Protein AF-A0A3M1AL10-F1 (afdb_monomer)

Structure (mmCIF, N/CA/C/O backbone):
data_AF-A0A3M1AL10-F1
#
_entry.id   AF-A0A3M1AL10-F1
#
loop_
_atom_site.group_PDB
_atom_site.id
_atom_site.type_symbol
_atom_site.label_atom_id
_atom_site.label_alt_id
_atom_site.label_comp_id
_atom_site.label_asym_id
_atom_site.label_entity_id
_atom_site.label_seq_id
_atom_site.pdbx_PDB_ins_code
_atom_site.Cartn_x
_atom_site.Cartn_y
_atom_site.Cartn_z
_atom_site.occupancy
_atom_site.B_iso_or_equiv
_atom_site.auth_seq_id
_atom_site.auth_comp_id
_atom_site.auth_asym_id
_atom_site.auth_atom_id
_atom_site.pdbx_PDB_model_num
ATOM 1 N N . ASP A 1 1 ? -16.899 6.122 -11.023 1.00 32.31 1 ASP A N 1
ATOM 2 C CA . ASP A 1 1 ? -16.621 4.883 -10.279 1.00 32.31 1 ASP A CA 1
ATOM 3 C C . ASP A 1 1 ? -15.737 3.996 -11.147 1.00 32.31 1 ASP A C 1
ATOM 5 O O . ASP A 1 1 ? -16.252 3.281 -11.997 1.00 32.31 1 ASP A O 1
ATOM 9 N N . GLY A 1 2 ? -14.414 4.170 -11.048 1.00 38.25 2 GLY A N 1
ATOM 10 C CA . GLY A 1 2 ? -13.416 3.299 -11.689 1.00 38.25 2 GLY A CA 1
ATOM 11 C C . GLY A 1 2 ? -13.179 2.018 -10.873 1.00 38.25 2 GLY A C 1
ATOM 12 O O . GLY A 1 2 ? -13.808 1.869 -9.819 1.00 38.25 2 GLY A O 1
ATOM 13 N N . PRO A 1 3 ? -12.335 1.081 -11.345 1.00 43.00 3 PRO A N 1
ATOM 14 C CA . PRO A 1 3 ? -11.955 -0.113 -10.591 1.00 43.00 3 PRO A CA 1
ATOM 15 C C . PRO A 1 3 ? -11.241 0.250 -9.274 1.00 43.00 3 PRO A C 1
ATOM 17 O O . PRO A 1 3 ? -10.335 1.072 -9.269 1.00 43.00 3 PRO A O 1
ATOM 20 N N . VAL A 1 4 ? -11.590 -0.403 -8.159 1.00 42.84 4 VAL A N 1
ATOM 21 C CA . VAL A 1 4 ? -11.076 -0.123 -6.794 1.00 42.84 4 VAL A CA 1
ATOM 22 C C . VAL A 1 4 ? -9.558 -0.294 -6.630 1.00 42.84 4 VAL A C 1
ATOM 24 O O . VAL A 1 4 ? -8.988 0.200 -5.656 1.00 42.84 4 VAL A O 1
ATOM 27 N N . ILE A 1 5 ? -8.873 -0.888 -7.612 1.00 45.56 5 ILE A N 1
ATOM 28 C CA . ILE A 1 5 ? -7.404 -0.842 -7.698 1.00 45.56 5 ILE A CA 1
ATOM 29 C C . ILE A 1 5 ? -6.873 0.614 -7.714 1.00 45.56 5 ILE A C 1
ATOM 31 O O . ILE A 1 5 ? -5.759 0.841 -7.242 1.00 45.56 5 ILE A O 1
ATOM 35 N N . ASP A 1 6 ? -7.714 1.598 -8.072 1.00 39.97 6 ASP A N 1
ATOM 36 C CA . ASP A 1 6 ? -7.450 3.044 -7.970 1.00 39.97 6 ASP A CA 1
ATOM 37 C C . ASP A 1 6 ? -6.981 3.529 -6.582 1.00 39.97 6 ASP A C 1
ATOM 39 O O . ASP A 1 6 ? -6.334 4.568 -6.491 1.00 39.97 6 ASP A O 1
ATOM 43 N N . ALA A 1 7 ? -7.282 2.816 -5.487 1.00 32.81 7 ALA A N 1
ATOM 44 C CA . ALA A 1 7 ? -6.971 3.286 -4.130 1.00 32.81 7 ALA A CA 1
ATOM 45 C C . ALA A 1 7 ? -5.511 3.056 -3.678 1.00 32.81 7 ALA A C 1
ATOM 47 O O . ALA A 1 7 ? -5.120 3.569 -2.631 1.00 32.81 7 ALA A O 1
ATOM 48 N N . ALA A 1 8 ? -4.714 2.288 -4.428 1.00 29.72 8 ALA A N 1
ATOM 49 C CA . ALA A 1 8 ? -3.284 2.073 -4.149 1.00 29.72 8 ALA A CA 1
ATOM 50 C C . ALA A 1 8 ? -2.383 2.229 -5.385 1.00 29.72 8 ALA A C 1
ATOM 52 O O . ALA A 1 8 ? -1.176 2.414 -5.246 1.00 29.72 8 ALA A O 1
ATOM 53 N N . ALA A 1 9 ? -2.975 2.177 -6.578 1.00 38.22 9 ALA A N 1
ATOM 54 C CA . ALA A 1 9 ? -2.368 2.525 -7.850 1.00 38.22 9 ALA A CA 1
ATOM 55 C C . ALA A 1 9 ? -3.443 3.249 -8.661 1.00 38.22 9 ALA A C 1
ATOM 57 O O . ALA A 1 9 ? -4.391 2.624 -9.129 1.00 38.22 9 ALA A O 1
ATOM 58 N N . GLN A 1 10 ? -3.334 4.568 -8.780 1.00 35.22 10 GLN A N 1
ATOM 59 C CA . GLN A 1 10 ? -4.304 5.335 -9.545 1.00 35.22 10 GLN A CA 1
ATOM 60 C C . GLN A 1 10 ? -4.115 5.020 -11.032 1.00 35.22 10 GLN A C 1
ATOM 62 O O . GLN A 1 10 ? -3.060 5.297 -11.604 1.00 35.22 10 GLN A O 1
ATOM 67 N N . PHE A 1 11 ? -5.134 4.459 -11.678 1.00 38.38 11 PHE A N 1
ATOM 68 C CA . PHE A 1 11 ? -5.246 4.568 -13.125 1.00 38.38 11 PHE A CA 1
ATOM 69 C C . PHE A 1 11 ? -5.951 5.904 -13.390 1.00 38.38 11 PHE A C 1
ATOM 71 O O . PHE A 1 11 ? -6.986 6.169 -12.784 1.00 38.38 11 PHE A O 1
ATOM 78 N N . PRO A 1 12 ? -5.405 6.798 -14.233 1.00 32.12 12 PRO A N 1
ATOM 79 C CA . PRO A 1 12 ? -5.917 8.157 -14.396 1.00 32.12 12 PRO A CA 1
ATOM 80 C C . PRO A 1 12 ? -7.449 8.214 -14.506 1.00 32.12 12 PRO A C 1
ATOM 82 O O . PRO A 1 12 ? -8.058 7.720 -15.457 1.00 32.12 12 PRO A O 1
ATOM 85 N N . VAL A 1 13 ? -8.074 8.825 -13.496 1.00 34.50 13 VAL A N 1
ATOM 86 C CA . VAL A 1 13 ? -9.528 8.892 -13.319 1.00 34.50 13 VAL A CA 1
ATOM 87 C C . VAL A 1 13 ? -10.125 9.856 -14.335 1.00 34.50 13 VAL A C 1
ATOM 89 O O . VAL A 1 13 ? -10.356 11.019 -14.030 1.00 34.50 13 VAL A O 1
ATOM 92 N N . LEU A 1 14 ? -10.408 9.379 -15.546 1.00 34.31 14 LEU A N 1
ATOM 93 C CA . LEU A 1 14 ? -11.265 10.058 -16.523 1.00 34.31 14 LEU A CA 1
ATOM 94 C C . LEU A 1 14 ? -11.807 9.048 -17.547 1.00 34.31 14 LEU A C 1
ATOM 96 O O . LEU A 1 14 ? -11.325 9.068 -18.654 1.00 34.31 14 LEU A O 1
ATOM 100 N N . HIS A 1 15 ? -12.783 8.173 -17.270 1.00 42.19 15 HIS A N 1
ATOM 101 C CA . HIS A 1 15 ? -13.460 7.363 -18.326 1.00 42.19 15 HIS A CA 1
ATOM 102 C C . HIS A 1 15 ? -12.553 6.590 -19.331 1.00 42.19 15 HIS A C 1
ATOM 104 O O . HIS A 1 15 ? -13.027 6.158 -20.377 1.00 42.19 15 HIS A O 1
ATOM 110 N N . PHE A 1 16 ? -11.266 6.421 -19.027 1.00 52.09 16 PHE A N 1
ATOM 111 C CA . PHE A 1 16 ? -10.201 6.059 -19.961 1.00 52.09 16 PHE A CA 1
ATOM 112 C C . PHE A 1 16 ? -9.258 5.095 -19.233 1.00 52.09 16 PHE A C 1
ATOM 114 O O . PHE A 1 16 ? -8.103 5.423 -18.975 1.00 52.09 16 PHE A O 1
ATOM 121 N N . THR A 1 17 ? -9.772 3.931 -18.848 1.00 62.72 17 THR A N 1
ATOM 122 C CA . THR A 1 17 ? -8.962 2.831 -18.320 1.00 62.72 17 THR A CA 1
ATOM 123 C C . THR A 1 17 ? -9.164 1.611 -19.202 1.00 62.72 17 THR A C 1
ATOM 125 O O . THR A 1 17 ? -10.276 1.365 -19.665 1.00 62.72 17 THR A O 1
ATOM 128 N N . ASP A 1 18 ? -8.084 0.867 -19.430 1.00 69.25 18 ASP A N 1
ATOM 129 C CA . ASP A 1 18 ? -8.142 -0.435 -20.098 1.00 69.25 18 ASP A CA 1
ATOM 130 C C . ASP A 1 18 ? -8.485 -1.554 -19.103 1.00 69.25 18 ASP A C 1
ATOM 132 O O . ASP A 1 18 ? -8.587 -2.706 -19.497 1.00 69.25 18 ASP A O 1
ATOM 136 N N . PHE A 1 19 ? -8.669 -1.226 -17.816 1.00 77.00 19 PHE A N 1
ATOM 137 C CA . PHE A 1 19 ? -8.946 -2.198 -16.767 1.00 77.00 19 PHE A CA 1
ATOM 138 C C . PHE A 1 19 ? -10.415 -2.226 -16.351 1.00 77.00 19 PHE A C 1
ATOM 140 O O . PHE A 1 19 ? -11.027 -1.198 -16.047 1.00 77.00 19 PHE A O 1
ATOM 147 N N . CYS A 1 20 ? -10.940 -3.438 -16.215 1.00 78.94 20 CYS A N 1
ATOM 148 C CA . CYS A 1 20 ? -12.246 -3.734 -15.660 1.00 78.94 20 CYS A CA 1
ATOM 149 C C . CYS A 1 20 ? -12.138 -4.487 -14.332 1.00 78.94 20 CYS A C 1
ATOM 151 O O . CYS A 1 20 ? -11.225 -5.292 -14.154 1.00 78.94 20 CYS A O 1
ATOM 153 N N . PRO A 1 21 ? -13.065 -4.266 -13.383 1.00 83.25 21 PRO A N 1
ATOM 154 C CA . PRO A 1 21 ? -13.071 -5.028 -12.144 1.00 83.25 21 PRO A CA 1
ATOM 155 C C . PRO A 1 21 ? -13.405 -6.505 -12.391 1.00 83.25 21 PRO A C 1
ATOM 157 O O . PRO A 1 21 ? -14.211 -6.839 -13.263 1.00 83.25 21 PRO A O 1
ATOM 160 N N . GLY A 1 22 ? -12.844 -7.379 -11.560 1.00 87.06 22 GLY A N 1
ATOM 161 C CA . GLY A 1 22 ? -13.178 -8.800 -11.534 1.00 87.06 22 GLY A CA 1
ATOM 162 C C . GLY A 1 22 ? -12.173 -9.716 -12.232 1.00 87.06 22 GLY A C 1
ATOM 163 O O . GLY A 1 22 ? -11.302 -9.249 -12.966 1.00 87.06 22 GLY A O 1
ATOM 164 N N . PRO A 1 23 ? -12.281 -11.030 -11.979 1.00 90.81 23 PRO A N 1
ATOM 165 C CA . PRO A 1 23 ? -11.438 -12.042 -12.597 1.00 90.81 23 PRO A CA 1
ATOM 166 C C . PRO A 1 23 ? -11.894 -12.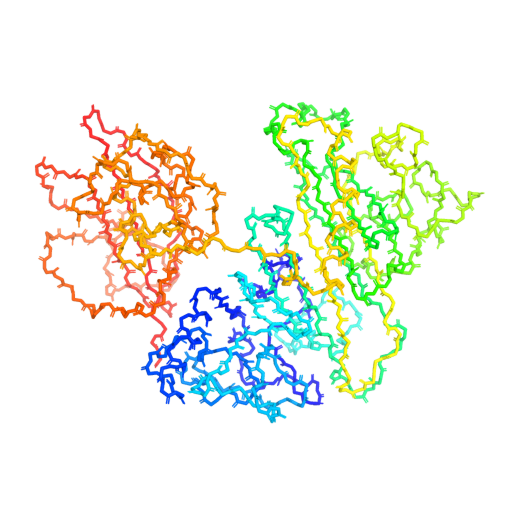387 -14.023 1.00 90.81 23 PRO A C 1
ATOM 168 O O . PRO A 1 23 ? -13.026 -12.104 -14.432 1.00 90.81 23 PRO A O 1
ATOM 171 N N . LEU A 1 24 ? -11.024 -13.069 -14.766 1.00 89.25 24 LEU A N 1
ATOM 172 C CA . LEU A 1 24 ? -11.342 -13.681 -16.053 1.00 89.25 24 LEU A CA 1
ATOM 173 C C . LEU A 1 24 ? -11.574 -15.184 -15.905 1.00 89.25 24 LEU A C 1
ATOM 175 O O . LEU A 1 24 ? -10.919 -15.890 -15.129 1.00 89.25 24 LEU A O 1
ATOM 179 N N . ALA A 1 25 ? -12.492 -15.693 -16.722 1.00 84.88 25 ALA A N 1
ATOM 180 C CA . ALA A 1 25 ? -12.689 -17.117 -16.906 1.00 84.88 25 ALA A CA 1
ATOM 181 C C . ALA A 1 25 ? -11.437 -17.757 -17.531 1.00 84.88 25 ALA A C 1
ATOM 183 O O . ALA A 1 25 ? -10.553 -17.087 -18.069 1.00 84.88 25 ALA A O 1
ATOM 184 N N . ALA A 1 26 ? -11.355 -19.087 -17.475 1.00 80.62 26 ALA A N 1
ATOM 185 C CA . ALA A 1 26 ? -10.200 -19.829 -17.983 1.00 80.62 26 ALA A CA 1
ATOM 186 C C . ALA A 1 26 ? -9.951 -19.639 -19.495 1.00 80.62 26 ALA A C 1
ATOM 188 O O . ALA A 1 26 ? -8.849 -19.907 -19.965 1.00 80.62 26 ALA A O 1
ATOM 189 N N . ASP A 1 27 ? -10.962 -19.201 -20.249 1.00 77.12 27 ASP A N 1
ATOM 190 C CA . ASP A 1 27 ? -10.875 -18.902 -21.681 1.00 77.12 27 ASP A CA 1
ATOM 191 C C . ASP A 1 27 ? -10.581 -17.421 -21.992 1.00 77.12 27 ASP A C 1
ATOM 193 O O . ASP A 1 27 ? -10.585 -17.036 -23.161 1.00 77.12 27 ASP A O 1
ATOM 197 N N . GLY A 1 28 ? -10.329 -16.602 -20.965 1.00 75.50 28 GLY A N 1
ATOM 198 C CA . GLY A 1 28 ? -10.034 -15.176 -21.095 1.00 75.50 28 GLY A CA 1
ATOM 199 C C . GLY A 1 28 ? -11.266 -14.281 -21.234 1.00 75.50 28 GLY A C 1
ATOM 200 O O . GLY A 1 28 ? -11.102 -13.069 -21.337 1.00 75.50 28 GLY A O 1
ATOM 201 N N . SER A 1 29 ? -12.482 -14.838 -21.217 1.00 79.25 29 SER A N 1
ATOM 202 C CA . SER A 1 29 ? -13.718 -14.053 -21.144 1.00 79.25 29 SER A CA 1
ATOM 203 C C . SER A 1 29 ? -13.995 -13.545 -19.721 1.00 79.25 29 SER A C 1
ATOM 205 O O . SER A 1 29 ? -13.380 -13.985 -18.750 1.00 79.25 29 SER A O 1
ATOM 207 N N . THR A 1 30 ? -14.940 -12.618 -19.564 1.00 73.69 30 THR A N 1
ATOM 208 C CA . THR A 1 30 ? -15.385 -12.150 -18.241 1.00 73.69 30 THR A CA 1
ATOM 209 C C . THR A 1 30 ? -15.988 -13.304 -17.431 1.00 73.69 30 THR A C 1
ATOM 211 O O . THR A 1 30 ? -16.908 -13.979 -17.903 1.00 73.69 30 THR A O 1
ATOM 214 N N . ALA A 1 31 ? -15.517 -13.524 -16.201 1.00 62.41 31 ALA A N 1
ATOM 215 C CA . ALA A 1 31 ? -16.056 -14.559 -15.321 1.00 62.41 31 ALA A CA 1
ATOM 216 C C . ALA A 1 31 ? -17.434 -14.162 -14.743 1.00 62.41 31 ALA A C 1
ATOM 218 O O . ALA A 1 31 ? -17.519 -13.563 -13.675 1.00 62.41 31 ALA A O 1
ATOM 219 N N . GLY A 1 32 ? -18.525 -14.539 -15.422 1.00 54.03 32 GLY A N 1
ATOM 220 C CA . GLY A 1 32 ? -19.898 -14.436 -14.890 1.00 54.03 32 GLY A CA 1
ATOM 221 C C . GLY A 1 32 ? -20.538 -13.035 -14.928 1.00 54.03 32 GLY A C 1
ATOM 222 O O . GLY A 1 32 ? -19.946 -12.077 -15.413 1.00 54.03 32 GLY A O 1
ATOM 223 N N . GLU A 1 33 ? -21.803 -12.934 -14.485 1.00 59.56 33 GLU A N 1
ATOM 224 C CA . GLU A 1 33 ? -22.611 -11.702 -14.569 1.00 59.56 33 GLU A CA 1
ATOM 225 C C . GLU A 1 33 ? -22.104 -10.573 -13.646 1.00 59.56 33 GLU A C 1
ATOM 227 O O . GLU A 1 33 ? -21.899 -10.762 -12.449 1.00 59.56 33 GLU A O 1
ATOM 232 N N . ASP A 1 34 ? -22.022 -9.375 -14.235 1.00 69.88 34 ASP A N 1
ATOM 233 C CA . ASP A 1 34 ? -21.783 -8.061 -13.624 1.00 69.88 34 ASP A CA 1
ATOM 234 C C . ASP A 1 34 ? -20.419 -7.860 -12.929 1.00 69.88 34 ASP A C 1
ATOM 236 O O . ASP A 1 34 ? -20.302 -7.868 -11.700 1.00 69.88 34 ASP A O 1
ATOM 240 N N . CYS A 1 35 ? -19.392 -7.557 -13.737 1.00 75.25 35 CYS A N 1
ATOM 241 C CA . CYS A 1 35 ? -18.057 -7.122 -13.306 1.00 75.25 35 CYS A CA 1
ATOM 242 C C . CYS A 1 35 ? -18.081 -6.018 -12.232 1.00 75.25 35 CYS A C 1
ATOM 244 O O . CYS A 1 35 ? -17.168 -5.946 -11.413 1.00 75.25 35 CYS A O 1
ATOM 246 N N . SER A 1 36 ? -19.126 -5.182 -12.167 1.00 76.56 36 SER A N 1
ATOM 247 C CA . SER A 1 36 ? -19.215 -4.120 -11.156 1.00 76.56 36 SER A CA 1
ATOM 248 C C . SER A 1 36 ? -19.292 -4.651 -9.721 1.00 76.56 36 SER A C 1
ATOM 250 O O . SER A 1 36 ? -18.889 -3.956 -8.789 1.00 76.56 36 SER A O 1
ATOM 252 N N . ARG A 1 37 ? -19.725 -5.903 -9.513 1.00 82.50 37 ARG A N 1
ATOM 253 C CA . ARG A 1 37 ? -19.761 -6.533 -8.181 1.00 82.50 37 ARG A CA 1
ATOM 254 C C . ARG A 1 37 ? -18.369 -6.723 -7.589 1.00 82.50 37 ARG A C 1
ATOM 256 O O . ARG A 1 37 ? -18.215 -6.597 -6.374 1.00 82.50 37 ARG A O 1
ATOM 263 N N . TRP A 1 38 ? -17.376 -6.944 -8.446 1.00 85.12 38 TRP A N 1
ATOM 264 C CA . TRP A 1 38 ? -15.963 -7.050 -8.090 1.00 85.12 38 TRP A CA 1
ATOM 265 C C . TRP A 1 38 ? -15.280 -5.700 -7.890 1.00 85.12 38 TRP A C 1
ATOM 267 O O . TRP A 1 38 ? -14.116 -5.665 -7.501 1.00 85.12 38 TRP A O 1
ATOM 277 N N . ASN A 1 39 ? -15.984 -4.588 -8.123 1.00 83.06 39 ASN A N 1
ATOM 278 C CA . ASN A 1 39 ? -15.452 -3.251 -7.909 1.00 83.06 39 ASN A CA 1
ATOM 279 C C . ASN A 1 39 ? -15.396 -2.884 -6.415 1.00 83.06 39 ASN A C 1
ATOM 281 O O . ASN A 1 39 ? -16.089 -1.981 -5.948 1.00 83.06 39 ASN A O 1
ATOM 285 N N . ARG A 1 40 ? -14.620 -3.646 -5.646 1.00 83.75 40 ARG A N 1
ATOM 286 C CA . ARG A 1 40 ? -14.426 -3.495 -4.204 1.00 83.75 40 ARG A CA 1
ATOM 287 C C . ARG A 1 40 ? -13.066 -4.044 -3.787 1.00 83.75 40 ARG A C 1
ATOM 289 O O . ARG A 1 40 ? -12.425 -4.781 -4.532 1.00 83.75 40 ARG A O 1
ATOM 296 N N . LYS A 1 41 ? -12.662 -3.690 -2.572 1.00 88.88 41 LYS A N 1
ATOM 297 C CA . LYS A 1 41 ? -11.540 -4.301 -1.863 1.00 88.88 41 LYS A CA 1
ATOM 298 C C . LYS A 1 41 ? -12.103 -5.098 -0.698 1.00 88.88 41 LYS A C 1
ATOM 300 O O . LYS A 1 41 ? -12.982 -4.603 0.006 1.00 88.88 41 LYS A O 1
ATOM 305 N N . TRP A 1 42 ? -11.598 -6.304 -0.505 1.00 93.81 42 TRP A N 1
ATOM 306 C CA . TRP A 1 42 ? -11.785 -7.045 0.737 1.00 93.81 42 TRP A CA 1
ATOM 307 C C . TRP A 1 42 ? -10.643 -6.673 1.654 1.00 93.81 42 TRP A C 1
ATOM 309 O O . TRP A 1 42 ? -9.512 -6.586 1.188 1.00 93.81 42 TRP A O 1
ATOM 319 N N . GLN A 1 43 ? -10.930 -6.391 2.917 1.00 92.75 43 GLN A N 1
ATOM 320 C CA . GLN A 1 43 ? -9.951 -5.860 3.853 1.00 92.75 43 GLN A CA 1
ATOM 321 C C . GLN A 1 43 ? -10.153 -6.498 5.218 1.00 92.75 43 GLN A C 1
ATOM 323 O O . GLN A 1 43 ? -11.288 -6.594 5.672 1.00 92.75 43 GLN A O 1
ATOM 328 N N . VAL A 1 44 ? -9.050 -6.911 5.838 1.00 94.62 44 VAL A N 1
ATOM 329 C CA . VAL A 1 44 ? -9.011 -7.504 7.176 1.00 94.62 44 VAL A CA 1
ATOM 330 C C . VAL A 1 44 ? -7.863 -6.880 7.964 1.00 94.62 44 VAL A C 1
ATOM 332 O O . VAL A 1 44 ? -6.781 -6.638 7.420 1.00 94.62 44 VAL A O 1
ATOM 335 N N . PHE A 1 45 ? -8.100 -6.604 9.240 1.00 92.38 45 PHE A N 1
ATOM 336 C CA . PHE A 1 45 ? -7.117 -6.066 10.175 1.00 92.38 45 PHE A CA 1
ATOM 337 C C . PHE A 1 45 ? -6.492 -7.163 11.036 1.00 92.38 45 PHE A C 1
ATOM 339 O O . PHE A 1 45 ? -7.104 -8.197 11.301 1.00 92.38 45 PHE A O 1
ATOM 346 N N . ARG A 1 46 ? -5.278 -6.915 11.534 1.00 92.06 46 ARG A N 1
ATOM 347 C CA . ARG A 1 46 ? -4.570 -7.852 12.421 1.00 92.06 46 ARG A CA 1
ATOM 348 C C . ARG A 1 46 ? -5.394 -8.250 13.635 1.00 92.06 46 ARG A C 1
ATOM 350 O O . ARG A 1 46 ? -5.446 -9.429 13.949 1.00 92.06 46 ARG A O 1
ATOM 357 N N . ASP A 1 47 ? -6.041 -7.292 14.293 1.00 89.25 47 ASP A N 1
ATOM 358 C CA . ASP A 1 47 ? -6.842 -7.571 15.488 1.00 89.25 47 ASP A CA 1
ATOM 359 C C . ASP A 1 47 ? -8.040 -8.494 15.188 1.00 89.25 47 ASP A C 1
ATOM 361 O O . ASP A 1 47 ? -8.403 -9.316 16.025 1.00 89.25 47 ASP A O 1
ATOM 365 N N . GLU A 1 48 ? -8.618 -8.431 13.981 1.00 93.44 48 GLU A N 1
ATOM 366 C CA . GLU A 1 48 ? -9.641 -9.394 13.547 1.00 93.44 48 GLU A CA 1
ATOM 367 C C . GLU A 1 48 ? -9.047 -10.798 13.387 1.00 93.44 48 GLU A C 1
ATOM 369 O O . GLU A 1 48 ? -9.639 -11.776 13.838 1.00 93.44 48 GLU A O 1
ATOM 374 N N . ILE A 1 49 ? -7.867 -10.901 12.766 1.00 95.75 49 ILE A N 1
ATOM 375 C CA . ILE A 1 49 ? -7.167 -12.178 12.571 1.00 95.75 49 ILE A CA 1
ATOM 376 C C . ILE A 1 49 ? -6.776 -12.788 13.920 1.00 95.75 49 ILE A C 1
ATOM 378 O O . ILE A 1 49 ? -6.963 -13.983 14.125 1.00 95.75 49 ILE A O 1
ATOM 382 N N . LEU A 1 50 ? -6.265 -11.986 14.856 1.00 93.44 50 LEU A N 1
ATOM 383 C CA . LEU A 1 50 ? -5.900 -12.469 16.186 1.00 93.44 50 LEU A CA 1
ATOM 384 C C . LEU A 1 50 ? -7.117 -12.953 16.971 1.00 93.44 50 LEU A C 1
ATOM 386 O O . LEU A 1 50 ? -7.075 -14.063 17.492 1.00 93.44 50 LEU A O 1
ATOM 390 N N . HIS A 1 51 ? -8.213 -12.187 16.987 1.00 92.44 51 HIS A N 1
ATOM 391 C CA . HIS A 1 51 ? -9.462 -12.619 17.628 1.00 92.44 51 HIS A CA 1
ATOM 392 C C . HIS A 1 51 ? -9.982 -13.929 17.025 1.00 92.44 51 HIS A C 1
ATOM 394 O O . HIS A 1 51 ? -10.423 -14.818 17.743 1.00 92.44 51 HIS A O 1
ATOM 400 N N . HIS A 1 52 ? -9.883 -14.081 15.703 1.00 96.00 52 HIS A N 1
ATOM 401 C CA . HIS A 1 52 ? -10.265 -15.306 15.004 1.00 96.00 52 HIS A CA 1
ATOM 402 C C . HIS A 1 52 ? -9.409 -16.518 15.395 1.00 96.00 52 HIS A C 1
ATOM 404 O O . HIS A 1 52 ? -9.936 -17.608 15.614 1.00 96.00 52 HIS A O 1
ATOM 410 N N . ILE A 1 53 ? -8.090 -16.327 15.493 1.00 96.50 53 ILE A N 1
ATOM 411 C CA . ILE A 1 53 ? -7.154 -17.364 15.939 1.00 96.50 53 ILE A CA 1
ATOM 412 C C . ILE A 1 53 ? -7.441 -17.751 17.393 1.00 96.50 53 ILE A C 1
ATOM 414 O O . ILE A 1 53 ? -7.389 -18.935 17.722 1.00 96.50 53 ILE A O 1
ATOM 418 N N . GLU A 1 54 ? -7.735 -16.776 18.256 1.00 94.75 54 GLU A N 1
ATOM 419 C CA . GLU A 1 54 ? -8.081 -17.007 19.661 1.00 94.75 54 GLU A CA 1
ATOM 420 C C . GLU A 1 54 ? -9.392 -17.794 19.808 1.00 94.75 54 GLU A C 1
ATOM 422 O O . GLU A 1 54 ? -9.386 -18.812 20.497 1.00 94.75 54 GLU A O 1
ATOM 427 N N . ASP A 1 55 ? -10.464 -17.410 19.103 1.00 95.00 55 ASP A N 1
ATOM 428 C CA . ASP A 1 55 ? -11.745 -18.144 19.089 1.00 95.00 55 ASP A CA 1
ATOM 429 C C . ASP A 1 55 ? -11.545 -19.593 18.617 1.00 95.00 55 ASP A C 1
ATOM 431 O O . ASP A 1 55 ? -11.902 -20.543 19.312 1.00 95.00 55 ASP A O 1
ATOM 435 N N . TYR A 1 56 ? -10.846 -19.795 17.494 1.00 97.31 56 TYR A N 1
ATOM 436 C CA . TYR A 1 56 ? -10.545 -21.146 17.017 1.00 97.31 56 TYR A CA 1
ATOM 437 C C . TYR A 1 56 ? -9.707 -21.964 18.015 1.00 97.31 56 TYR A C 1
ATOM 439 O O . TYR A 1 56 ? -9.907 -23.172 18.156 1.00 97.31 56 TYR A O 1
ATOM 447 N N . ALA A 1 57 ? -8.756 -21.342 18.716 1.00 97.00 57 ALA A N 1
ATOM 448 C CA . ALA A 1 57 ? -7.896 -22.036 19.671 1.00 97.00 57 ALA A CA 1
ATOM 449 C C . ALA A 1 57 ? -8.652 -22.564 20.905 1.00 97.00 57 ALA A C 1
ATOM 451 O O . ALA A 1 57 ? -8.147 -23.482 21.566 1.00 97.00 57 ALA A O 1
ATOM 452 N N . ASP A 1 58 ? -9.841 -22.033 21.205 1.00 94.19 58 ASP A N 1
ATOM 453 C CA . ASP A 1 58 ? -10.632 -22.424 22.372 1.00 94.19 58 ASP A CA 1
ATOM 454 C C . ASP A 1 58 ? -11.234 -23.831 22.234 1.00 94.19 58 ASP A C 1
ATOM 456 O O . ASP A 1 58 ? -11.152 -24.639 23.171 1.00 94.19 58 ASP A O 1
ATOM 460 N N . ASP A 1 59 ? -11.818 -24.163 21.078 1.00 95.81 59 ASP A N 1
ATOM 461 C CA . ASP A 1 59 ? -12.487 -25.454 20.856 1.00 95.81 59 ASP A CA 1
ATOM 462 C C . ASP A 1 59 ? -12.310 -26.065 19.450 1.00 95.81 59 ASP A C 1
ATOM 464 O O . ASP A 1 59 ? -12.963 -27.066 19.132 1.00 95.81 59 ASP A O 1
ATOM 468 N N . ALA A 1 60 ? -11.356 -25.554 18.663 1.00 95.94 60 ALA A N 1
ATOM 469 C CA . ALA A 1 60 ? -11.112 -25.917 17.263 1.00 95.94 60 ALA A CA 1
ATOM 470 C C . ALA A 1 60 ? -12.318 -25.639 16.352 1.00 95.94 60 ALA A C 1
ATOM 472 O O . ALA A 1 60 ? -12.576 -26.377 15.394 1.00 95.94 60 ALA A O 1
ATOM 473 N N . PHE A 1 61 ? -13.069 -24.586 16.669 1.00 95.50 61 PHE A N 1
ATOM 474 C CA . PHE A 1 61 ? -14.199 -24.110 15.895 1.00 95.50 61 PHE A CA 1
ATOM 475 C C . PHE A 1 61 ? -14.378 -22.606 16.102 1.00 95.50 61 PHE A C 1
ATOM 477 O O . PHE A 1 61 ? -14.236 -22.102 17.206 1.00 95.50 61 PHE A O 1
ATOM 484 N N . VAL A 1 62 ? -14.715 -21.873 15.044 1.00 95.19 62 VAL A N 1
ATOM 485 C CA . VAL A 1 62 ? -14.969 -20.430 15.170 1.00 95.19 62 VAL A CA 1
ATOM 486 C C . VAL A 1 62 ? -16.441 -20.198 15.491 1.00 95.19 62 VAL A C 1
ATOM 488 O O . VAL A 1 62 ? -17.321 -20.423 14.650 1.00 95.19 62 VAL A O 1
ATOM 491 N N . ASN A 1 63 ? -16.717 -19.765 16.720 1.00 91.00 63 ASN A N 1
ATOM 492 C CA . ASN A 1 63 ? -18.066 -19.569 17.246 1.00 91.00 63 ASN A CA 1
ATOM 493 C C . ASN A 1 63 ? -18.602 -18.150 17.009 1.00 91.00 63 ASN A C 1
ATOM 495 O O . ASN A 1 63 ? -19.823 -17.957 16.971 1.00 91.00 63 ASN A O 1
ATOM 499 N N . GLU A 1 64 ? -17.715 -17.175 16.811 1.00 90.00 64 GLU A N 1
ATOM 500 C CA . GLU A 1 64 ? -18.016 -15.764 16.573 1.00 90.00 64 GLU A CA 1
ATOM 501 C C . GLU A 1 64 ? -17.500 -15.325 15.187 1.00 90.00 64 GLU A C 1
ATOM 503 O O . GLU A 1 64 ? -16.428 -14.729 15.062 1.00 90.00 64 GLU A O 1
ATOM 508 N N . PRO A 1 65 ? -18.253 -15.594 14.098 1.00 91.88 65 PRO A N 1
ATOM 509 C CA . PRO A 1 65 ? -17.797 -15.286 12.748 1.00 91.88 65 PRO A CA 1
ATOM 510 C C . PRO A 1 65 ? -17.545 -13.792 12.531 1.00 91.88 65 PRO A C 1
ATOM 512 O O . PRO A 1 65 ? -18.465 -12.972 12.589 1.00 91.88 65 PRO A O 1
ATOM 515 N N . ILE A 1 66 ? -16.307 -13.449 12.176 1.00 92.50 66 ILE A N 1
ATOM 516 C CA . ILE A 1 66 ? -15.941 -12.109 11.717 1.00 92.50 66 ILE A CA 1
ATOM 517 C C . ILE A 1 66 ? -16.237 -12.010 10.219 1.00 92.50 66 ILE A C 1
ATOM 519 O O . ILE A 1 66 ? -15.650 -12.731 9.410 1.00 92.50 66 ILE A O 1
ATOM 523 N N . LEU A 1 67 ? -17.145 -11.106 9.835 1.00 91.69 67 LEU A N 1
ATOM 524 C CA . LEU A 1 67 ? -17.656 -11.007 8.461 1.00 91.69 67 LEU A CA 1
ATOM 525 C C . LEU A 1 67 ? -16.562 -10.753 7.420 1.00 91.69 67 LEU A C 1
ATOM 527 O O . LEU A 1 67 ? -16.642 -11.306 6.327 1.00 91.69 67 LEU A O 1
ATOM 531 N N . ASN A 1 68 ? -15.542 -9.958 7.746 1.00 93.25 68 ASN A N 1
ATOM 532 C CA . ASN A 1 68 ? -14.454 -9.659 6.815 1.00 93.25 68 ASN A CA 1
ATOM 533 C C . ASN A 1 68 ? -13.570 -10.889 6.537 1.00 93.25 68 ASN A C 1
ATOM 535 O O . ASN A 1 68 ? -13.132 -11.083 5.404 1.00 93.25 68 ASN A O 1
ATOM 539 N N . ILE A 1 69 ? -13.375 -11.752 7.540 1.00 97.44 69 ILE A N 1
ATOM 540 C CA . ILE A 1 69 ? -12.641 -13.021 7.423 1.00 97.44 69 ILE A CA 1
ATOM 541 C C . ILE A 1 69 ? -13.498 -14.047 6.677 1.00 97.44 69 ILE A C 1
ATOM 543 O O . ILE A 1 69 ? -13.095 -14.558 5.639 1.00 97.44 69 ILE A O 1
ATOM 547 N N . PHE A 1 70 ? -14.739 -14.277 7.114 1.00 97.31 70 PHE A N 1
ATOM 548 C CA . PHE A 1 70 ? -15.632 -15.240 6.458 1.00 97.31 70 PHE A CA 1
ATOM 549 C C . PHE A 1 70 ? -16.027 -14.816 5.038 1.00 97.31 70 PHE A C 1
ATOM 551 O O . PHE A 1 70 ? -16.320 -15.661 4.197 1.00 97.31 70 PHE A O 1
ATOM 558 N N . GLY A 1 71 ? -16.046 -13.517 4.750 1.00 96.19 71 GLY A N 1
ATOM 559 C CA . GLY A 1 71 ? -16.331 -12.956 3.433 1.00 96.19 71 GLY A CA 1
ATOM 560 C C . GLY A 1 71 ? -15.105 -12.823 2.530 1.00 96.19 71 GLY A C 1
ATOM 561 O O . GLY A 1 71 ? -15.268 -12.375 1.393 1.00 96.19 71 GLY A O 1
ATOM 562 N N . TRP A 1 72 ? -13.905 -13.175 3.004 1.00 98.19 72 TRP A N 1
ATOM 563 C CA . TRP A 1 72 ? -12.664 -13.066 2.240 1.00 98.19 72 TRP A CA 1
ATOM 564 C C . TRP A 1 72 ? -12.723 -13.938 0.977 1.00 98.19 72 TRP A C 1
ATOM 566 O O . TRP A 1 72 ? -13.140 -15.096 1.055 1.00 98.19 72 TRP A O 1
ATOM 576 N N . PRO A 1 73 ? -12.310 -13.443 -0.202 1.00 97.06 73 PRO A N 1
ATOM 577 C CA . PRO A 1 73 ? -12.346 -14.207 -1.445 1.00 97.06 73 PRO A CA 1
ATOM 578 C C . PRO A 1 73 ? -11.170 -15.192 -1.517 1.00 97.06 73 PRO A C 1
ATOM 580 O O . PRO A 1 73 ? -10.435 -15.206 -2.498 1.00 97.06 73 PRO A O 1
ATOM 583 N N . GLY A 1 74 ? -10.958 -15.994 -0.472 1.00 97.44 74 GLY A N 1
ATOM 584 C CA . GLY A 1 74 ? -10.062 -17.145 -0.508 1.00 97.44 74 GLY A CA 1
ATOM 585 C C . GLY A 1 74 ? -10.648 -18.243 -1.395 1.00 97.44 74 GLY A C 1
ATOM 586 O O . GLY A 1 74 ? -11.867 -18.378 -1.504 1.00 97.44 74 GLY A O 1
ATOM 587 N N . ASN A 1 75 ? -9.787 -18.998 -2.075 1.00 96.38 75 ASN A N 1
ATOM 588 C CA . ASN A 1 75 ? -10.211 -20.012 -3.041 1.00 96.38 75 ASN A CA 1
ATOM 589 C C . ASN A 1 75 ? -11.221 -20.999 -2.427 1.00 96.38 75 ASN A C 1
ATOM 591 O O . ASN A 1 75 ? -10.970 -21.536 -1.362 1.00 96.38 75 ASN A O 1
ATOM 595 N N . GLY A 1 76 ? -12.360 -21.247 -3.080 1.00 95.44 76 GLY A N 1
ATOM 596 C CA . GLY A 1 76 ? -13.344 -22.231 -2.608 1.00 95.44 76 GLY A CA 1
ATOM 597 C C . GLY A 1 76 ? -14.149 -21.850 -1.355 1.00 95.44 76 GLY A C 1
ATOM 598 O O . GLY A 1 76 ? -14.903 -22.690 -0.869 1.00 95.44 76 GLY A O 1
ATOM 599 N N . ASN A 1 77 ? -14.046 -20.611 -0.856 1.00 97.94 77 ASN A N 1
ATOM 600 C CA . ASN A 1 77 ? -14.732 -20.182 0.366 1.00 97.94 77 ASN A CA 1
ATOM 601 C C . ASN A 1 77 ? -16.262 -20.416 0.315 1.00 97.94 77 ASN A C 1
ATOM 603 O O . ASN A 1 77 ? -16.963 -19.724 -0.438 1.00 97.94 77 ASN A O 1
ATOM 607 N N . PRO A 1 78 ? -16.823 -21.301 1.165 1.00 96.25 78 PRO A N 1
ATOM 608 C CA . PRO A 1 78 ? -18.249 -21.625 1.146 1.00 96.25 78 PRO A CA 1
ATOM 609 C C . PRO A 1 78 ? -19.147 -20.505 1.699 1.00 96.25 78 PRO A C 1
ATOM 611 O O . PRO A 1 78 ? -20.355 -20.512 1.458 1.00 96.25 78 PRO A O 1
ATOM 614 N N . TYR A 1 79 ? -18.589 -19.539 2.431 1.00 97.25 79 TYR A N 1
ATOM 615 C CA . TYR A 1 79 ? -19.325 -18.431 3.051 1.00 97.25 79 TYR A CA 1
ATOM 616 C C . TYR A 1 79 ? -19.374 -17.174 2.176 1.00 97.25 79 TYR A C 1
ATOM 618 O O . TYR A 1 79 ? -20.184 -16.275 2.429 1.00 97.25 79 TYR A O 1
ATOM 626 N N . PHE A 1 80 ? -18.549 -17.116 1.125 1.00 96.12 80 PHE A N 1
ATOM 627 C CA . PHE A 1 80 ? -18.382 -15.926 0.297 1.00 96.12 80 PHE A CA 1
ATOM 628 C C . PHE A 1 80 ? -19.706 -15.418 -0.277 1.00 96.12 80 PHE A C 1
ATOM 630 O O . PHE A 1 80 ? -20.008 -14.235 -0.135 1.00 96.12 80 PHE A O 1
ATOM 637 N N . GLU A 1 81 ? -20.510 -16.289 -0.895 1.00 94.88 81 GLU A N 1
ATOM 638 C CA . GLU A 1 81 ? -21.752 -15.880 -1.563 1.00 94.88 81 GLU A CA 1
ATOM 639 C C . GLU A 1 81 ? -22.789 -15.341 -0.579 1.00 94.88 81 GLU A C 1
ATOM 641 O O . GLU A 1 81 ? -23.427 -14.322 -0.852 1.00 94.88 81 GLU A O 1
ATOM 646 N N . GLN A 1 82 ? -22.919 -15.980 0.586 1.00 94.25 82 GLN A N 1
ATOM 647 C CA . GLN A 1 82 ? -23.846 -15.547 1.628 1.00 94.25 82 GLN A CA 1
ATOM 648 C C . GLN A 1 82 ? -23.503 -14.144 2.147 1.00 94.25 82 GLN A C 1
ATOM 650 O O . GLN A 1 82 ? -24.411 -13.363 2.424 1.00 94.25 82 GLN A O 1
ATOM 655 N N . ILE A 1 83 ? -22.212 -13.829 2.283 1.00 92.00 83 ILE A N 1
ATOM 656 C CA . ILE A 1 83 ? -21.740 -12.555 2.840 1.00 92.00 83 ILE A CA 1
ATOM 657 C C . ILE A 1 83 ? -21.668 -11.460 1.770 1.00 92.00 83 ILE A C 1
ATOM 659 O O . ILE A 1 83 ? -22.080 -10.328 2.010 1.00 92.00 83 ILE A O 1
ATOM 663 N N . ASN A 1 84 ? -21.172 -11.782 0.574 1.00 89.94 84 ASN A N 1
ATOM 664 C CA . ASN A 1 84 ? -20.909 -10.801 -0.483 1.00 89.94 84 ASN A CA 1
ATOM 665 C C . ASN A 1 84 ? -22.072 -10.623 -1.470 1.00 89.94 84 ASN A C 1
ATOM 667 O O . ASN A 1 84 ? -22.096 -9.631 -2.206 1.00 89.94 84 ASN A O 1
ATOM 671 N N . GLY A 1 85 ? -23.037 -11.549 -1.489 1.00 90.75 85 GLY A N 1
ATOM 672 C CA . GLY A 1 85 ? -24.244 -11.489 -2.319 1.00 90.75 85 GLY A CA 1
ATOM 673 C C . GLY A 1 85 ? -24.059 -11.943 -3.773 1.00 90.75 85 GLY A C 1
ATOM 674 O O . GLY A 1 85 ? -24.898 -11.632 -4.625 1.00 90.75 85 GLY A O 1
ATOM 675 N N . PHE A 1 86 ? -22.957 -12.629 -4.090 1.00 90.25 86 PHE A N 1
ATOM 676 C CA . PHE A 1 86 ? -22.679 -13.205 -5.411 1.00 90.25 86 PHE A CA 1
ATOM 677 C C . PHE A 1 86 ? -21.684 -14.375 -5.320 1.00 90.25 86 PHE A C 1
ATOM 679 O O . PHE A 1 86 ? -20.895 -14.404 -4.378 1.00 90.25 86 PHE A O 1
ATOM 686 N N . PRO A 1 87 ? -21.706 -15.339 -6.260 1.00 91.50 87 PRO A N 1
ATOM 687 C CA . PRO A 1 87 ? -20.873 -16.536 -6.170 1.00 91.50 87 PRO A CA 1
ATOM 688 C C . PRO A 1 87 ? -19.387 -16.234 -6.390 1.00 91.50 87 PRO A C 1
ATOM 690 O O . PRO A 1 87 ? -19.030 -15.414 -7.240 1.00 91.50 87 PRO A O 1
ATOM 693 N N . LEU A 1 88 ? -18.526 -16.950 -5.663 1.00 92.56 88 LEU A N 1
ATOM 694 C CA . LEU A 1 88 ? -17.092 -17.019 -5.939 1.00 92.56 88 LEU A CA 1
ATOM 695 C C . LEU A 1 88 ? -16.875 -17.989 -7.120 1.00 92.56 88 LEU A C 1
ATOM 697 O O . LEU A 1 88 ? -17.281 -19.146 -7.012 1.00 92.56 88 LEU A O 1
ATOM 701 N N . PRO A 1 89 ? -16.307 -17.555 -8.259 1.00 90.12 89 PRO A N 1
ATOM 702 C CA . PRO A 1 89 ? -16.040 -18.442 -9.386 1.00 90.12 89 PRO A CA 1
ATOM 703 C C . PRO A 1 89 ? -14.914 -19.429 -9.067 1.00 90.12 89 PRO A C 1
ATOM 705 O O . PRO A 1 89 ? -14.069 -19.156 -8.226 1.00 90.12 89 PRO A O 1
ATOM 708 N N . ASP A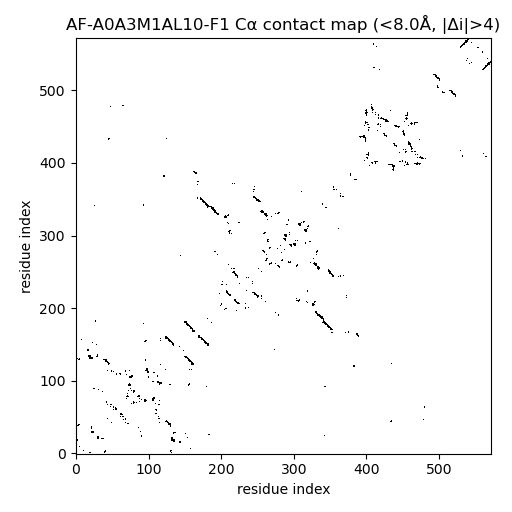 1 90 ? -14.856 -20.543 -9.794 1.00 86.81 90 ASP A N 1
ATOM 709 C CA . ASP A 1 90 ? -13.731 -21.476 -9.709 1.00 86.81 90 ASP A CA 1
ATOM 710 C C . ASP A 1 90 ? -12.542 -20.970 -10.539 1.00 86.81 90 ASP A C 1
ATOM 712 O O . ASP A 1 90 ? -12.697 -20.567 -11.697 1.00 86.81 90 ASP A O 1
ATOM 716 N N . SER A 1 91 ? -11.333 -21.043 -9.981 1.00 88.38 91 SER A N 1
ATOM 717 C CA . SER A 1 91 ? -10.099 -20.682 -10.684 1.00 88.38 91 SER A CA 1
ATOM 718 C C . SER A 1 91 ? -8.934 -21.557 -10.215 1.00 88.38 91 SER A C 1
ATOM 720 O O . SER A 1 91 ? -8.614 -21.545 -9.029 1.00 88.38 91 SER A O 1
ATOM 722 N N . PRO A 1 92 ? -8.225 -22.273 -11.111 1.00 88.75 92 PRO A N 1
ATOM 723 C CA . PRO A 1 92 ? -7.046 -23.048 -10.719 1.00 88.75 92 PRO A CA 1
ATOM 724 C C . PRO A 1 92 ? -5.876 -22.160 -10.273 1.00 88.75 92 PRO A C 1
ATOM 726 O O . PRO A 1 92 ? -4.934 -22.656 -9.666 1.00 88.75 92 PRO A O 1
ATOM 729 N N . GLN A 1 93 ? -5.914 -20.858 -10.575 1.00 92.44 93 GLN A N 1
ATOM 730 C CA . GLN A 1 93 ? -4.938 -19.894 -10.073 1.00 92.44 93 GLN A CA 1
ATOM 731 C C . GLN A 1 93 ? -5.289 -19.359 -8.679 1.00 92.44 93 GLN A C 1
ATOM 733 O O . GLN A 1 93 ? -4.486 -18.615 -8.119 1.00 92.44 93 GLN A O 1
ATOM 738 N N . GLY A 1 94 ? -6.447 -19.719 -8.118 1.00 93.12 94 GLY A N 1
ATOM 739 C CA . GLY A 1 94 ? -6.941 -19.193 -6.848 1.00 93.12 94 GLY A CA 1
ATOM 740 C C . GLY A 1 94 ? -7.272 -17.698 -6.897 1.00 93.12 94 GLY A C 1
ATOM 741 O O . GLY A 1 94 ? -7.273 -17.074 -7.964 1.00 93.12 94 GLY A O 1
ATOM 742 N N . PHE A 1 95 ? -7.540 -17.134 -5.721 1.00 95.50 95 PHE A N 1
ATOM 743 C CA . PHE A 1 95 ? -7.924 -15.735 -5.518 1.00 95.50 95 PHE A CA 1
ATOM 744 C C . PHE A 1 95 ? -7.087 -15.117 -4.391 1.00 95.50 95 PHE A C 1
ATOM 746 O O . PHE A 1 95 ? -5.858 -15.199 -4.432 1.00 95.50 95 PHE A O 1
ATOM 753 N N . ALA A 1 96 ? -7.722 -14.485 -3.402 1.00 97.38 96 ALA A N 1
ATOM 754 C CA . ALA A 1 96 ? -7.013 -13.839 -2.316 1.00 97.38 96 ALA A CA 1
ATOM 755 C C . ALA A 1 96 ? -6.229 -14.850 -1.473 1.00 97.38 96 ALA A C 1
ATOM 757 O O . ALA A 1 96 ? -6.709 -15.965 -1.251 1.00 97.38 96 ALA A O 1
ATOM 758 N N . PRO A 1 97 ? -5.020 -14.481 -1.019 1.00 97.44 97 PRO A N 1
ATOM 759 C CA . PRO A 1 97 ? -4.163 -15.390 -0.279 1.00 97.44 97 PRO A CA 1
ATOM 760 C C . PRO A 1 97 ? -4.681 -15.581 1.154 1.00 97.44 97 PRO A C 1
ATOM 762 O O . PRO A 1 97 ? -5.328 -14.696 1.726 1.00 97.44 97 PRO A O 1
ATOM 765 N N . PHE A 1 98 ? -4.412 -16.754 1.715 1.00 98.12 98 PHE A N 1
ATOM 766 C CA . PHE A 1 98 ? -4.812 -17.149 3.060 1.00 98.12 98 PHE A CA 1
ATOM 767 C C . PHE A 1 98 ? -3.801 -18.138 3.647 1.00 98.12 98 PHE A C 1
ATOM 769 O O . PHE A 1 98 ? -2.980 -18.711 2.925 1.00 98.12 98 PHE A O 1
ATOM 776 N N . PHE A 1 99 ? -3.838 -18.296 4.966 1.00 97.75 99 PHE A N 1
ATOM 777 C CA . PHE A 1 99 ? -3.140 -19.361 5.667 1.00 97.75 99 PHE A CA 1
ATOM 778 C C . PHE A 1 99 ? -3.938 -20.658 5.501 1.00 97.75 99 PHE A C 1
ATOM 780 O O . PHE A 1 99 ? -4.965 -20.827 6.152 1.00 97.75 99 PHE A O 1
ATOM 787 N N . ASP A 1 100 ? -3.460 -21.519 4.607 1.00 96.50 100 ASP A N 1
ATOM 788 C CA . ASP A 1 100 ? -3.999 -22.856 4.345 1.00 96.50 100 ASP A CA 1
ATOM 789 C C . ASP A 1 100 ? -3.435 -23.837 5.385 1.00 96.50 100 ASP A C 1
ATOM 791 O O . ASP A 1 100 ? -2.234 -24.146 5.392 1.00 96.50 100 ASP A O 1
ATOM 795 N N . ALA A 1 101 ? -4.276 -24.247 6.331 1.00 95.31 101 ALA A N 1
ATOM 796 C CA . ALA A 1 101 ? -3.844 -24.974 7.517 1.00 95.31 101 ALA A CA 1
ATOM 797 C C . ALA A 1 101 ? -3.569 -26.456 7.230 1.00 95.31 101 ALA A C 1
ATOM 799 O O . ALA A 1 101 ? -2.690 -27.053 7.868 1.00 95.31 101 ALA A O 1
ATOM 800 N N . ASP A 1 102 ? -4.307 -27.059 6.297 1.00 95.69 102 ASP A N 1
ATOM 801 C CA . ASP A 1 102 ? -4.231 -28.488 5.988 1.00 95.69 102 ASP A CA 1
ATOM 802 C C . ASP A 1 102 ? -3.661 -28.805 4.591 1.00 95.69 102 ASP A C 1
ATOM 804 O O . ASP A 1 102 ? -3.303 -29.959 4.313 1.00 95.69 102 ASP A O 1
ATOM 808 N N . GLY A 1 103 ? -3.426 -27.775 3.779 1.00 95.69 103 GLY A N 1
ATOM 809 C CA . GLY A 1 103 ? -2.752 -27.837 2.490 1.00 95.69 103 GLY A CA 1
ATOM 810 C C . GLY A 1 103 ? -3.653 -28.290 1.344 1.00 95.69 103 GLY A C 1
ATOM 811 O O . GLY A 1 103 ? -3.126 -28.797 0.342 1.00 95.69 103 GLY A O 1
ATOM 812 N N . ASP A 1 104 ? -4.976 -28.207 1.490 1.00 95.81 104 ASP A N 1
ATOM 813 C CA . ASP A 1 104 ? -5.932 -28.632 0.468 1.00 95.81 104 ASP A CA 1
ATOM 814 C C . ASP A 1 104 ? -6.266 -27.534 -0.565 1.00 95.81 104 ASP A C 1
ATOM 816 O O . ASP A 1 104 ? -6.794 -27.831 -1.647 1.00 95.81 104 ASP A O 1
ATOM 820 N N . GLY A 1 105 ? -5.861 -26.291 -0.289 1.00 94.62 105 GLY A N 1
ATOM 821 C CA . GLY A 1 105 ? -6.065 -25.122 -1.135 1.00 94.62 105 GLY A CA 1
ATOM 822 C C . GLY A 1 105 ? -7.487 -24.553 -1.116 1.00 94.62 105 GLY A C 1
ATOM 823 O O . GLY A 1 105 ? -7.815 -23.762 -2.011 1.00 94.62 105 GLY A O 1
ATOM 824 N N . ILE A 1 106 ? -8.333 -24.934 -0.160 1.00 96.56 106 ILE A N 1
ATOM 825 C CA . ILE A 1 106 ? -9.695 -24.434 0.051 1.00 96.56 106 ILE A CA 1
ATOM 826 C C . ILE A 1 106 ? -9.706 -23.547 1.293 1.00 96.56 106 ILE A C 1
ATOM 828 O O . ILE A 1 106 ? -9.222 -23.932 2.338 1.00 96.56 106 ILE A O 1
ATOM 832 N N . TYR A 1 107 ? -10.287 -22.354 1.178 1.00 98.25 107 TYR A N 1
ATOM 833 C CA . TYR A 1 107 ? -10.381 -21.421 2.289 1.00 98.25 107 TYR A CA 1
ATOM 834 C C . TYR A 1 107 ? -11.553 -21.766 3.212 1.00 98.25 107 TYR A C 1
ATOM 836 O O . TYR A 1 107 ? -12.721 -21.542 2.866 1.00 98.25 107 TYR A O 1
ATOM 844 N N . GLU A 1 108 ? -11.241 -22.257 4.405 1.00 97.81 108 GLU A N 1
ATOM 845 C CA . GLU A 1 108 ? -12.195 -22.726 5.404 1.00 97.81 108 GLU A CA 1
ATOM 846 C C . GLU A 1 108 ? -12.079 -21.945 6.729 1.00 97.81 108 GLU A C 1
ATOM 848 O O . GLU A 1 108 ? -11.618 -22.471 7.746 1.00 97.81 108 GLU A O 1
ATOM 853 N N . PRO A 1 109 ? -12.573 -20.691 6.790 1.00 98.00 109 PRO A N 1
ATOM 854 C CA . PRO A 1 109 ? -12.416 -19.845 7.976 1.00 98.00 109 PRO A CA 1
ATOM 855 C C . PRO A 1 109 ? -13.041 -20.435 9.242 1.00 98.00 109 PRO A C 1
ATOM 857 O O . PRO A 1 109 ? -12.597 -20.175 10.350 1.00 98.00 109 PRO A O 1
ATOM 860 N N . GLN A 1 110 ? -14.064 -21.276 9.115 1.00 97.31 110 GLN A N 1
ATOM 861 C CA . GLN A 1 110 ? -14.676 -21.926 10.273 1.00 97.31 110 GLN A CA 1
ATOM 862 C C . GLN A 1 110 ? -13.731 -22.922 10.983 1.00 97.31 110 GLN A C 1
ATOM 864 O O . GLN A 1 110 ? -13.916 -23.182 12.174 1.00 97.31 110 GLN A O 1
ATOM 869 N N . PHE A 1 111 ? -12.696 -23.408 10.287 1.00 97.19 111 PHE A N 1
ATOM 870 C CA . PHE A 1 111 ? -11.649 -24.285 10.816 1.00 97.19 111 PHE A CA 1
ATOM 871 C C . PHE A 1 111 ? -10.326 -23.543 11.098 1.00 97.19 111 PHE A C 1
ATOM 873 O O . PHE A 1 111 ? -9.263 -24.161 11.149 1.00 97.19 111 PHE A O 1
ATOM 880 N N . GLY A 1 112 ? -10.390 -22.227 11.330 1.00 96.69 112 GLY A N 1
ATOM 881 C CA . GLY A 1 112 ? -9.261 -21.436 11.828 1.00 96.69 112 GLY A CA 1
ATOM 882 C C . GLY A 1 112 ? -8.325 -20.889 10.753 1.00 96.69 112 GLY A C 1
ATOM 883 O O . GLY A 1 112 ? -7.236 -20.418 11.083 1.00 96.69 112 GLY A O 1
ATOM 884 N N . GLU A 1 113 ? -8.719 -20.946 9.482 1.00 98.44 113 GLU A N 1
ATOM 885 C CA . GLU A 1 113 ? -7.979 -20.314 8.394 1.00 98.44 113 GLU A CA 1
ATOM 886 C C . GLU A 1 113 ? -8.287 -18.822 8.273 1.00 98.44 113 GLU A C 1
ATOM 888 O O . GLU A 1 113 ? -9.429 -18.368 8.356 1.00 98.44 113 GLU A O 1
ATOM 893 N N . TYR A 1 114 ? -7.269 -18.023 7.972 1.00 98.44 114 TYR A N 1
ATOM 894 C CA . TYR A 1 114 ? -7.398 -16.568 7.936 1.00 98.44 114 TYR A CA 1
ATOM 895 C C . TYR A 1 114 ? -6.610 -15.945 6.780 1.00 98.44 114 TYR A C 1
ATOM 897 O O . TYR A 1 114 ? -5.678 -16.560 6.253 1.00 98.44 114 TYR A O 1
ATOM 905 N N . PRO A 1 115 ? -6.956 -14.713 6.367 1.00 98.31 115 PRO A N 1
ATOM 906 C CA . PRO A 1 115 ? -6.198 -13.977 5.362 1.00 98.31 115 PRO A CA 1
ATOM 907 C C . PRO A 1 115 ? -4.737 -13.806 5.775 1.00 98.31 115 PRO A C 1
ATOM 909 O O . PRO A 1 115 ? -4.438 -13.316 6.860 1.00 98.31 115 PRO A O 1
ATOM 912 N N . MET A 1 116 ? -3.820 -14.190 4.893 1.00 96.69 116 MET A N 1
ATOM 913 C CA . MET A 1 116 ? -2.381 -14.143 5.138 1.00 96.69 116 MET A CA 1
ATOM 914 C C . MET A 1 116 ? -1.655 -14.004 3.808 1.00 96.69 116 MET A C 1
ATOM 916 O O . MET A 1 116 ? -2.081 -14.567 2.801 1.00 96.69 116 MET A O 1
ATOM 920 N N . VAL A 1 117 ? -0.551 -13.260 3.784 1.00 94.44 117 VAL A N 1
ATOM 921 C CA . VAL A 1 117 ? 0.259 -13.112 2.570 1.00 94.44 117 VAL A CA 1
ATOM 922 C C . VAL A 1 117 ? 1.206 -14.304 2.446 1.00 94.44 117 VAL A C 1
ATOM 924 O O . VAL A 1 117 ? 2.029 -14.550 3.321 1.00 94.44 117 VAL A O 1
ATOM 927 N N . GLU A 1 118 ? 1.128 -15.035 1.334 1.00 88.69 118 GLU A N 1
ATOM 928 C CA . GLU A 1 118 ? 2.012 -16.178 1.077 1.00 88.69 118 GLU A CA 1
ATOM 929 C C . GLU A 1 118 ? 3.499 -15.769 1.130 1.00 88.69 118 GLU A C 1
ATOM 931 O O . GLU A 1 118 ? 3.918 -14.792 0.499 1.00 88.69 118 GLU A O 1
ATOM 936 N N . GLY A 1 119 ? 4.320 -16.529 1.857 1.00 85.94 119 GLY A N 1
ATOM 937 C CA . GLY A 1 119 ? 5.757 -16.262 1.986 1.00 85.94 119 GLY A CA 1
ATOM 938 C C . GLY A 1 119 ? 6.118 -15.109 2.930 1.00 85.94 119 GLY A C 1
ATOM 939 O O . GLY A 1 119 ? 7.299 -14.804 3.070 1.00 85.94 119 GLY A O 1
ATOM 940 N N . VAL A 1 120 ? 5.132 -14.500 3.589 1.00 89.44 120 VAL A N 1
ATOM 941 C CA . VAL A 1 120 ? 5.322 -13.587 4.718 1.00 89.44 120 VAL A CA 1
ATOM 942 C C . VAL A 1 120 ? 4.931 -14.336 5.988 1.00 89.44 120 VAL A C 1
ATOM 944 O O . VAL A 1 120 ? 3.940 -15.057 6.010 1.00 89.44 120 VAL A O 1
ATOM 947 N N . ASP A 1 121 ? 5.735 -14.206 7.034 1.00 88.12 121 ASP A N 1
ATOM 948 C CA . ASP A 1 121 ? 5.592 -14.925 8.303 1.00 88.12 121 ASP A CA 1
ATOM 949 C C . ASP A 1 121 ? 4.955 -14.086 9.423 1.00 88.12 121 ASP A C 1
ATOM 951 O O . ASP A 1 121 ? 4.575 -14.630 10.455 1.00 88.12 121 ASP A O 1
ATOM 955 N N . GLU A 1 122 ? 4.816 -12.777 9.211 1.00 93.25 122 GLU A N 1
ATOM 956 C CA . GLU A 1 122 ? 4.157 -11.842 10.121 1.00 93.25 122 GLU A CA 1
ATOM 957 C C . GLU A 1 122 ? 2.702 -11.600 9.707 1.00 93.25 122 GLU A C 1
ATOM 959 O O . GLU A 1 122 ? 2.430 -11.330 8.533 1.00 93.25 122 GLU A O 1
ATOM 964 N N . ILE A 1 123 ? 1.772 -11.648 10.669 1.00 94.50 123 ILE A N 1
ATOM 965 C CA . ILE A 1 123 ? 0.375 -11.268 10.424 1.00 94.50 123 ILE A CA 1
ATOM 966 C C . ILE A 1 123 ? 0.343 -9.756 10.161 1.00 94.50 123 ILE A C 1
ATOM 968 O O . ILE A 1 123 ? 0.693 -8.973 11.051 1.00 94.50 123 ILE A O 1
ATOM 972 N N . PRO A 1 124 ? -0.068 -9.314 8.963 1.00 94.00 124 PRO A N 1
ATOM 973 C CA . PRO A 1 124 ? -0.046 -7.902 8.618 1.00 94.00 124 PRO A CA 1
ATOM 974 C C . PRO A 1 124 ? -1.051 -7.120 9.463 1.00 94.00 124 PRO A C 1
ATOM 976 O O . PRO A 1 124 ? -2.165 -7.584 9.694 1.00 94.00 124 PRO A O 1
ATOM 979 N N . SER A 1 125 ? -0.684 -5.899 9.864 1.00 91.31 125 SER A N 1
ATOM 980 C CA . SER A 1 125 ? -1.574 -4.951 10.555 1.00 91.31 125 SER A CA 1
ATOM 981 C C . SER A 1 125 ? -2.861 -4.710 9.774 1.00 91.31 125 SER A C 1
ATOM 983 O O . SER A 1 125 ? -3.935 -4.558 10.354 1.00 91.31 125 SER A O 1
ATOM 985 N N . GLN A 1 126 ? -2.750 -4.730 8.450 1.00 91.88 126 GLN A N 1
ATOM 986 C CA . GLN A 1 126 ? -3.864 -4.688 7.525 1.00 91.88 126 GLN A CA 1
ATOM 987 C C . GLN A 1 126 ? -3.496 -5.483 6.275 1.00 91.88 126 GLN A C 1
ATOM 989 O O . GLN A 1 126 ? -2.407 -5.304 5.730 1.00 91.88 126 GLN A O 1
ATOM 994 N N . ILE A 1 127 ? -4.416 -6.312 5.793 1.00 96.25 127 ILE A N 1
ATOM 995 C CA . ILE A 1 127 ? -4.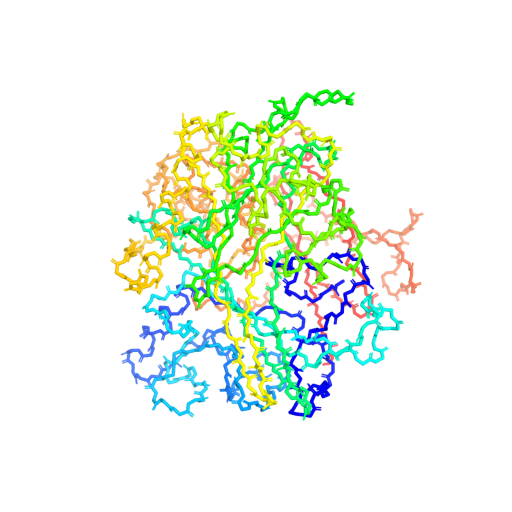357 -6.945 4.477 1.00 96.25 127 ILE A CA 1
ATOM 996 C C . ILE A 1 127 ? -5.595 -6.547 3.685 1.00 96.25 127 ILE A C 1
ATOM 998 O O . ILE A 1 127 ? -6.707 -6.511 4.210 1.00 96.25 127 ILE A O 1
ATOM 1002 N N . ALA A 1 128 ? -5.411 -6.225 2.412 1.00 95.69 128 ALA A N 1
ATOM 1003 C CA . ALA A 1 128 ? -6.507 -6.002 1.492 1.00 95.69 128 ALA A CA 1
ATOM 1004 C C . ALA A 1 128 ? -6.248 -6.682 0.151 1.00 95.69 128 ALA A C 1
ATOM 1006 O O . ALA A 1 128 ? -5.105 -6.836 -0.272 1.00 95.69 128 ALA A O 1
ATOM 1007 N N . TRP A 1 129 ? -7.317 -7.077 -0.528 1.00 97.00 129 TRP A N 1
ATOM 1008 C CA . TRP A 1 129 ? -7.242 -7.735 -1.822 1.00 97.00 129 TRP A CA 1
ATOM 1009 C C . TRP A 1 129 ? -8.279 -7.180 -2.795 1.00 97.00 129 TRP A C 1
ATOM 1011 O O . TRP A 1 129 ? -9.416 -6.885 -2.415 1.00 97.00 129 TRP A O 1
ATOM 1021 N N . ALA A 1 130 ? -7.878 -7.051 -4.056 1.00 93.44 130 ALA A N 1
ATOM 1022 C CA . ALA A 1 130 ? -8.734 -6.681 -5.174 1.00 93.44 130 ALA A CA 1
ATOM 1023 C C . ALA A 1 130 ? -8.301 -7.423 -6.446 1.00 93.44 130 ALA A C 1
ATOM 1025 O O . ALA A 1 130 ? -7.162 -7.879 -6.563 1.00 93.44 130 ALA A O 1
ATOM 1026 N N . VAL A 1 131 ? -9.203 -7.507 -7.424 1.00 92.31 131 VAL A N 1
ATOM 1027 C CA . VAL A 1 131 ? -8.928 -8.122 -8.727 1.00 92.31 131 VAL A CA 1
ATOM 1028 C C . VAL A 1 131 ? -9.488 -7.273 -9.859 1.00 92.31 131 VAL A C 1
ATOM 1030 O O . VAL A 1 131 ? -10.600 -6.744 -9.777 1.00 92.31 131 VAL A O 1
ATOM 1033 N N . ALA A 1 132 ? -8.707 -7.160 -10.925 1.00 88.75 132 ALA A N 1
ATOM 1034 C CA . ALA A 1 132 ? -9.097 -6.548 -12.181 1.00 88.75 132 ALA A CA 1
ATOM 1035 C C . ALA A 1 132 ? -8.570 -7.367 -13.358 1.00 88.75 132 ALA A C 1
ATOM 1037 O O . ALA A 1 132 ? -7.813 -8.324 -13.198 1.00 88.75 132 ALA A O 1
ATOM 1038 N N . ASN A 1 133 ? -8.960 -6.964 -14.554 1.00 87.50 133 ASN A N 1
ATOM 1039 C CA . ASN A 1 133 ? -8.493 -7.531 -15.803 1.00 87.50 133 ASN A CA 1
ATOM 1040 C C . ASN A 1 133 ? -8.471 -6.468 -16.899 1.00 87.50 133 ASN A C 1
ATOM 1042 O O . ASN A 1 133 ? -9.043 -5.400 -16.710 1.00 87.50 133 ASN A O 1
ATOM 1046 N N . ASP A 1 134 ? -7.848 -6.763 -18.032 1.00 82.94 134 ASP A N 1
ATOM 1047 C CA . ASP A 1 134 ? -7.792 -5.868 -19.193 1.00 82.94 134 ASP A CA 1
ATOM 1048 C C . ASP A 1 134 ? -8.797 -6.219 -20.309 1.00 82.94 134 ASP A C 1
ATOM 1050 O O . ASP A 1 134 ? -8.699 -5.705 -21.417 1.00 82.94 134 ASP A O 1
ATOM 1054 N N . TYR A 1 135 ? -9.764 -7.104 -20.040 1.00 80.19 135 TYR A N 1
ATOM 1055 C CA . TYR A 1 135 ? -10.789 -7.528 -20.995 1.00 80.19 135 TYR A CA 1
ATOM 1056 C C . TYR A 1 135 ? -12.168 -7.016 -20.565 1.00 80.19 135 TYR A C 1
ATOM 1058 O O . TYR A 1 135 ? -12.959 -7.683 -19.894 1.00 80.19 135 TYR A O 1
ATOM 1066 N N . CYS A 1 136 ? -12.476 -5.799 -20.995 1.00 69.19 136 CYS A N 1
ATOM 1067 C CA . CYS A 1 136 ? -13.699 -5.094 -20.627 1.00 69.19 136 CYS A CA 1
ATOM 1068 C C . CYS A 1 136 ? -14.948 -5.451 -21.458 1.00 69.19 136 CYS A C 1
ATOM 1070 O O . CYS A 1 136 ? -16.037 -4.932 -21.189 1.00 69.19 136 CYS A O 1
ATOM 1072 N N . GLY A 1 137 ? -14.823 -6.314 -22.471 1.00 63.78 137 GLY A N 1
ATOM 1073 C CA . GLY A 1 137 ? -15.885 -6.538 -23.459 1.00 63.78 137 GLY A CA 1
ATOM 1074 C C . GLY A 1 137 ? -16.366 -5.227 -24.108 1.00 63.78 137 GLY A C 1
ATOM 1075 O O . GLY A 1 137 ? -15.610 -4.267 -24.217 1.00 63.78 137 GLY A O 1
ATOM 1076 N N . ASP A 1 138 ? -17.649 -5.157 -24.482 1.00 54.66 138 ASP A N 1
ATOM 1077 C CA . ASP A 1 138 ? -18.273 -3.950 -25.065 1.00 54.66 138 ASP A CA 1
ATOM 1078 C C . ASP A 1 138 ? -18.628 -2.867 -24.009 1.00 54.66 138 ASP A C 1
ATOM 1080 O O . ASP A 1 138 ? -19.309 -1.889 -24.327 1.00 54.66 138 ASP A O 1
ATOM 1084 N N . LEU A 1 139 ? -18.249 -3.032 -22.729 1.00 50.62 139 LEU A N 1
ATOM 1085 C CA . LEU A 1 139 ? -18.629 -2.088 -21.659 1.00 50.62 139 LEU A CA 1
ATOM 1086 C C . LEU A 1 139 ? -17.963 -0.713 -21.819 1.00 50.62 139 LEU A C 1
ATOM 1088 O O . LEU A 1 139 ? -18.487 0.279 -21.308 1.00 50.62 139 LEU A O 1
ATOM 1092 N N . PHE A 1 140 ? -16.853 -0.646 -22.555 1.00 51.50 140 PHE A N 1
ATOM 1093 C CA . PHE A 1 140 ? -16.134 0.587 -22.846 1.00 51.50 140 PHE A CA 1
ATOM 1094 C C . PHE A 1 140 ? -15.715 0.604 -24.325 1.00 51.50 140 PHE A C 1
ATOM 1096 O O . PHE A 1 140 ? -14.680 0.068 -24.696 1.00 51.50 140 PHE A O 1
ATOM 1103 N N . ASP A 1 141 ? -16.505 1.273 -25.173 1.00 44.03 141 ASP A N 1
ATOM 1104 C CA . ASP A 1 141 ? -16.209 1.535 -26.601 1.00 44.03 141 ASP A CA 1
ATOM 1105 C C . ASP A 1 141 ? -14.938 2.403 -26.824 1.00 44.03 141 ASP A C 1
ATOM 1107 O O . ASP A 1 141 ? -14.591 2.730 -27.958 1.00 44.03 141 ASP A O 1
ATOM 1111 N N . ASP A 1 142 ? -14.246 2.802 -25.750 1.00 45.56 142 ASP A N 1
ATOM 1112 C CA . ASP A 1 142 ? -13.130 3.755 -25.742 1.00 45.56 142 ASP A CA 1
ATOM 1113 C C . ASP A 1 142 ? -11.912 3.167 -24.990 1.00 45.56 142 ASP A C 1
ATOM 1115 O O . ASP A 1 142 ? -11.357 3.775 -24.072 1.00 45.56 142 ASP A O 1
ATOM 1119 N N . VAL A 1 143 ? -11.501 1.948 -25.373 1.00 47.66 143 VAL A N 1
ATOM 1120 C CA . VAL A 1 143 ? -10.226 1.340 -24.940 1.00 47.66 143 VAL A CA 1
ATOM 1121 C C . VAL A 1 143 ? -9.084 2.287 -25.326 1.00 47.66 143 VAL A C 1
ATOM 1123 O O . VAL A 1 143 ? -8.959 2.732 -26.472 1.00 47.66 143 VAL A O 1
ATOM 1126 N N . THR A 1 144 ? -8.274 2.678 -24.352 1.00 50.69 144 THR A N 1
ATOM 1127 C CA . THR A 1 144 ? -7.293 3.760 -24.472 1.00 50.69 144 THR A CA 1
ATOM 1128 C C . THR A 1 144 ? -5.989 3.323 -25.110 1.00 50.69 144 THR A C 1
ATOM 1130 O O . THR A 1 144 ? -5.360 4.121 -25.824 1.00 50.69 144 THR A O 1
ATOM 1133 N N . SER A 1 145 ? -5.585 2.072 -24.893 1.00 53.50 145 SER A N 1
ATOM 1134 C CA . SER A 1 145 ? -4.516 1.460 -25.655 1.00 53.50 145 SER A CA 1
ATOM 1135 C C . SER A 1 145 ? -5.092 0.955 -26.976 1.00 53.50 145 SER A C 1
ATOM 1137 O O . SER A 1 145 ? -5.865 0.010 -27.067 1.00 53.50 145 SER A O 1
ATOM 1139 N N . TYR A 1 146 ? -4.664 1.572 -28.072 1.00 54.47 146 TYR A N 1
ATOM 1140 C CA . TYR A 1 146 ? -4.919 1.115 -29.445 1.00 54.47 146 TYR A CA 1
ATOM 1141 C C . TYR A 1 146 ? -4.327 -0.289 -29.755 1.00 54.47 146 TYR A C 1
ATOM 1143 O O . TYR A 1 146 ? -4.102 -0.616 -30.921 1.00 54.47 146 TYR A O 1
ATOM 1151 N N . PHE A 1 147 ? -3.986 -1.080 -28.732 1.00 58.12 147 PHE A N 1
ATOM 1152 C CA . PHE A 1 147 ? -3.145 -2.273 -28.786 1.00 58.12 147 PHE A CA 1
ATOM 1153 C C . PHE A 1 147 ? -3.896 -3.572 -28.462 1.00 58.12 147 PHE A C 1
ATOM 1155 O O . PHE A 1 147 ? -3.337 -4.638 -28.709 1.00 58.12 147 PHE A O 1
ATOM 1162 N N . GLY A 1 148 ? -5.170 -3.479 -28.063 1.00 67.00 148 GLY A N 1
ATOM 1163 C CA . GLY A 1 148 ? -6.021 -4.631 -27.773 1.00 67.00 148 GLY A CA 1
ATOM 1164 C C . GLY A 1 148 ? -5.679 -5.303 -26.445 1.00 67.00 148 GLY A C 1
ATOM 1165 O O . GLY A 1 148 ? -4.634 -5.045 -25.852 1.00 67.00 148 GLY A O 1
ATOM 1166 N N . ASP A 1 149 ? -6.583 -6.166 -26.003 1.00 77.44 149 ASP A N 1
ATOM 1167 C CA . ASP A 1 149 ? -6.508 -6.811 -24.695 1.00 77.44 149 ASP A CA 1
ATOM 1168 C C . ASP A 1 149 ? -5.408 -7.889 -24.692 1.00 77.44 149 ASP A C 1
ATOM 1170 O O . ASP A 1 149 ? -5.250 -8.650 -25.655 1.00 77.44 149 ASP A O 1
ATOM 1174 N N . MET A 1 150 ? -4.636 -7.978 -23.609 1.00 85.00 150 MET A N 1
ATOM 1175 C CA . MET A 1 150 ? -3.688 -9.070 -23.369 1.00 85.00 150 MET A CA 1
ATOM 1176 C C . MET A 1 150 ? -4.362 -10.281 -22.713 1.00 85.00 150 MET A C 1
ATOM 1178 O O . MET A 1 150 ? -3.730 -11.339 -22.630 1.00 85.00 150 MET A O 1
ATOM 1182 N N . ASN A 1 151 ? -5.616 -10.140 -22.262 1.00 87.75 151 ASN A N 1
ATOM 1183 C CA . ASN A 1 151 ? -6.332 -11.083 -21.399 1.00 87.75 151 ASN A CA 1
ATOM 1184 C C . ASN A 1 151 ? -5.512 -11.384 -20.136 1.00 87.75 151 ASN A C 1
ATOM 1186 O O . ASN A 1 151 ? -5.263 -12.539 -19.776 1.00 87.75 151 ASN A O 1
ATOM 1190 N N . ALA A 1 152 ? -5.049 -10.321 -19.492 1.00 90.06 152 ALA A N 1
ATOM 1191 C CA . ALA A 1 152 ? -4.381 -10.344 -18.211 1.00 90.06 152 ALA A CA 1
ATOM 1192 C C . ALA A 1 152 ? -5.411 -10.204 -17.089 1.00 90.06 152 ALA A C 1
ATOM 1194 O O . ALA A 1 152 ? -6.136 -9.216 -17.016 1.00 90.06 152 ALA A O 1
ATOM 1195 N N . GLU A 1 153 ? -5.441 -11.173 -16.177 1.00 92.81 153 GLU A N 1
ATOM 1196 C CA . GLU A 1 153 ? -6.055 -10.979 -14.863 1.00 92.81 153 GLU A CA 1
ATOM 1197 C C . GLU A 1 153 ? -4.974 -10.506 -13.887 1.00 92.81 153 GLU A C 1
ATOM 1199 O O . GLU A 1 153 ? -3.876 -11.063 -13.836 1.00 92.81 153 GLU A O 1
ATOM 1204 N N . VAL A 1 154 ? -5.287 -9.473 -13.115 1.00 93.06 154 VAL A N 1
ATOM 1205 C CA . VAL A 1 154 ? -4.394 -8.840 -12.152 1.00 93.06 154 VAL A CA 1
ATOM 1206 C C . VAL A 1 154 ? -5.043 -8.910 -10.780 1.00 93.06 154 VAL A C 1
ATOM 1208 O O . VAL A 1 154 ? -6.039 -8.239 -10.510 1.00 93.06 154 VAL A O 1
ATOM 1211 N N . GLN A 1 155 ? -4.463 -9.718 -9.900 1.00 95.31 155 GLN A N 1
ATOM 1212 C CA . GLN A 1 155 ? -4.848 -9.784 -8.495 1.0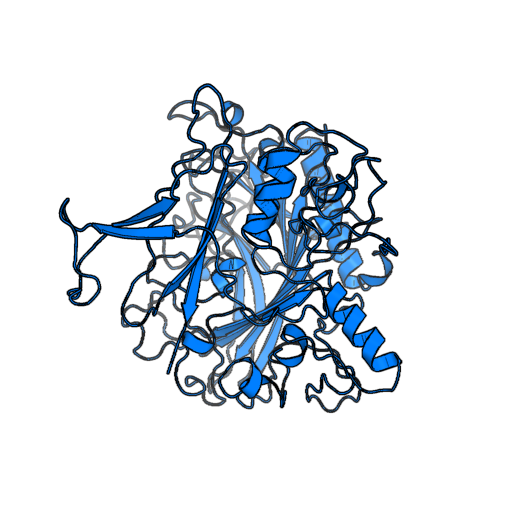0 95.31 155 GLN A CA 1
ATOM 1213 C C . GLN A 1 155 ? -3.851 -8.958 -7.675 1.00 95.31 155 GLN A C 1
ATOM 1215 O O . GLN A 1 155 ? -2.645 -9.213 -7.715 1.00 95.31 155 GLN A O 1
ATOM 1220 N N . LEU A 1 156 ? -4.350 -7.968 -6.941 1.00 95.62 156 LEU A N 1
ATOM 1221 C CA . LEU A 1 156 ? -3.561 -7.069 -6.106 1.00 95.62 156 LEU A CA 1
ATOM 1222 C C . LEU A 1 156 ? -3.794 -7.408 -4.635 1.00 95.62 156 LEU A C 1
ATOM 1224 O O . LEU A 1 156 ? -4.920 -7.316 -4.151 1.00 95.62 156 LEU A O 1
ATOM 1228 N N . THR A 1 157 ? -2.725 -7.749 -3.919 1.00 97.06 157 THR A N 1
ATOM 1229 C CA . THR A 1 157 ? -2.729 -7.840 -2.451 1.00 97.06 157 THR A CA 1
ATOM 1230 C C . THR A 1 157 ? -1.966 -6.653 -1.880 1.00 97.06 157 THR A C 1
ATOM 1232 O O . THR A 1 157 ? -0.802 -6.461 -2.212 1.00 97.06 157 THR A O 1
ATOM 1235 N N . LEU A 1 158 ? -2.601 -5.868 -1.021 1.00 95.81 158 LEU A N 1
ATOM 1236 C CA . LEU A 1 158 ? -2.003 -4.764 -0.273 1.00 95.81 158 LEU A CA 1
ATOM 1237 C C . LEU A 1 158 ? -1.820 -5.203 1.171 1.00 95.81 158 LEU A C 1
ATOM 1239 O O . LEU A 1 158 ? -2.723 -5.816 1.737 1.00 95.81 158 LEU A O 1
ATOM 1243 N N . PHE A 1 159 ? -0.681 -4.889 1.773 1.00 95.50 159 PHE A N 1
ATOM 1244 C CA . PHE A 1 159 ? -0.444 -5.210 3.173 1.00 95.50 159 PHE A CA 1
ATOM 1245 C C . PHE A 1 159 ? 0.522 -4.228 3.832 1.00 95.50 159 PHE A C 1
ATOM 1247 O O . PHE A 1 159 ? 1.386 -3.638 3.182 1.00 95.50 159 PHE A O 1
ATOM 1254 N N . SER A 1 160 ? 0.361 -4.030 5.133 1.00 93.44 160 SER A N 1
ATOM 1255 C CA . SER A 1 160 ? 1.204 -3.147 5.939 1.00 93.44 160 SER A CA 1
ATOM 1256 C C . SER A 1 160 ? 1.478 -3.757 7.308 1.00 93.44 160 SER A C 1
ATOM 1258 O O . SER A 1 160 ? 0.786 -4.678 7.749 1.00 93.44 160 SER A O 1
ATOM 1260 N N . PHE A 1 161 ? 2.497 -3.229 7.982 1.00 91.31 161 PHE A N 1
ATOM 1261 C CA . PHE A 1 161 ? 2.869 -3.627 9.334 1.00 91.31 161 PHE A CA 1
ATOM 1262 C C . PHE A 1 161 ? 2.982 -2.396 10.220 1.00 91.31 161 PHE A C 1
ATOM 1264 O O . PHE A 1 161 ? 3.357 -1.314 9.770 1.00 91.31 161 PHE A O 1
ATOM 1271 N N . TYR A 1 162 ? 2.691 -2.596 11.492 1.00 88.25 162 TYR A N 1
ATOM 1272 C CA . TYR A 1 162 ? 2.893 -1.644 12.560 1.00 88.25 162 TYR A CA 1
ATOM 1273 C C . TYR A 1 162 ? 3.677 -2.362 13.655 1.00 88.25 162 TYR A C 1
ATOM 1275 O O . TYR A 1 162 ? 3.165 -3.279 14.284 1.00 88.25 162 TYR A O 1
ATOM 1283 N N . CYS A 1 163 ? 4.931 -1.968 13.827 1.00 87.81 163 CYS A N 1
ATOM 1284 C CA . CYS A 1 163 ? 5.918 -2.564 14.712 1.00 87.81 163 CYS A CA 1
ATOM 1285 C C . CYS A 1 163 ? 6.471 -1.477 15.644 1.00 87.81 163 CYS A C 1
ATOM 1287 O O . CYS A 1 163 ? 6.893 -0.409 15.188 1.00 87.81 163 CYS A O 1
ATOM 1289 N N . ASP A 1 164 ? 6.525 -1.733 16.948 1.00 83.88 164 ASP A N 1
ATOM 1290 C CA . ASP A 1 164 ? 6.950 -0.727 17.932 1.00 83.88 164 ASP A CA 1
ATOM 1291 C C . ASP A 1 164 ? 8.459 -0.453 17.909 1.00 83.88 164 ASP A C 1
ATOM 1293 O O . ASP A 1 164 ? 8.907 0.663 18.180 1.00 83.88 164 ASP A O 1
ATOM 1297 N N . ASP A 1 165 ? 9.263 -1.458 17.571 1.00 86.44 165 ASP A N 1
ATOM 1298 C CA . ASP A 1 165 ? 10.725 -1.380 17.506 1.00 86.44 165 ASP A CA 1
ATOM 1299 C C . ASP A 1 165 ? 11.265 -1.124 16.094 1.00 86.44 165 ASP A C 1
ATOM 1301 O O . ASP A 1 165 ? 12.479 -0.986 15.915 1.00 86.44 165 ASP A O 1
ATOM 1305 N N . ASN A 1 166 ? 10.383 -1.020 15.096 1.00 90.25 166 ASN A N 1
ATOM 1306 C CA . ASN A 1 166 ? 10.772 -0.887 13.698 1.00 90.25 166 ASN A CA 1
ATOM 1307 C C . ASN A 1 166 ? 9.938 0.167 12.945 1.00 90.25 166 ASN A C 1
ATOM 1309 O O . ASN A 1 166 ? 9.062 -0.158 12.142 1.00 90.25 166 ASN A O 1
ATOM 1313 N N . PRO A 1 167 ? 10.242 1.459 13.155 1.00 88.50 167 PRO A N 1
ATOM 1314 C CA . PRO A 1 167 ? 9.408 2.557 12.678 1.00 88.50 167 PRO A CA 1
ATOM 1315 C C . PRO A 1 167 ? 9.380 2.722 11.152 1.00 88.50 167 PRO A C 1
ATOM 1317 O O . PRO A 1 167 ? 8.498 3.420 10.653 1.00 88.50 167 PRO A O 1
ATOM 1320 N N . ILE A 1 168 ? 10.322 2.134 10.400 1.00 92.69 168 ILE A N 1
ATOM 1321 C CA . ILE A 1 168 ? 10.282 2.197 8.932 1.00 92.69 168 ILE A CA 1
ATOM 1322 C C . ILE A 1 168 ? 9.179 1.298 8.360 1.00 92.69 168 ILE A C 1
ATOM 1324 O O . ILE A 1 168 ? 8.525 1.693 7.396 1.00 92.69 168 ILE A O 1
ATOM 1328 N N . LEU A 1 169 ? 8.881 0.152 8.981 1.00 92.31 169 LEU A N 1
ATOM 1329 C CA . LEU A 1 169 ? 7.756 -0.686 8.551 1.00 92.31 169 LEU A CA 1
ATOM 1330 C C . LEU A 1 169 ? 6.414 0.042 8.724 1.00 92.31 169 LEU A C 1
ATOM 1332 O O . LEU A 1 169 ? 5.576 -0.025 7.832 1.00 92.31 169 LEU A O 1
ATOM 1336 N N . ASN A 1 170 ? 6.282 0.869 9.765 1.00 89.44 170 ASN A N 1
ATOM 1337 C CA . ASN A 1 170 ? 5.083 1.680 10.043 1.00 89.44 170 ASN A CA 1
ATOM 1338 C C . ASN A 1 170 ? 4.869 2.803 9.015 1.00 89.44 170 ASN A C 1
ATOM 1340 O O . ASN A 1 170 ? 3.826 3.453 9.002 1.00 89.44 170 ASN A O 1
ATOM 1344 N N . ARG A 1 171 ? 5.877 3.073 8.178 1.00 90.25 171 ARG A N 1
ATOM 1345 C CA . ARG A 1 171 ? 5.836 4.047 7.079 1.00 90.25 171 ARG A CA 1
ATOM 1346 C C . ARG A 1 171 ? 5.982 3.382 5.714 1.00 90.25 171 ARG A C 1
ATOM 1348 O O . ARG A 1 171 ? 6.303 4.071 4.746 1.00 90.25 171 ARG A O 1
ATOM 1355 N N . THR A 1 172 ? 5.775 2.068 5.644 1.00 94.56 172 THR A N 1
ATOM 1356 C CA . THR A 1 172 ? 5.913 1.279 4.423 1.00 94.56 172 THR A CA 1
ATOM 1357 C C . THR A 1 172 ? 4.612 0.546 4.117 1.00 94.56 172 THR A C 1
ATOM 1359 O O . THR A 1 172 ? 4.070 -0.172 4.954 1.00 94.56 172 THR A O 1
ATOM 1362 N N . VAL A 1 173 ? 4.128 0.697 2.887 1.00 94.56 173 VAL A N 1
ATOM 1363 C CA . VAL A 1 173 ? 3.039 -0.115 2.336 1.00 94.56 173 VAL A CA 1
ATOM 1364 C C . VAL A 1 173 ? 3.636 -1.094 1.344 1.00 94.56 173 VAL A C 1
ATOM 1366 O O . VAL A 1 173 ? 4.386 -0.708 0.446 1.00 94.56 173 VAL A O 1
ATOM 1369 N N . PHE A 1 174 ? 3.285 -2.362 1.493 1.00 96.75 174 PHE A N 1
ATOM 1370 C CA . PHE A 1 174 ? 3.683 -3.425 0.591 1.00 96.75 174 PHE A CA 1
ATOM 1371 C C . PHE A 1 174 ? 2.527 -3.781 -0.332 1.00 96.75 174 PHE A C 1
ATOM 1373 O O . PHE A 1 174 ? 1.350 -3.690 0.027 1.00 96.75 174 PHE A O 1
ATOM 1380 N N . ASN A 1 175 ? 2.865 -4.186 -1.546 1.00 95.25 175 ASN A N 1
ATOM 1381 C CA . ASN A 1 175 ? 1.890 -4.646 -2.512 1.00 95.25 175 ASN A CA 1
ATOM 1382 C C . ASN A 1 175 ? 2.446 -5.808 -3.333 1.00 95.25 175 ASN A C 1
ATOM 1384 O O . ASN A 1 175 ? 3.608 -5.802 -3.726 1.00 95.25 175 ASN A O 1
ATOM 1388 N N . ARG A 1 176 ? 1.606 -6.813 -3.573 1.00 97.00 176 ARG A N 1
ATOM 1389 C CA . ARG A 1 176 ? 1.882 -7.959 -4.437 1.00 97.00 176 ARG A CA 1
ATOM 1390 C C . ARG A 1 176 ? 0.933 -7.929 -5.621 1.00 97.00 176 ARG A C 1
ATOM 1392 O O . ARG A 1 176 ? -0.281 -8.047 -5.452 1.00 97.00 176 ARG A O 1
ATOM 1399 N N . TRP A 1 177 ? 1.510 -7.844 -6.809 1.00 95.62 177 TRP A N 1
ATOM 1400 C CA . TRP A 1 177 ? 0.821 -7.967 -8.085 1.00 95.62 177 TRP A CA 1
ATOM 1401 C C . TRP A 1 177 ? 0.974 -9.389 -8.589 1.00 95.62 177 TRP A C 1
ATOM 1403 O O . TRP A 1 177 ? 2.084 -9.816 -8.891 1.00 95.62 177 TRP A O 1
ATOM 1413 N N . LYS A 1 178 ? -0.126 -10.125 -8.702 1.00 96.69 178 LYS A N 1
ATOM 1414 C CA . LYS A 1 178 ? -0.160 -11.429 -9.360 1.00 96.69 178 LYS A CA 1
ATOM 1415 C C . LYS A 1 178 ? -0.816 -11.258 -10.722 1.00 96.69 178 LYS A C 1
ATOM 1417 O O . LYS A 1 178 ? -2.022 -11.039 -10.809 1.00 96.69 178 LYS A O 1
ATOM 1422 N N . ILE A 1 179 ? -0.002 -11.333 -11.769 1.00 95.12 179 ILE A N 1
ATOM 1423 C CA . ILE A 1 179 ? -0.427 -11.175 -13.160 1.00 95.12 179 ILE A CA 1
ATOM 1424 C C . ILE A 1 179 ? -0.573 -12.566 -13.764 1.00 95.12 179 ILE A C 1
ATOM 1426 O O . ILE A 1 179 ? 0.382 -13.343 -13.774 1.00 95.12 179 ILE A O 1
ATOM 1430 N N . ILE A 1 180 ? -1.766 -12.879 -14.255 1.00 95.88 180 ILE A N 1
ATOM 1431 C CA . ILE A 1 180 ? -2.133 -14.199 -14.760 1.00 95.88 180 ILE A CA 1
ATOM 1432 C C . ILE A 1 180 ? -2.424 -14.093 -16.251 1.00 95.88 180 ILE A C 1
ATOM 1434 O O . ILE A 1 180 ? -3.279 -13.310 -16.668 1.00 95.88 180 ILE A O 1
ATOM 1438 N N . ASN A 1 181 ? -1.756 -14.925 -17.048 1.00 94.88 181 ASN A N 1
ATOM 1439 C CA . ASN A 1 181 ? -2.046 -15.029 -18.470 1.00 94.88 181 ASN A CA 1
ATOM 1440 C C . ASN A 1 181 ? -3.309 -15.866 -18.690 1.00 94.88 181 ASN A C 1
ATOM 1442 O O . ASN A 1 181 ? -3.272 -17.094 -18.612 1.00 94.88 181 ASN A O 1
ATOM 1446 N N . LYS A 1 182 ? -4.433 -15.209 -18.980 1.00 92.19 182 LYS A N 1
ATOM 1447 C CA . LYS A 1 182 ? -5.705 -15.864 -19.323 1.00 92.19 182 LYS A CA 1
ATOM 1448 C C . LYS A 1 182 ? -5.922 -15.928 -20.836 1.00 92.19 182 LYS A C 1
ATOM 1450 O O . LYS A 1 182 ? -6.964 -16.393 -21.289 1.00 92.19 182 LYS A O 1
ATOM 1455 N N . HIS A 1 183 ? -4.937 -15.507 -21.630 1.00 90.31 183 HIS A N 1
ATOM 1456 C CA . HIS A 1 183 ? -4.951 -15.678 -23.073 1.00 90.31 183 HIS A CA 1
ATOM 1457 C C . HIS A 1 183 ? -4.690 -17.142 -23.463 1.00 90.31 183 HIS A C 1
ATOM 1459 O O . HIS A 1 183 ? -4.033 -17.914 -22.765 1.00 90.31 183 HIS A O 1
ATOM 1465 N N . SER A 1 184 ? -5.142 -17.522 -24.659 1.00 90.38 184 SER A N 1
ATOM 1466 C CA . SER A 1 184 ? -4.909 -18.857 -25.234 1.00 90.38 184 SER A CA 1
ATOM 1467 C C . SER A 1 184 ? -3.465 -19.106 -25.709 1.00 90.38 184 SER A C 1
ATOM 1469 O O . SER A 1 184 ? -3.125 -20.217 -26.121 1.00 90.38 184 SER A O 1
ATOM 1471 N N . THR A 1 185 ? -2.602 -18.088 -25.665 1.00 91.38 185 THR A N 1
ATOM 1472 C CA . THR A 1 185 ? -1.202 -18.139 -26.118 1.00 91.38 185 THR A CA 1
ATOM 1473 C C . THR A 1 185 ? -0.274 -17.543 -25.071 1.00 91.38 185 THR A C 1
ATOM 1475 O O . THR A 1 185 ? -0.661 -16.631 -24.347 1.00 91.38 185 THR A O 1
ATOM 1478 N N . GLY A 1 186 ? 0.966 -18.029 -25.016 1.00 93.62 186 GLY A N 1
ATOM 1479 C CA . GLY A 1 186 ? 1.973 -17.472 -24.116 1.00 93.62 186 GLY A CA 1
ATOM 1480 C C . GLY A 1 186 ? 2.324 -16.029 -24.477 1.00 93.62 186 GLY A C 1
ATOM 1481 O O . GLY A 1 186 ? 2.407 -15.688 -25.660 1.00 93.62 186 GLY A O 1
ATOM 1482 N N . TRP A 1 187 ? 2.544 -15.204 -23.459 1.00 93.88 187 TRP A N 1
ATOM 1483 C CA . TRP A 1 187 ? 3.205 -13.915 -23.610 1.00 93.88 187 TRP A CA 1
ATOM 1484 C C . TRP A 1 187 ? 4.710 -14.135 -23.631 1.00 93.88 187 TRP A C 1
ATOM 1486 O O . TRP A 1 187 ? 5.222 -14.988 -22.907 1.00 93.88 187 TRP A O 1
ATOM 1496 N N . ASP A 1 188 ? 5.418 -13.360 -24.441 1.00 92.00 188 ASP A N 1
ATOM 1497 C CA . ASP A 1 188 ? 6.871 -13.405 -24.512 1.00 92.00 188 ASP A CA 1
ATOM 1498 C C . ASP A 1 188 ? 7.457 -12.011 -24.334 1.00 92.00 188 ASP A C 1
ATOM 1500 O O . ASP A 1 188 ? 6.866 -11.023 -24.768 1.00 92.00 188 ASP A O 1
ATOM 1504 N N . SER A 1 189 ? 8.634 -11.948 -23.713 1.00 89.81 189 SER A N 1
ATOM 1505 C CA . SER A 1 189 ? 9.316 -10.699 -23.378 1.00 89.81 189 SER A CA 1
ATOM 1506 C C . SER A 1 189 ? 8.428 -9.709 -22.605 1.00 89.81 189 SER A C 1
ATOM 1508 O O . SER A 1 189 ? 8.380 -8.524 -22.925 1.00 89.81 189 SER A O 1
ATOM 1510 N N . LEU A 1 190 ? 7.703 -10.203 -21.599 1.00 92.06 190 LEU A N 1
ATOM 1511 C CA . LEU A 1 190 ? 6.829 -9.403 -20.752 1.00 92.06 190 LEU A CA 1
ATOM 1512 C C . LEU A 1 190 ? 7.646 -8.451 -19.871 1.00 92.06 190 LEU A C 1
ATOM 1514 O O . LEU A 1 190 ? 8.621 -8.852 -19.229 1.00 92.06 190 LEU A O 1
ATOM 1518 N N . PHE A 1 191 ? 7.190 -7.205 -19.796 1.00 92.25 191 PHE A N 1
ATOM 1519 C CA . PHE A 1 191 ? 7.664 -6.202 -18.851 1.00 92.25 191 PHE A CA 1
ATOM 1520 C C . PHE A 1 191 ? 6.489 -5.722 -18.010 1.00 92.25 191 PHE A C 1
ATOM 1522 O O . PHE A 1 191 ? 5.379 -5.575 -18.518 1.00 92.25 191 PHE A O 1
ATOM 1529 N N . MET A 1 192 ? 6.757 -5.413 -16.748 1.00 91.06 192 MET A N 1
ATOM 1530 C CA . MET A 1 192 ? 5.868 -4.602 -15.923 1.00 91.06 192 MET A CA 1
ATOM 1531 C C . MET A 1 192 ? 6.616 -3.319 -15.580 1.00 91.06 192 MET A C 1
ATOM 1533 O O . MET A 1 192 ? 7.798 -3.369 -15.242 1.00 91.06 192 MET A O 1
ATOM 1537 N N . GLY A 1 193 ? 5.944 -2.176 -15.668 1.00 89.62 193 GLY A N 1
ATOM 1538 C CA . GLY A 1 193 ? 6.449 -0.935 -15.098 1.00 89.62 193 GLY A CA 1
ATOM 1539 C C . GLY A 1 193 ? 5.426 -0.282 -14.200 1.00 89.62 193 GLY A C 1
ATOM 1540 O O . GLY A 1 193 ? 4.225 -0.479 -14.376 1.00 89.62 193 GLY A O 1
ATOM 1541 N N . ALA A 1 194 ? 5.925 0.502 -13.256 1.00 88.88 194 ALA A N 1
ATOM 1542 C CA . ALA A 1 194 ? 5.102 1.358 -12.423 1.00 88.88 194 ALA A CA 1
ATOM 1543 C C . ALA A 1 194 ? 5.236 2.786 -12.943 1.00 88.88 194 ALA A C 1
ATOM 1545 O O . ALA A 1 194 ? 6.338 3.322 -12.978 1.00 88.88 194 ALA A O 1
ATOM 1546 N N . PHE A 1 195 ? 4.135 3.381 -13.390 1.00 85.50 195 PHE A N 1
ATOM 1547 C CA . PHE A 1 195 ? 4.094 4.806 -13.696 1.00 85.50 195 PHE A CA 1
ATOM 1548 C C . PHE A 1 195 ? 3.908 5.549 -12.372 1.00 85.50 195 PHE A C 1
ATOM 1550 O O . PHE A 1 195 ? 2.859 5.405 -11.748 1.00 85.50 195 PHE A O 1
ATOM 1557 N N . LEU A 1 196 ? 4.952 6.232 -11.899 1.00 86.69 196 LEU A N 1
ATOM 1558 C CA . LEU A 1 196 ? 4.966 6.841 -10.573 1.00 86.69 196 LEU A CA 1
ATOM 1559 C C . LEU A 1 196 ? 4.999 8.357 -10.687 1.00 86.69 196 LEU A C 1
ATOM 1561 O O . LEU A 1 196 ? 5.990 8.924 -11.146 1.00 86.69 196 LEU A O 1
ATOM 1565 N N . ASP A 1 197 ? 3.915 8.950 -10.207 1.00 80.56 197 ASP A N 1
ATOM 1566 C CA . ASP A 1 197 ? 3.648 10.376 -10.176 1.00 80.56 197 ASP A CA 1
ATOM 1567 C C . ASP A 1 197 ? 3.173 10.714 -8.759 1.00 80.56 197 ASP A C 1
ATOM 1569 O O . ASP A 1 197 ? 2.100 10.281 -8.335 1.00 80.56 197 ASP A O 1
ATOM 1573 N N . TRP A 1 198 ? 4.059 11.298 -7.952 1.00 74.94 198 TRP A N 1
ATOM 1574 C CA . TRP A 1 198 ? 3.809 11.494 -6.519 1.00 74.94 198 TRP A CA 1
ATOM 1575 C C . TRP A 1 198 ? 3.228 12.866 -6.199 1.00 74.94 198 TRP A C 1
ATOM 1577 O O . TRP A 1 198 ? 2.861 13.080 -5.040 1.00 74.94 198 TRP A O 1
ATOM 1587 N N . ASP A 1 199 ? 3.136 13.750 -7.195 1.00 70.88 199 ASP A N 1
ATOM 1588 C CA . ASP A 1 199 ? 2.528 15.071 -7.099 1.00 70.88 199 ASP A CA 1
ATOM 1589 C C . ASP A 1 199 ? 2.899 15.782 -5.780 1.00 70.88 199 ASP A C 1
ATOM 1591 O O . ASP A 1 199 ? 2.039 16.174 -4.980 1.00 70.88 199 ASP A O 1
ATOM 1595 N N . PHE A 1 200 ? 4.201 15.960 -5.515 1.00 66.94 200 PHE A N 1
ATOM 1596 C CA . PHE A 1 200 ? 4.719 16.920 -4.527 1.00 66.94 200 PHE A CA 1
ATOM 1597 C C . PHE A 1 200 ? 4.403 18.375 -4.943 1.00 66.94 200 PHE A C 1
ATOM 1599 O O . PHE A 1 200 ? 5.260 19.264 -4.971 1.00 66.94 200 PHE A O 1
ATOM 1606 N N . GLU A 1 201 ? 3.143 18.652 -5.254 1.00 64.62 201 GLU A N 1
ATOM 1607 C CA . GLU A 1 201 ? 2.705 19.879 -5.874 1.00 64.62 201 GLU A CA 1
ATOM 1608 C C . GLU A 1 201 ? 2.289 20.941 -4.859 1.00 64.62 201 GLU A C 1
ATOM 1610 O O . GLU A 1 201 ? 1.580 20.690 -3.884 1.00 64.62 201 GLU A O 1
ATOM 1615 N N . CYS A 1 202 ? 2.629 22.196 -5.161 1.00 56.56 202 CYS A N 1
ATOM 1616 C CA . CYS A 1 202 ? 2.087 23.350 -4.456 1.00 56.56 202 CYS A CA 1
ATOM 1617 C C . CYS A 1 202 ? 1.374 24.358 -5.374 1.00 56.56 202 CYS A C 1
ATOM 1619 O O . CYS A 1 202 ? 1.350 25.549 -5.067 1.00 56.56 202 CYS A O 1
ATOM 1621 N N . LEU A 1 203 ? 0.729 23.866 -6.444 1.00 50.53 203 LEU A N 1
ATOM 1622 C CA . LEU A 1 203 ? 0.002 24.599 -7.502 1.00 50.53 203 LEU A CA 1
ATOM 1623 C C . LEU A 1 203 ? 0.852 24.898 -8.757 1.00 50.53 203 LEU A C 1
ATOM 1625 O O . LEU A 1 203 ? 1.038 26.070 -9.080 1.00 50.53 203 LEU A O 1
ATOM 1629 N N . ALA A 1 204 ? 1.348 23.863 -9.463 1.00 51.22 204 ALA A N 1
ATOM 1630 C CA . ALA A 1 204 ? 1.719 23.913 -10.900 1.00 51.22 204 ALA A CA 1
ATOM 1631 C C . ALA A 1 204 ? 2.334 22.608 -11.482 1.00 51.22 204 ALA A C 1
ATOM 1633 O O . ALA A 1 204 ? 2.652 22.630 -12.675 1.00 51.22 204 ALA A O 1
ATOM 1634 N N . GLY A 1 205 ? 2.543 21.540 -10.700 1.00 51.78 205 GLY A N 1
ATOM 1635 C CA . GLY A 1 205 ? 3.037 20.236 -11.190 1.00 51.78 205 GLY A CA 1
ATOM 1636 C C . GLY A 1 205 ? 4.456 20.146 -11.718 1.00 51.78 205 GLY A C 1
ATOM 1637 O O . GLY A 1 205 ? 4.680 19.447 -12.701 1.00 51.78 205 GLY A O 1
ATOM 1638 N N . ARG A 1 206 ? 5.417 20.953 -11.230 1.00 62.34 206 ARG A N 1
ATOM 1639 C CA . ARG A 1 206 ? 6.737 20.999 -11.906 1.00 62.34 206 ARG A CA 1
ATOM 1640 C C . ARG A 1 206 ? 7.988 21.237 -11.050 1.00 62.34 206 ARG A C 1
ATOM 1642 O O . ARG A 1 206 ? 9.032 21.590 -11.603 1.00 62.34 206 ARG A O 1
ATOM 1649 N N . ASP A 1 207 ? 7.906 21.059 -9.730 1.00 66.88 207 ASP A N 1
ATOM 1650 C CA . ASP A 1 207 ? 9.054 21.218 -8.812 1.00 66.88 207 ASP A CA 1
ATOM 1651 C C . ASP A 1 207 ? 9.548 19.868 -8.254 1.00 66.88 207 ASP A C 1
ATOM 1653 O O . ASP A 1 207 ? 10.195 19.799 -7.209 1.00 66.88 207 ASP A O 1
ATOM 1657 N N . GLU A 1 208 ? 9.271 18.779 -8.965 1.00 77.50 208 GLU A N 1
ATOM 1658 C CA . GLU A 1 208 ? 9.524 17.414 -8.507 1.00 77.50 208 GLU A CA 1
ATOM 1659 C C . GLU A 1 208 ? 10.816 16.864 -9.093 1.00 77.50 208 GLU A C 1
ATOM 1661 O O . GLU A 1 208 ? 11.184 17.102 -10.252 1.00 77.50 208 GLU A O 1
ATOM 1666 N N . GLY A 1 209 ? 11.569 16.181 -8.242 1.00 86.88 209 GLY A N 1
ATOM 1667 C CA . GLY A 1 209 ? 12.736 15.416 -8.626 1.00 86.88 209 GLY A CA 1
ATOM 1668 C C . GLY A 1 209 ? 12.482 13.947 -8.429 1.00 86.88 209 GLY A C 1
ATOM 1669 O O . GLY A 1 209 ? 11.975 13.544 -7.387 1.00 86.88 209 GLY A O 1
ATOM 1670 N N . ALA A 1 210 ? 12.924 13.159 -9.397 1.00 92.19 210 ALA A N 1
ATOM 1671 C CA . ALA A 1 210 ? 12.981 11.720 -9.279 1.00 92.19 210 ALA A CA 1
ATOM 1672 C C . ALA A 1 210 ? 14.416 11.220 -9.464 1.00 92.19 210 ALA A C 1
ATOM 1674 O O . ALA A 1 210 ? 15.251 11.859 -10.114 1.00 92.19 210 ALA A O 1
ATOM 1675 N N . GLY A 1 211 ? 14.708 10.068 -8.880 1.00 95.25 211 GLY A N 1
ATOM 1676 C CA . GLY A 1 211 ? 15.988 9.396 -9.021 1.00 95.25 211 GLY A CA 1
ATOM 1677 C C . GLY A 1 211 ? 15.861 7.896 -8.843 1.00 95.25 211 GLY A C 1
ATOM 1678 O O . GLY A 1 211 ? 14.815 7.375 -8.454 1.00 95.25 211 GLY A O 1
ATOM 1679 N N . THR A 1 212 ? 16.946 7.194 -9.148 1.00 97.94 212 THR A N 1
ATOM 1680 C CA . THR A 1 212 ? 17.005 5.736 -9.036 1.00 97.94 212 THR A CA 1
ATOM 1681 C C . THR A 1 212 ? 18.039 5.332 -8.005 1.00 97.94 212 THR A C 1
ATOM 1683 O O . THR A 1 212 ? 19.131 5.887 -7.964 1.00 97.94 212 THR A O 1
ATOM 1686 N N . TYR A 1 213 ? 17.732 4.323 -7.197 1.00 98.31 213 TYR A N 1
ATOM 1687 C CA . TYR A 1 213 ? 18.704 3.635 -6.360 1.00 98.31 213 TYR A CA 1
ATOM 1688 C C . TYR A 1 213 ? 18.855 2.181 -6.826 1.00 98.31 213 TYR A C 1
ATOM 1690 O O . TYR A 1 213 ? 18.158 1.289 -6.332 1.00 98.31 213 TYR A O 1
ATOM 1698 N N . PRO A 1 214 ? 19.759 1.904 -7.790 1.00 97.31 214 PRO A N 1
ATOM 1699 C CA . PRO A 1 214 ? 19.863 0.579 -8.395 1.00 97.31 214 PRO A CA 1
ATOM 1700 C C . PRO A 1 214 ? 20.202 -0.524 -7.393 1.00 97.31 214 PRO A C 1
ATOM 1702 O O . PRO A 1 214 ? 19.676 -1.625 -7.498 1.00 97.31 214 PRO A O 1
ATOM 1705 N N . GLN A 1 215 ? 21.047 -0.245 -6.394 1.00 96.94 215 GLN A N 1
ATOM 1706 C CA . GLN A 1 215 ? 21.417 -1.231 -5.373 1.00 96.94 215 GLN A CA 1
ATOM 1707 C C . GLN A 1 215 ? 20.199 -1.651 -4.536 1.00 96.94 215 GLN A C 1
ATOM 1709 O O . GLN A 1 215 ? 20.026 -2.841 -4.268 1.00 96.94 215 GLN A O 1
ATOM 1714 N N . GLY A 1 216 ? 19.314 -0.700 -4.225 1.00 97.38 216 GLY A N 1
ATOM 1715 C CA . GLY A 1 216 ? 18.038 -0.939 -3.554 1.00 97.38 216 GLY A CA 1
ATOM 1716 C C . GLY A 1 216 ? 16.900 -1.391 -4.477 1.00 97.38 216 GLY A C 1
ATOM 1717 O O . GLY A 1 216 ? 15.777 -1.554 -4.002 1.00 97.38 216 GLY A O 1
ATOM 1718 N N . GLN A 1 217 ? 17.151 -1.605 -5.776 1.00 97.94 217 GLN A N 1
ATOM 1719 C CA . GLN A 1 217 ? 16.137 -1.913 -6.803 1.00 97.94 217 GLN A CA 1
ATOM 1720 C C . GLN A 1 217 ? 14.906 -0.993 -6.711 1.00 97.94 217 GLN A C 1
ATOM 1722 O O . GLN A 1 217 ? 13.760 -1.448 -6.775 1.00 97.94 217 GLN A O 1
ATOM 1727 N N . SER A 1 218 ? 15.143 0.297 -6.489 1.00 98.12 218 SER A N 1
ATOM 1728 C CA . SER A 1 218 ? 14.089 1.265 -6.212 1.00 98.12 218 SER A CA 1
ATOM 1729 C C . SER A 1 218 ? 14.293 2.568 -6.965 1.00 98.12 218 SER A C 1
ATOM 1731 O O . SER A 1 218 ? 15.368 2.871 -7.486 1.00 98.12 218 SER A O 1
ATOM 1733 N N . VAL A 1 219 ? 13.225 3.343 -7.012 1.00 97.94 219 VAL A N 1
ATOM 1734 C CA . VAL A 1 219 ? 13.208 4.739 -7.429 1.00 97.94 219 VAL A CA 1
ATOM 1735 C C . VAL A 1 219 ? 12.678 5.587 -6.287 1.00 97.94 219 VAL A C 1
ATOM 1737 O O . VAL A 1 219 ? 12.069 5.071 -5.348 1.00 97.94 219 VAL A O 1
ATOM 1740 N N . PHE A 1 220 ? 12.925 6.886 -6.343 1.00 95.75 220 PHE A N 1
ATOM 1741 C CA . PHE A 1 220 ? 12.503 7.809 -5.303 1.00 95.75 220 PHE A CA 1
ATOM 1742 C C . PHE A 1 220 ? 12.140 9.176 -5.864 1.00 95.75 220 PHE A C 1
ATOM 1744 O O . PHE A 1 220 ? 12.679 9.590 -6.888 1.00 95.75 220 PHE A O 1
ATOM 1751 N N . HIS A 1 221 ? 11.268 9.873 -5.143 1.00 92.38 221 HIS A N 1
ATOM 1752 C CA . HIS A 1 221 ? 10.813 11.226 -5.422 1.00 92.38 221 HIS A CA 1
ATOM 1753 C C . HIS A 1 221 ? 11.153 12.158 -4.266 1.00 92.38 221 HIS A C 1
ATOM 1755 O O . HIS A 1 221 ? 11.221 11.751 -3.100 1.00 92.38 221 HIS A O 1
ATOM 1761 N N . TYR A 1 222 ? 11.380 13.419 -4.604 1.00 89.25 222 TYR A N 1
ATOM 1762 C CA . TYR A 1 222 ? 11.708 14.474 -3.666 1.00 89.25 222 TYR A CA 1
ATOM 1763 C C . TYR A 1 222 ? 11.342 15.848 -4.226 1.00 89.25 222 TYR A C 1
ATOM 1765 O O . TYR A 1 222 ? 11.352 16.071 -5.436 1.00 89.25 222 TYR A O 1
ATOM 1773 N N . LEU A 1 223 ? 11.104 16.807 -3.335 1.00 83.19 223 LEU A N 1
ATOM 1774 C CA . LEU A 1 223 ? 10.904 18.197 -3.730 1.00 83.19 223 LEU A CA 1
ATOM 1775 C C . LEU A 1 223 ? 12.235 18.823 -4.183 1.00 83.19 223 LEU A C 1
ATOM 1777 O O . LEU A 1 223 ? 13.212 18.856 -3.427 1.00 83.19 223 LEU A O 1
ATOM 1781 N N . ARG A 1 224 ? 12.284 19.362 -5.403 1.00 80.19 224 ARG A N 1
ATOM 1782 C CA . ARG A 1 224 ? 13.422 20.142 -5.908 1.00 80.19 224 ARG A CA 1
ATOM 1783 C C . ARG A 1 224 ? 13.242 21.615 -5.572 1.00 80.19 224 ARG A C 1
ATOM 1785 O O . ARG A 1 224 ? 12.182 22.200 -5.751 1.00 80.19 224 ARG A O 1
ATOM 1792 N N . SER A 1 225 ? 14.333 22.260 -5.166 1.00 69.00 225 SER A N 1
ATOM 1793 C CA . SER A 1 225 ? 14.364 23.718 -5.024 1.00 69.00 225 SER A CA 1
ATOM 1794 C C . SER A 1 225 ? 14.651 24.357 -6.387 1.00 69.00 225 SER A C 1
ATOM 1796 O O . SER A 1 225 ? 15.807 24.597 -6.741 1.00 69.00 225 SER A O 1
ATOM 1798 N N . ILE A 1 226 ? 13.605 24.589 -7.184 1.00 62.00 226 ILE A N 1
ATOM 1799 C CA . ILE A 1 226 ? 13.701 25.297 -8.469 1.00 62.00 226 ILE A CA 1
ATOM 1800 C C . ILE A 1 226 ? 13.149 26.723 -8.293 1.00 62.00 226 ILE A C 1
ATOM 1802 O O . ILE A 1 226 ? 12.094 26.915 -7.685 1.00 62.00 226 ILE A O 1
ATOM 1806 N N . PRO A 1 227 ? 13.824 27.770 -8.806 1.00 57.53 227 PRO A N 1
ATOM 1807 C CA . PRO A 1 227 ? 13.243 29.106 -8.852 1.00 57.53 227 PRO A CA 1
ATOM 1808 C C . PRO A 1 227 ? 11.984 29.112 -9.735 1.00 57.53 227 PRO A C 1
ATOM 1810 O O . PRO A 1 227 ? 12.096 29.078 -10.958 1.00 57.53 227 PRO A O 1
ATOM 1813 N N . ASN A 1 228 ? 10.796 29.183 -9.126 1.00 58.50 228 ASN A N 1
ATOM 1814 C CA . ASN A 1 228 ? 9.524 29.208 -9.852 1.00 58.50 228 ASN A CA 1
ATOM 1815 C C . ASN A 1 228 ? 9.436 30.450 -10.777 1.00 58.50 228 ASN A C 1
ATOM 1817 O O . ASN A 1 228 ? 9.365 31.583 -10.278 1.00 58.50 228 ASN A O 1
ATOM 1821 N N . PRO A 1 229 ? 9.398 30.281 -12.116 1.00 56.97 229 PRO A N 1
ATOM 1822 C CA . PRO A 1 229 ? 9.322 31.397 -13.060 1.00 56.97 229 PRO A CA 1
ATOM 1823 C C . PRO A 1 229 ? 7.945 32.092 -13.085 1.00 56.97 229 PRO A C 1
ATOM 1825 O O . PRO A 1 229 ? 7.835 33.194 -13.624 1.00 56.97 229 PRO A O 1
ATOM 1828 N N . MET A 1 230 ? 6.905 31.484 -12.501 1.00 58.31 230 MET A N 1
ATOM 1829 C CA . MET A 1 230 ? 5.527 31.992 -12.420 1.00 58.31 230 MET A CA 1
ATOM 1830 C C . MET A 1 230 ? 5.171 32.648 -11.067 1.00 58.31 230 MET A C 1
ATOM 1832 O O . MET A 1 230 ? 4.086 33.216 -10.942 1.00 58.31 230 MET A O 1
ATOM 1836 N N . GLY A 1 231 ? 6.099 32.680 -10.101 1.00 61.97 231 GLY A N 1
ATOM 1837 C CA . GLY A 1 231 ? 5.951 33.367 -8.808 1.00 61.97 231 GLY A CA 1
ATOM 1838 C C . GLY A 1 231 ? 5.511 32.473 -7.635 1.00 61.97 231 GLY A C 1
ATOM 1839 O O . GLY A 1 231 ? 4.912 31.432 -7.837 1.00 61.97 231 GLY A O 1
ATOM 1840 N N . THR A 1 232 ? 5.833 32.930 -6.413 1.00 55.56 232 THR A N 1
ATOM 1841 C CA . THR A 1 232 ? 5.779 32.245 -5.096 1.00 55.56 232 THR A CA 1
ATOM 1842 C C . THR A 1 232 ? 6.423 30.844 -5.074 1.00 55.56 232 THR A C 1
ATOM 1844 O O . THR A 1 232 ? 5.825 29.879 -5.536 1.00 55.56 232 THR A O 1
ATOM 1847 N N . PRO A 1 233 ? 7.635 30.699 -4.503 1.00 57.38 233 PRO A N 1
ATOM 1848 C CA . PRO A 1 233 ? 8.274 29.394 -4.322 1.00 57.38 233 PRO A CA 1
ATOM 1849 C C . PRO A 1 233 ? 7.440 28.458 -3.431 1.00 57.38 233 PRO A C 1
ATOM 1851 O O . PRO A 1 233 ? 6.939 28.897 -2.386 1.00 57.38 233 PRO A O 1
ATOM 1854 N N . CYS A 1 234 ? 7.374 27.169 -3.787 1.00 58.94 234 CYS A N 1
ATOM 1855 C CA . CYS A 1 234 ? 6.756 26.092 -2.993 1.00 58.94 234 CYS A CA 1
ATOM 1856 C C . CYS A 1 234 ? 7.266 26.051 -1.540 1.00 58.94 234 CYS A C 1
ATOM 1858 O O . CYS A 1 234 ? 6.524 25.725 -0.611 1.00 58.94 234 CYS A O 1
ATOM 1860 N N . ASP A 1 235 ? 8.495 26.529 -1.322 1.00 57.12 235 ASP A N 1
ATOM 1861 C CA . ASP A 1 235 ? 9.122 26.721 -0.012 1.00 57.12 235 ASP A CA 1
ATOM 1862 C C . ASP A 1 235 ? 8.306 27.579 0.970 1.00 57.12 235 ASP A C 1
ATOM 1864 O O . ASP A 1 235 ? 8.564 27.539 2.172 1.00 57.12 235 ASP A O 1
ATOM 1868 N N . THR A 1 236 ? 7.333 28.367 0.507 1.00 60.97 236 THR A N 1
ATOM 1869 C CA . THR A 1 236 ? 6.514 29.236 1.376 1.00 60.97 236 THR A CA 1
ATOM 1870 C C . THR A 1 236 ? 5.122 28.695 1.688 1.00 60.97 236 THR A C 1
ATOM 1872 O O . THR A 1 236 ? 4.478 29.202 2.603 1.00 60.97 236 THR A O 1
ATOM 1875 N N . LEU A 1 237 ? 4.663 27.682 0.955 1.00 66.00 237 LEU A N 1
ATOM 1876 C CA . LEU A 1 237 ? 3.282 27.204 1.004 1.00 66.00 237 LEU A CA 1
ATOM 1877 C C . LEU A 1 237 ? 3.170 25.793 1.596 1.00 66.00 237 LEU A C 1
ATOM 1879 O O . LEU A 1 237 ? 2.193 25.499 2.280 1.00 66.00 237 LEU A O 1
ATOM 1883 N N . LEU A 1 238 ? 4.184 24.946 1.393 1.00 72.19 238 LEU A N 1
ATOM 1884 C CA . LEU A 1 238 ? 4.214 23.620 2.001 1.00 72.19 238 LEU A CA 1
ATOM 1885 C C . LEU A 1 238 ? 4.691 23.689 3.463 1.00 72.19 238 LEU A C 1
ATOM 1887 O O . LEU A 1 238 ? 5.581 24.484 3.798 1.00 72.19 238 LEU A O 1
ATOM 1891 N N . PRO A 1 239 ? 4.160 22.836 4.352 1.00 74.06 239 PRO A N 1
ATOM 1892 C CA . PRO A 1 239 ? 4.758 22.604 5.658 1.00 74.06 239 PRO A CA 1
ATOM 1893 C C . PRO A 1 239 ? 6.201 22.095 5.525 1.00 74.06 239 PRO A C 1
ATOM 1895 O O . PRO A 1 239 ? 6.532 21.340 4.610 1.00 74.06 239 PRO A O 1
ATOM 1898 N N . ASP A 1 240 ? 7.068 22.450 6.476 1.00 72.62 240 ASP A N 1
ATOM 1899 C CA . ASP A 1 240 ? 8.459 21.964 6.507 1.00 72.62 240 ASP A CA 1
ATOM 1900 C C . ASP A 1 240 ? 8.565 20.434 6.611 1.00 72.62 240 ASP A C 1
ATOM 1902 O O . ASP A 1 240 ? 9.607 19.864 6.287 1.00 72.62 240 ASP A O 1
ATOM 1906 N N . THR A 1 241 ? 7.500 19.767 7.064 1.00 71.75 241 THR A N 1
ATOM 1907 C CA . THR A 1 241 ? 7.383 18.306 7.078 1.00 71.75 241 THR A CA 1
ATOM 1908 C C . THR A 1 241 ? 7.425 17.737 5.659 1.00 71.75 241 THR A C 1
ATOM 1910 O O . THR A 1 241 ? 8.219 16.837 5.399 1.00 71.75 241 THR A O 1
ATOM 1913 N N . ILE A 1 242 ? 6.654 18.303 4.730 1.00 76.19 242 ILE A N 1
ATOM 1914 C CA . ILE A 1 242 ? 6.553 17.829 3.343 1.00 76.19 242 ILE A CA 1
ATOM 1915 C C . ILE A 1 242 ? 7.834 18.126 2.563 1.00 76.19 242 ILE A C 1
ATOM 1917 O O . ILE A 1 242 ? 8.379 17.230 1.930 1.00 76.19 242 ILE A O 1
ATOM 1921 N N . LYS A 1 243 ? 8.401 19.334 2.699 1.00 77.38 243 LYS A N 1
ATOM 1922 C CA . LYS A 1 243 ? 9.607 19.762 1.949 1.00 77.38 243 LYS A CA 1
ATOM 1923 C C . LYS A 1 243 ? 10.829 18.865 2.132 1.00 77.38 243 LYS A C 1
ATOM 1925 O O . LYS A 1 243 ? 11.761 18.917 1.339 1.00 77.38 243 LYS A O 1
ATOM 1930 N N . LYS A 1 244 ? 10.875 18.129 3.240 1.00 84.94 244 LYS A N 1
ATOM 1931 C CA . LYS A 1 244 ? 12.020 17.311 3.647 1.00 84.94 244 LYS A CA 1
ATOM 1932 C C . LYS A 1 244 ? 11.730 15.817 3.558 1.00 84.94 244 LYS A C 1
ATOM 1934 O O . LYS A 1 244 ? 12.588 15.035 3.957 1.00 84.94 244 LYS A O 1
ATOM 1939 N N . THR A 1 245 ? 10.538 15.433 3.111 1.00 87.31 245 THR A N 1
ATOM 1940 C CA . THR A 1 245 ? 10.152 14.032 2.941 1.00 87.31 245 THR A CA 1
ATOM 1941 C C . THR A 1 245 ? 10.624 13.546 1.578 1.00 87.31 245 THR A C 1
ATOM 1943 O O . THR A 1 245 ? 10.528 14.274 0.593 1.00 87.31 245 THR A O 1
ATOM 1946 N N . LEU A 1 246 ? 11.138 12.320 1.532 1.00 92.88 246 LEU A N 1
ATOM 1947 C CA . LEU A 1 246 ? 11.347 11.584 0.290 1.00 92.88 246 LEU A CA 1
ATOM 1948 C C . LEU A 1 246 ? 10.413 10.378 0.289 1.00 92.88 246 LEU A C 1
ATOM 1950 O O . LEU A 1 246 ? 10.142 9.805 1.347 1.00 92.88 246 LEU A O 1
ATOM 1954 N N . ILE A 1 247 ? 9.937 9.989 -0.887 1.00 93.94 247 ILE A N 1
ATOM 1955 C CA . ILE A 1 247 ? 9.123 8.783 -1.060 1.00 93.94 247 ILE A CA 1
ATOM 1956 C C . ILE A 1 247 ? 9.874 7.854 -1.991 1.00 93.94 247 ILE A C 1
ATOM 1958 O O . ILE A 1 247 ? 10.329 8.291 -3.046 1.00 93.94 247 ILE A O 1
ATOM 1962 N N . SER A 1 248 ? 10.023 6.590 -1.612 1.00 96.88 248 SER A N 1
ATOM 1963 C CA . SER A 1 248 ? 10.620 5.583 -2.484 1.00 96.88 248 SER A CA 1
ATOM 1964 C C . SER A 1 248 ? 9.637 4.474 -2.812 1.00 96.88 248 SER A C 1
ATOM 1966 O O . SER A 1 248 ? 8.766 4.148 -2.010 1.00 96.88 248 SER A O 1
ATOM 1968 N N . THR A 1 249 ? 9.805 3.891 -3.994 1.00 97.38 249 THR A N 1
ATOM 1969 C CA . THR A 1 249 ? 9.091 2.697 -4.441 1.00 97.38 249 THR A CA 1
ATOM 1970 C C . THR A 1 249 ? 10.104 1.721 -5.022 1.00 97.38 249 THR A C 1
ATOM 1972 O O . THR A 1 249 ? 10.935 2.110 -5.845 1.00 97.38 249 THR A O 1
ATOM 1975 N N . GLY A 1 250 ? 10.068 0.453 -4.618 1.00 97.38 250 GLY A N 1
ATOM 1976 C CA . GLY A 1 250 ? 11.036 -0.541 -5.090 1.00 97.38 250 GLY A CA 1
ATOM 1977 C C . GLY A 1 250 ? 10.494 -1.957 -5.188 1.00 97.38 250 GLY A C 1
ATOM 1978 O O . GLY A 1 250 ? 9.446 -2.266 -4.630 1.00 97.38 250 GLY A O 1
ATOM 1979 N N . PHE A 1 251 ? 11.233 -2.813 -5.897 1.00 97.94 251 PHE A N 1
ATOM 1980 C CA . PHE A 1 251 ? 10.880 -4.215 -6.150 1.00 97.94 251 PHE A CA 1
ATOM 1981 C C . PHE A 1 251 ? 11.602 -5.154 -5.187 1.00 97.94 251 PHE A C 1
ATOM 1983 O O . PHE A 1 251 ? 12.820 -5.080 -5.028 1.00 97.94 251 PHE A O 1
ATOM 1990 N N . LEU A 1 252 ? 10.872 -6.067 -4.557 1.00 96.88 252 LEU A N 1
ATOM 1991 C CA . LEU A 1 252 ? 11.380 -6.935 -3.492 1.00 96.88 252 LEU A CA 1
ATOM 1992 C C . LEU A 1 252 ? 11.795 -8.318 -3.995 1.00 96.88 252 LEU A C 1
ATOM 1994 O O . LEU A 1 252 ? 12.766 -8.881 -3.490 1.00 96.88 252 LEU A O 1
ATOM 1998 N N . ASN A 1 253 ? 11.095 -8.844 -5.002 1.00 95.69 253 ASN A N 1
ATOM 1999 C CA . ASN A 1 253 ? 11.305 -10.189 -5.545 1.00 95.69 253 ASN A CA 1
ATOM 2000 C C . ASN A 1 253 ? 11.814 -10.209 -7.002 1.00 95.69 253 ASN A C 1
ATOM 2002 O O . ASN A 1 253 ? 12.013 -11.289 -7.553 1.00 95.69 253 ASN A O 1
ATOM 2006 N N . HIS A 1 254 ? 12.069 -9.041 -7.602 1.00 95.75 254 HIS A N 1
ATOM 2007 C CA . HIS A 1 254 ? 12.664 -8.888 -8.936 1.00 95.75 254 HIS A CA 1
ATOM 2008 C C . HIS A 1 254 ? 13.783 -7.847 -8.926 1.00 95.75 254 HIS A C 1
ATOM 2010 O O . HIS A 1 254 ? 13.776 -6.913 -8.123 1.00 95.75 254 HIS A O 1
ATOM 2016 N N . GLU A 1 255 ? 14.740 -8.002 -9.840 1.00 96.44 255 GLU A N 1
ATOM 2017 C CA . GLU A 1 255 ? 15.733 -6.963 -10.114 1.00 96.44 255 GLU A CA 1
ATOM 2018 C C . GLU A 1 255 ? 15.113 -5.853 -10.973 1.00 96.44 255 GLU A C 1
ATOM 2020 O O . GLU A 1 255 ? 14.400 -6.117 -11.945 1.00 96.44 255 GLU A O 1
ATOM 2025 N N . LEU A 1 256 ? 15.422 -4.603 -10.633 1.00 97.12 256 LEU A N 1
ATOM 2026 C CA . LEU A 1 256 ? 15.086 -3.429 -11.420 1.00 97.12 256 LEU A CA 1
ATOM 2027 C C . LEU A 1 256 ? 15.759 -3.546 -12.792 1.00 97.12 256 LEU A C 1
ATOM 2029 O O . LEU A 1 256 ? 16.986 -3.528 -12.919 1.00 97.12 256 LEU A O 1
ATOM 2033 N N . HIS A 1 257 ? 14.946 -3.644 -13.839 1.00 96.38 257 HIS A N 1
ATOM 2034 C CA . HIS A 1 257 ? 15.421 -3.795 -15.205 1.00 96.38 257 HIS A CA 1
ATOM 2035 C C . HIS A 1 257 ? 15.927 -2.461 -15.763 1.00 96.38 257 HIS A C 1
ATOM 2037 O O . HIS A 1 257 ? 17.073 -2.364 -16.219 1.00 96.38 257 HIS A O 1
ATOM 2043 N N . LYS A 1 258 ? 15.081 -1.427 -15.723 1.00 95.56 258 LYS A N 1
ATOM 2044 C CA . LYS A 1 258 ? 15.359 -0.064 -16.202 1.00 95.56 258 LYS A CA 1
ATOM 2045 C C . LYS A 1 258 ? 14.626 0.954 -15.341 1.00 95.56 258 LYS A C 1
ATOM 2047 O O . LYS A 1 258 ? 13.652 0.621 -14.673 1.00 95.56 258 LYS A O 1
ATOM 2052 N N . SER A 1 259 ? 15.060 2.204 -15.421 1.00 95.06 259 SER A N 1
ATOM 2053 C CA . SER A 1 259 ? 14.239 3.348 -15.033 1.00 95.06 259 SER A CA 1
ATOM 2054 C C . SER A 1 259 ? 14.397 4.463 -16.055 1.00 95.06 259 SER A C 1
ATOM 2056 O O . SER A 1 259 ? 15.503 4.768 -16.506 1.00 95.06 259 SER A O 1
ATOM 2058 N N . ASN A 1 260 ? 13.271 5.051 -16.437 1.00 91.88 260 ASN A N 1
ATOM 2059 C CA . ASN A 1 260 ? 13.209 6.190 -17.341 1.00 91.88 260 ASN A CA 1
ATOM 2060 C C . ASN A 1 260 ? 12.425 7.323 -16.684 1.00 91.88 260 ASN A C 1
ATOM 2062 O O . ASN A 1 260 ? 11.724 7.088 -15.708 1.00 91.88 260 ASN A O 1
ATOM 2066 N N . VAL A 1 261 ? 12.526 8.533 -17.217 1.00 90.25 261 VAL A N 1
ATOM 2067 C CA . VAL A 1 261 ? 11.748 9.682 -16.744 1.00 90.25 261 VAL A CA 1
ATOM 2068 C C . VAL A 1 261 ? 10.987 10.255 -17.926 1.00 90.25 261 VAL A C 1
ATOM 2070 O O . VAL A 1 261 ? 11.587 10.551 -18.964 1.00 90.25 261 VAL A O 1
ATOM 2073 N N . LEU A 1 262 ? 9.672 10.394 -17.796 1.00 87.75 262 LEU A N 1
ATOM 2074 C CA . LEU A 1 262 ? 8.846 11.075 -18.788 1.00 87.75 262 LEU A CA 1
ATOM 2075 C C . LEU A 1 262 ? 8.941 12.594 -18.599 1.00 87.75 262 LEU A C 1
ATOM 2077 O O . LEU A 1 262 ? 9.325 13.084 -17.544 1.00 87.75 262 LEU A O 1
ATOM 2081 N N . GLY A 1 263 ? 8.720 13.351 -19.675 1.00 85.19 263 GLY A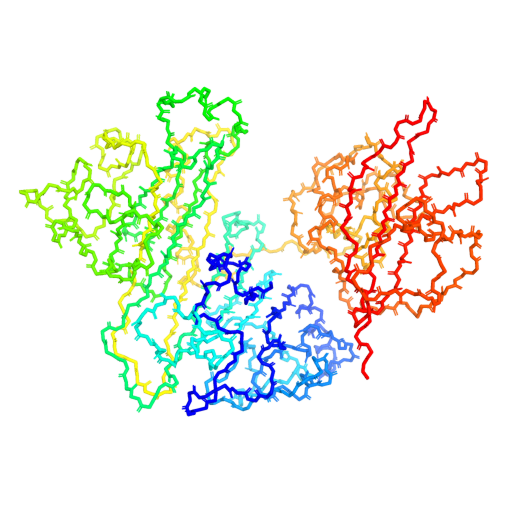 N 1
ATOM 2082 C CA . GLY A 1 263 ? 8.911 14.807 -19.667 1.00 85.19 263 GLY A CA 1
ATOM 2083 C C . GLY A 1 263 ? 10.360 15.290 -19.853 1.00 85.19 263 GLY A C 1
ATOM 2084 O O . GLY A 1 263 ? 10.595 16.500 -19.925 1.00 85.19 263 GLY A O 1
ATOM 2085 N N . LEU A 1 264 ? 11.348 14.395 -20.002 1.00 88.75 264 LEU A N 1
ATOM 2086 C CA . LEU A 1 264 ? 12.695 14.781 -20.446 1.00 88.75 264 LEU A CA 1
ATOM 2087 C C . LEU A 1 264 ? 12.675 15.247 -21.913 1.00 88.75 264 LEU A C 1
ATOM 2089 O O . LEU A 1 264 ? 11.810 14.837 -22.683 1.00 88.75 264 LEU A O 1
ATOM 2093 N N . PRO A 1 265 ? 13.670 16.029 -22.378 1.00 88.25 265 PRO A N 1
ATOM 2094 C CA . PRO A 1 265 ? 13.746 16.450 -23.782 1.00 88.25 265 PRO A CA 1
ATOM 2095 C C . PRO A 1 265 ? 13.744 15.302 -24.809 1.00 88.25 265 PRO A C 1
ATOM 2097 O O . PRO A 1 265 ? 13.361 15.508 -25.961 1.00 88.25 265 PRO A O 1
ATOM 2100 N N . CYS A 1 266 ? 14.183 14.107 -24.405 1.00 87.00 266 CYS A N 1
ATOM 2101 C CA . CYS A 1 266 ? 14.224 12.893 -25.220 1.00 87.00 266 CYS A CA 1
ATOM 2102 C C . CYS A 1 266 ? 13.153 11.858 -24.853 1.00 87.00 266 CYS A C 1
ATOM 2104 O O . CYS A 1 266 ? 13.190 10.738 -25.361 1.00 87.00 266 CYS A O 1
ATOM 2106 N N . THR A 1 267 ? 12.201 12.181 -23.988 1.00 85.06 267 THR A N 1
ATOM 2107 C CA . THR A 1 267 ? 11.052 11.319 -23.703 1.00 85.06 267 THR A CA 1
ATOM 2108 C C . THR A 1 267 ? 9.767 12.087 -23.991 1.00 85.06 267 THR A C 1
ATOM 2110 O O . THR A 1 267 ? 9.761 13.318 -24.053 1.00 85.06 267 THR A O 1
ATOM 2113 N N . PRO A 1 268 ? 8.662 11.396 -24.305 1.00 79.00 268 PRO A N 1
ATOM 2114 C CA . PRO A 1 268 ? 7.397 12.084 -24.473 1.00 79.00 268 PRO A CA 1
ATOM 2115 C C . PRO A 1 268 ? 6.991 12.772 -23.171 1.00 79.00 268 PRO A C 1
ATOM 2117 O O . PRO A 1 268 ? 7.342 12.296 -22.088 1.00 79.00 268 PRO A O 1
ATOM 2120 N N . PRO A 1 269 ? 6.192 13.845 -23.260 1.00 73.62 269 PRO A N 1
ATOM 2121 C CA . PRO A 1 269 ? 5.499 14.317 -22.090 1.00 73.62 269 PRO A CA 1
ATOM 2122 C C . PRO A 1 269 ? 4.525 13.251 -21.561 1.00 73.62 269 PRO A C 1
ATOM 2124 O O . PRO A 1 269 ? 4.068 12.381 -22.315 1.00 73.62 269 PRO A O 1
ATOM 2127 N N . PRO A 1 270 ? 4.160 13.350 -20.287 1.00 65.25 270 PRO A N 1
ATOM 2128 C CA . PRO A 1 270 ? 3.661 12.210 -19.516 1.00 65.25 270 PRO A CA 1
ATOM 2129 C C . PRO A 1 270 ? 2.212 11.857 -19.812 1.00 65.25 270 PRO A C 1
ATOM 2131 O O . PRO A 1 270 ? 1.816 10.697 -19.843 1.00 65.25 270 PRO A O 1
ATOM 2134 N N . PHE A 1 271 ? 1.441 12.873 -20.195 1.00 64.69 271 PHE A N 1
ATOM 2135 C CA . PHE A 1 271 ? 0.069 12.746 -20.674 1.00 64.69 271 PHE A CA 1
ATOM 2136 C C . PHE A 1 271 ? -0.063 11.985 -22.011 1.00 64.69 271 PHE A C 1
ATOM 2138 O O . PHE A 1 271 ? -1.178 11.804 -22.513 1.00 64.69 271 PHE A O 1
ATOM 2145 N N . LEU A 1 272 ? 1.039 11.560 -22.646 1.00 64.00 272 LEU A N 1
ATOM 2146 C CA . LEU A 1 272 ? 0.964 10.667 -23.800 1.00 64.00 272 LEU A CA 1
ATOM 2147 C C . LEU A 1 272 ? 0.648 9.233 -23.351 1.00 64.00 272 LEU A C 1
ATOM 2149 O O . LEU A 1 272 ? 1.413 8.613 -22.624 1.00 64.00 272 LEU A O 1
ATOM 2153 N N . LYS A 1 273 ? -0.447 8.670 -23.888 1.00 63.22 273 LYS A N 1
ATOM 2154 C CA . LYS A 1 273 ? -1.027 7.343 -23.574 1.00 63.22 273 LYS A CA 1
ATOM 2155 C C . LYS A 1 273 ? -0.154 6.114 -23.926 1.00 63.22 273 LYS A C 1
ATOM 2157 O O . LYS A 1 273 ? -0.687 5.058 -24.256 1.00 63.22 273 LYS A O 1
ATOM 2162 N N . GLN A 1 274 ? 1.175 6.235 -23.987 1.00 73.44 274 GLN A N 1
ATOM 2163 C CA . GLN A 1 274 ? 2.076 5.139 -24.382 1.00 73.44 274 GLN A CA 1
ATOM 2164 C C . GLN A 1 274 ? 3.355 5.018 -23.523 1.00 73.44 274 GLN A C 1
ATOM 2166 O O . GLN A 1 274 ? 4.421 4.758 -24.091 1.00 73.44 274 GLN A O 1
ATOM 2171 N N . PRO A 1 275 ? 3.290 5.163 -22.180 1.00 76.00 275 PRO A N 1
ATOM 2172 C CA . PRO A 1 275 ? 4.471 5.038 -21.319 1.00 76.00 275 PRO A CA 1
ATOM 2173 C C . PRO A 1 275 ? 5.121 3.649 -21.426 1.00 76.00 275 PRO A C 1
ATOM 2175 O O . PRO A 1 275 ? 6.341 3.525 -21.372 1.00 76.00 275 PRO A O 1
ATOM 2178 N N . PHE A 1 276 ? 4.332 2.608 -21.709 1.00 78.81 276 PHE A N 1
ATOM 2179 C CA . PHE A 1 276 ? 4.810 1.231 -21.869 1.00 78.81 276 PHE A CA 1
ATOM 2180 C C . PHE A 1 276 ? 5.902 1.059 -22.946 1.00 78.81 276 PHE A C 1
ATOM 2182 O O . PHE A 1 276 ? 6.679 0.109 -22.889 1.00 78.81 276 PHE A O 1
ATOM 2189 N N . LYS A 1 277 ? 6.008 1.977 -23.919 1.00 81.19 277 LYS A N 1
ATOM 2190 C CA . LYS A 1 277 ? 7.054 1.938 -24.957 1.00 81.19 277 LYS A CA 1
ATOM 2191 C C . LYS A 1 277 ? 8.457 2.221 -24.431 1.00 81.19 277 LYS A C 1
ATOM 2193 O O . LYS A 1 277 ? 9.409 1.964 -25.152 1.00 81.19 277 LYS A O 1
ATOM 2198 N N . PHE A 1 278 ? 8.573 2.762 -23.222 1.00 86.88 278 PHE A N 1
ATOM 2199 C CA . PHE A 1 278 ? 9.833 3.217 -22.635 1.00 86.88 278 PHE A CA 1
ATOM 2200 C C . PHE A 1 278 ? 10.322 2.295 -21.506 1.00 86.88 278 PHE A C 1
ATOM 2202 O O . PHE A 1 278 ? 11.334 2.592 -20.870 1.00 86.88 278 PHE A O 1
ATOM 2209 N N . LEU A 1 279 ? 9.633 1.166 -21.271 1.00 89.00 279 LEU A N 1
ATOM 2210 C CA . LEU A 1 279 ? 9.949 0.189 -20.217 1.00 89.00 279 LEU A CA 1
ATOM 2211 C C . LEU A 1 279 ? 11.294 -0.518 -20.420 1.00 89.00 279 LEU A C 1
ATOM 2213 O O . LEU A 1 279 ? 11.890 -0.989 -19.456 1.00 89.00 279 LEU A O 1
ATOM 2217 N N . ASP A 1 280 ? 11.795 -0.575 -21.649 1.00 86.25 280 ASP A N 1
ATOM 2218 C CA . ASP A 1 280 ? 13.107 -1.138 -21.988 1.00 86.25 280 ASP A CA 1
ATOM 2219 C C . ASP A 1 280 ? 14.248 -0.097 -21.921 1.00 86.25 280 ASP A C 1
ATOM 2221 O O . ASP A 1 280 ? 15.412 -0.408 -22.199 1.00 86.25 280 ASP A O 1
ATOM 2225 N N . GLY A 1 281 ? 13.937 1.136 -21.498 1.00 81.81 281 GLY A N 1
ATOM 2226 C CA . GLY A 1 281 ? 14.881 2.250 -21.397 1.00 81.81 281 GLY A CA 1
ATOM 2227 C C . GLY A 1 281 ? 15.158 2.956 -22.727 1.00 81.81 281 GLY A C 1
ATOM 2228 O O . GLY A 1 281 ? 16.084 3.772 -22.807 1.00 81.81 281 GLY A O 1
ATOM 2229 N N . THR A 1 282 ? 14.391 2.657 -23.779 1.00 87.25 282 THR A N 1
ATOM 2230 C CA . THR A 1 282 ? 14.440 3.432 -25.021 1.00 87.25 282 THR A CA 1
ATOM 2231 C C . THR A 1 282 ? 13.984 4.871 -24.790 1.00 87.25 282 THR A C 1
ATOM 2233 O O . THR A 1 282 ? 13.272 5.186 -23.841 1.00 87.25 282 THR A O 1
ATOM 2236 N N . THR A 1 283 ? 14.441 5.780 -25.646 1.00 87.75 283 THR A N 1
ATOM 2237 C CA . THR A 1 283 ? 14.051 7.200 -25.657 1.00 87.75 283 THR A CA 1
ATOM 2238 C C . THR A 1 283 ? 13.815 7.627 -27.105 1.00 87.75 283 THR A C 1
ATOM 2240 O O . THR A 1 283 ? 14.171 6.904 -28.041 1.00 87.75 283 THR A O 1
ATOM 2243 N N . THR A 1 284 ? 13.267 8.817 -27.351 1.00 85.19 284 THR A N 1
ATOM 2244 C CA . THR A 1 284 ? 13.161 9.356 -28.720 1.00 85.19 284 THR A CA 1
ATOM 2245 C C . THR A 1 284 ? 14.530 9.616 -29.357 1.00 85.19 284 THR A C 1
ATOM 2247 O O . THR A 1 284 ? 14.624 9.690 -30.580 1.00 85.19 284 THR A O 1
ATOM 2250 N N . SER A 1 285 ? 15.589 9.717 -28.546 1.00 82.56 285 SER A N 1
ATOM 2251 C CA . SER A 1 285 ? 16.992 9.803 -28.983 1.00 82.56 285 SER A CA 1
ATOM 2252 C C . SER A 1 285 ? 17.667 8.429 -29.130 1.00 82.56 285 SER A C 1
ATOM 2254 O O . SER A 1 285 ? 18.842 8.353 -29.483 1.00 82.56 285 SER A O 1
ATOM 2256 N N . GLY A 1 286 ? 16.941 7.335 -28.882 1.00 87.69 286 GLY A N 1
ATOM 2257 C CA . GLY A 1 286 ? 17.410 5.952 -28.958 1.00 87.69 286 GLY A CA 1
ATOM 2258 C C . GLY A 1 286 ? 17.484 5.282 -27.588 1.00 87.69 286 GLY A C 1
ATOM 2259 O O . GLY A 1 286 ? 16.853 4.250 -27.385 1.00 87.69 286 GLY A O 1
ATOM 2260 N N . HIS A 1 287 ? 18.230 5.859 -26.649 1.00 89.88 287 HIS A N 1
ATOM 2261 C CA . HIS A 1 287 ? 18.369 5.360 -25.279 1.00 89.88 287 HIS A CA 1
ATOM 2262 C C . HIS A 1 287 ? 18.701 6.504 -24.313 1.00 89.88 287 HIS A C 1
ATOM 2264 O O . HIS A 1 287 ? 19.087 7.595 -24.742 1.00 89.88 287 HIS A O 1
ATOM 2270 N N . LEU A 1 288 ? 18.524 6.260 -23.017 1.00 92.81 288 LEU A N 1
ATOM 2271 C CA . LEU A 1 288 ? 18.955 7.168 -21.958 1.00 92.81 288 LEU A CA 1
ATOM 2272 C C . LEU A 1 288 ? 20.490 7.208 -21.883 1.00 92.81 288 LEU A C 1
ATOM 2274 O O . LEU A 1 288 ? 21.148 6.180 -22.041 1.00 92.81 288 LEU A O 1
ATOM 2278 N N . THR A 1 289 ? 21.070 8.373 -21.613 1.00 93.81 289 THR A N 1
ATOM 2279 C CA . THR A 1 289 ? 22.527 8.573 -21.520 1.00 93.81 289 THR A CA 1
ATOM 2280 C C . THR A 1 289 ? 22.926 9.205 -20.189 1.00 93.81 289 THR A C 1
ATOM 2282 O O . THR A 1 289 ? 22.088 9.772 -19.500 1.00 93.81 289 THR A O 1
ATOM 2285 N N . TYR A 1 290 ? 24.185 9.058 -19.774 1.00 93.56 290 TYR A N 1
ATOM 2286 C CA . TYR A 1 290 ? 24.667 9.571 -18.489 1.00 93.56 290 TYR A CA 1
ATOM 2287 C C . TYR A 1 290 ? 25.036 11.059 -18.565 1.00 93.56 290 TYR A C 1
ATOM 2289 O O . TYR A 1 290 ? 25.797 11.470 -19.445 1.00 93.56 290 TYR A O 1
ATOM 2297 N N . GLY A 1 291 ? 24.605 11.832 -17.565 1.00 92.25 291 GLY A N 1
ATOM 2298 C CA . GLY A 1 291 ? 24.934 13.250 -17.403 1.00 92.25 291 GLY A CA 1
ATOM 2299 C C . GLY A 1 291 ? 23.872 14.202 -17.961 1.00 92.25 291 GLY A C 1
ATOM 2300 O O . GLY A 1 291 ? 22.984 13.801 -18.706 1.00 92.25 291 GLY A O 1
ATOM 2301 N N . GLU A 1 292 ? 23.977 15.479 -17.576 1.00 91.69 292 GLU A N 1
ATOM 2302 C CA . GLU A 1 292 ? 23.038 16.548 -17.960 1.00 91.69 292 GLU A CA 1
ATOM 2303 C C . GLU A 1 292 ? 21.565 16.109 -17.814 1.00 91.69 292 GLU A C 1
ATOM 2305 O O . GLU A 1 292 ? 21.169 15.651 -16.742 1.00 91.69 292 GLU A O 1
ATOM 2310 N N . ASP A 1 293 ? 20.767 16.243 -18.873 1.00 91.38 293 ASP A N 1
ATOM 2311 C CA . ASP A 1 293 ? 19.351 15.874 -18.940 1.00 91.38 293 ASP A CA 1
ATOM 2312 C C . ASP A 1 293 ? 19.099 14.402 -19.315 1.00 91.38 293 ASP A C 1
ATOM 2314 O O . ASP A 1 293 ? 17.950 13.983 -19.431 1.00 91.38 293 ASP A O 1
ATOM 2318 N N . GLY A 1 294 ? 20.159 13.617 -19.511 1.00 92.06 294 GLY A N 1
ATOM 2319 C CA . GLY A 1 294 ? 20.089 12.222 -19.927 1.00 92.06 294 GLY A CA 1
ATOM 2320 C C . GLY A 1 294 ? 19.846 11.996 -21.423 1.00 92.06 294 GLY A C 1
ATOM 2321 O O . GLY A 1 294 ? 19.633 10.855 -21.845 1.00 92.06 294 GLY A O 1
ATOM 2322 N N . CYS A 1 295 ? 19.904 13.045 -22.248 1.00 91.88 295 CYS A N 1
ATOM 2323 C CA . CYS A 1 295 ? 19.459 13.012 -23.642 1.00 91.88 295 CYS A CA 1
ATOM 2324 C C . CYS A 1 295 ? 20.563 13.229 -24.691 1.00 91.88 295 CYS A C 1
ATOM 2326 O O . CYS A 1 295 ? 20.249 13.360 -25.878 1.00 91.88 295 CYS A O 1
ATOM 2328 N N . ASN A 1 296 ? 21.840 13.250 -24.296 1.00 91.69 296 ASN A N 1
ATOM 2329 C CA . ASN A 1 296 ? 22.968 13.436 -25.209 1.00 91.69 296 ASN A CA 1
ATOM 2330 C C . ASN A 1 296 ? 23.362 12.115 -25.909 1.00 91.69 296 ASN A C 1
ATOM 2332 O O . ASN A 1 296 ? 24.018 11.283 -25.286 1.00 91.69 296 ASN A O 1
ATOM 2336 N N . PRO A 1 297 ? 23.081 11.925 -27.214 1.00 88.44 297 PRO A N 1
ATOM 2337 C CA . PRO A 1 297 ? 23.358 10.664 -27.910 1.00 88.44 297 PRO A CA 1
ATOM 2338 C C . PRO A 1 297 ? 24.854 10.320 -28.033 1.00 88.44 297 PRO A C 1
ATOM 2340 O O . PRO A 1 297 ? 25.184 9.180 -28.358 1.00 88.44 297 PRO A O 1
ATOM 2343 N N . ASP A 1 298 ? 25.753 11.282 -27.791 1.00 90.75 298 ASP A N 1
ATOM 2344 C CA . ASP A 1 298 ? 27.205 11.072 -27.792 1.00 90.75 298 ASP A CA 1
ATOM 2345 C C . ASP A 1 298 ? 27.755 10.688 -26.401 1.00 90.75 298 ASP A C 1
ATOM 2347 O O . ASP A 1 298 ? 28.933 10.333 -26.274 1.00 90.75 298 ASP A O 1
ATOM 2351 N N . ALA A 1 299 ? 26.935 10.771 -25.349 1.00 93.19 299 ALA A N 1
ATOM 2352 C CA . ALA A 1 299 ? 27.305 10.368 -23.997 1.00 93.19 299 ALA A CA 1
ATOM 2353 C C . ALA A 1 299 ? 27.132 8.846 -23.790 1.00 93.19 299 ALA A C 1
ATOM 2355 O O . ALA A 1 299 ? 26.413 8.185 -24.543 1.00 93.19 299 ALA A O 1
ATOM 2356 N N . PRO A 1 300 ? 27.801 8.244 -22.785 1.00 94.38 300 PRO A N 1
ATOM 2357 C CA . PRO A 1 300 ? 27.644 6.822 -22.495 1.00 94.38 300 PRO A CA 1
ATOM 2358 C C . PRO A 1 300 ? 26.182 6.450 -22.182 1.00 94.38 300 PRO A C 1
ATOM 2360 O O . PRO A 1 300 ? 25.526 7.201 -21.458 1.00 94.38 300 PRO A O 1
ATOM 2363 N N . PRO A 1 301 ? 25.686 5.287 -22.649 1.00 93.69 301 PRO A N 1
ATOM 2364 C CA . PRO A 1 301 ? 24.366 4.784 -22.283 1.00 93.69 301 PRO A CA 1
ATOM 2365 C C . PRO A 1 301 ? 24.194 4.659 -20.766 1.00 93.69 301 PRO A C 1
ATOM 2367 O O . PRO A 1 301 ? 25.076 4.132 -20.086 1.00 93.69 301 PRO A O 1
ATOM 2370 N N . ALA A 1 302 ? 23.036 5.070 -20.256 1.00 94.06 302 ALA A N 1
ATOM 2371 C CA . ALA A 1 302 ? 22.616 4.860 -18.878 1.00 94.06 302 ALA A CA 1
ATOM 2372 C C . ALA A 1 302 ? 21.463 3.849 -18.827 1.00 94.06 302 ALA A C 1
ATOM 2374 O O . ALA A 1 302 ? 20.567 3.846 -19.670 1.00 94.06 302 ALA A O 1
ATOM 2375 N N . GLN A 1 303 ? 21.502 2.959 -17.837 1.00 93.75 303 GLN A N 1
ATOM 2376 C CA . GLN A 1 303 ? 20.435 1.983 -17.597 1.00 93.75 303 GLN A CA 1
ATOM 2377 C C . GLN A 1 303 ? 19.315 2.557 -16.722 1.00 93.75 303 GLN A C 1
ATOM 2379 O O . GLN A 1 303 ? 18.164 2.138 -16.846 1.00 93.75 303 GLN A O 1
ATOM 2384 N N . PHE A 1 304 ? 19.680 3.496 -15.852 1.00 96.25 304 PHE A N 1
ATOM 2385 C CA . PHE A 1 304 ? 18.832 4.052 -14.815 1.00 96.25 304 PHE A CA 1
ATOM 2386 C C . PHE A 1 304 ? 18.906 5.574 -14.858 1.00 96.25 304 PHE A C 1
ATOM 2388 O O . PHE A 1 304 ? 19.996 6.137 -14.972 1.00 96.25 304 PHE A O 1
ATOM 2395 N N . ALA A 1 305 ? 17.756 6.232 -14.783 1.00 94.81 305 ALA A N 1
ATOM 2396 C CA . ALA A 1 305 ? 17.672 7.684 -14.762 1.00 94.81 305 ALA A CA 1
ATOM 2397 C C . ALA A 1 305 ? 18.086 8.239 -13.398 1.00 94.81 305 ALA A C 1
ATOM 2399 O O . ALA A 1 305 ? 17.537 7.833 -12.372 1.00 94.81 305 ALA A O 1
ATOM 2400 N N . PHE A 1 306 ? 19.023 9.194 -13.413 1.00 96.44 306 PHE A N 1
ATOM 2401 C CA . PHE A 1 306 ? 19.412 9.986 -12.243 1.00 96.44 306 PHE A CA 1
ATOM 2402 C C . PHE A 1 306 ? 19.759 9.105 -11.030 1.00 96.44 306 PHE A C 1
ATOM 2404 O O . PHE A 1 306 ? 19.123 9.183 -9.980 1.00 96.44 306 PHE A O 1
ATOM 2411 N N . ASP A 1 307 ? 20.751 8.226 -11.200 1.00 96.75 307 ASP A N 1
ATOM 2412 C CA . ASP A 1 307 ? 21.186 7.247 -10.192 1.00 96.75 307 ASP A CA 1
ATOM 2413 C C . ASP A 1 307 ? 22.127 7.815 -9.109 1.00 96.75 307 ASP A C 1
ATOM 2415 O O . ASP A 1 307 ? 22.617 7.093 -8.236 1.00 96.75 307 ASP A O 1
ATOM 2419 N N . GLY A 1 308 ? 22.399 9.120 -9.160 1.00 96.44 308 GLY A N 1
ATOM 2420 C CA . GLY A 1 308 ? 23.210 9.841 -8.194 1.00 96.44 308 GLY A CA 1
ATOM 2421 C C . GLY A 1 308 ? 22.419 10.358 -6.990 1.00 96.44 308 GLY A C 1
ATOM 2422 O O . GLY A 1 308 ? 21.240 10.695 -7.080 1.00 96.44 308 GLY A O 1
ATOM 2423 N N . ASN A 1 309 ? 23.107 10.510 -5.854 1.00 95.69 309 ASN A N 1
ATOM 2424 C CA . ASN A 1 309 ? 22.510 11.078 -4.646 1.00 95.69 309 ASN A CA 1
ATOM 2425 C C . ASN A 1 309 ? 22.106 12.553 -4.870 1.00 95.69 309 ASN A C 1
ATOM 2427 O O . ASN A 1 309 ? 22.992 13.376 -5.107 1.00 95.69 309 ASN A O 1
ATOM 2431 N N . PRO A 1 310 ? 20.817 12.928 -4.735 1.00 93.88 310 PRO A N 1
ATOM 2432 C CA . PRO A 1 310 ? 20.365 14.303 -4.962 1.00 93.88 310 PRO A CA 1
ATOM 2433 C C . PRO A 1 310 ? 20.912 15.317 -3.947 1.00 93.88 310 PRO A C 1
ATOM 2435 O O . PRO A 1 310 ? 20.840 16.521 -4.185 1.00 93.88 310 PRO A O 1
ATOM 2438 N N . ALA A 1 311 ? 21.476 14.858 -2.826 1.00 92.81 311 ALA A N 1
ATOM 2439 C CA . ALA A 1 311 ? 22.155 15.704 -1.851 1.00 92.81 311 ALA A CA 1
ATOM 2440 C C . ALA A 1 311 ? 23.639 15.968 -2.181 1.00 92.81 311 ALA A C 1
ATOM 2442 O O . ALA A 1 311 ? 24.245 16.843 -1.557 1.00 92.81 311 ALA A O 1
ATOM 2443 N N . ASP A 1 312 ? 24.237 15.242 -3.135 1.00 94.12 312 ASP A N 1
ATOM 2444 C CA . ASP A 1 312 ? 25.590 15.512 -3.634 1.00 94.12 312 ASP A CA 1
ATOM 2445 C C . ASP A 1 312 ? 25.515 16.364 -4.914 1.00 94.12 312 ASP A C 1
ATOM 2447 O O . ASP A 1 312 ? 25.084 15.869 -5.959 1.00 94.12 312 ASP A O 1
ATOM 2451 N N . PRO A 1 313 ? 25.980 17.627 -4.892 1.00 90.69 313 PRO A N 1
ATOM 2452 C CA . PRO A 1 313 ? 25.916 18.507 -6.058 1.00 90.69 313 PRO A CA 1
ATOM 2453 C C . PRO A 1 313 ? 26.759 18.028 -7.252 1.00 90.69 313 PRO A C 1
ATOM 2455 O O . PRO A 1 313 ? 26.608 18.573 -8.344 1.00 90.69 313 PRO A O 1
ATOM 2458 N N . ASN A 1 314 ? 27.652 17.047 -7.070 1.00 93.56 314 ASN A N 1
ATOM 2459 C CA . ASN A 1 314 ? 28.473 16.481 -8.145 1.00 93.56 314 ASN A CA 1
ATOM 2460 C C . ASN A 1 314 ? 27.929 15.153 -8.693 1.00 93.56 314 ASN A C 1
ATOM 2462 O O . ASN A 1 314 ? 28.453 14.656 -9.692 1.00 93.56 314 ASN A O 1
ATOM 2466 N N . ALA A 1 315 ? 26.925 14.561 -8.047 1.00 95.12 315 ALA A N 1
ATOM 2467 C CA . ALA A 1 315 ? 26.305 13.328 -8.511 1.00 95.12 315 ALA A CA 1
ATOM 2468 C C . ALA A 1 315 ? 25.288 13.626 -9.621 1.00 95.12 315 ALA A C 1
ATOM 2470 O O . ALA A 1 315 ? 24.698 14.707 -9.649 1.00 95.12 315 ALA A O 1
ATOM 2471 N N . TRP A 1 316 ? 25.065 12.682 -10.539 1.00 96.06 316 TRP A N 1
ATOM 2472 C CA . TRP A 1 316 ? 24.059 12.843 -11.590 1.00 96.06 316 TRP A CA 1
ATOM 2473 C C . TRP A 1 316 ? 22.654 12.626 -11.017 1.00 96.06 316 TRP A C 1
ATOM 2475 O O . TRP A 1 316 ? 22.215 11.500 -10.813 1.00 96.06 316 TRP A O 1
ATOM 2485 N N . SER A 1 317 ? 21.963 13.725 -10.723 1.00 94.88 317 SER A N 1
ATOM 2486 C CA . SER A 1 317 ? 20.617 13.743 -10.150 1.00 94.88 317 SER A CA 1
ATOM 2487 C C . SER A 1 317 ? 19.800 14.862 -10.790 1.00 94.88 317 SER A C 1
ATOM 2489 O O . SER A 1 317 ? 20.371 15.791 -11.362 1.00 94.88 317 SER A O 1
ATOM 2491 N N . MET A 1 318 ? 18.474 14.857 -10.649 1.00 91.75 318 MET A N 1
ATOM 2492 C CA . MET A 1 318 ? 17.674 16.002 -11.107 1.00 91.75 318 MET A CA 1
ATOM 2493 C C . MET A 1 318 ? 17.950 17.292 -10.316 1.00 91.75 318 MET A C 1
ATOM 2495 O O . MET A 1 318 ? 17.587 18.382 -10.757 1.00 91.75 318 MET A O 1
ATOM 2499 N N . ALA A 1 319 ? 18.586 17.193 -9.142 1.00 88.88 319 ALA A N 1
ATOM 2500 C CA . ALA A 1 319 ? 18.994 18.354 -8.354 1.00 88.88 319 ALA A CA 1
ATOM 2501 C C . ALA A 1 319 ? 20.220 19.061 -8.958 1.00 88.88 319 ALA A C 1
ATOM 2503 O O . ALA A 1 319 ? 20.325 20.284 -8.874 1.00 88.88 319 ALA A O 1
ATOM 2504 N N . SER A 1 320 ? 21.133 18.309 -9.579 1.00 90.06 320 SER A N 1
ATOM 2505 C CA . SER A 1 320 ? 22.317 18.846 -10.264 1.00 90.06 320 SER A CA 1
ATOM 2506 C C . SER A 1 320 ? 22.099 19.050 -11.768 1.00 90.06 320 SER A C 1
ATOM 2508 O O . SER A 1 320 ? 22.791 19.862 -12.388 1.00 90.06 320 SER A O 1
ATOM 2510 N N . ALA A 1 321 ? 21.129 18.350 -12.361 1.00 88.12 321 ALA A N 1
ATOM 2511 C CA . ALA A 1 321 ? 20.758 18.496 -13.759 1.00 88.12 321 ALA A CA 1
ATOM 2512 C C . ALA A 1 321 ? 19.983 19.803 -13.982 1.00 88.12 321 ALA A C 1
ATOM 2514 O O . ALA A 1 321 ? 18.961 20.073 -13.350 1.00 88.12 321 ALA A O 1
ATOM 2515 N N . ASN A 1 322 ? 20.458 20.624 -14.920 1.00 82.56 322 ASN A N 1
ATOM 2516 C CA . ASN A 1 322 ? 19.820 21.884 -15.309 1.00 82.56 322 ASN A CA 1
ATOM 2517 C C . ASN A 1 322 ? 18.604 21.631 -16.219 1.00 82.56 322 ASN A C 1
ATOM 2519 O O . ASN A 1 322 ? 18.596 21.998 -17.396 1.00 82.56 322 ASN A O 1
ATOM 2523 N N . LEU A 1 323 ? 17.608 20.939 -15.672 1.00 85.94 323 LEU A N 1
ATOM 2524 C CA . LEU A 1 323 ? 16.389 20.541 -16.361 1.00 85.94 323 LEU A CA 1
ATOM 2525 C C . LEU A 1 323 ? 15.394 21.710 -16.464 1.00 85.94 323 LEU A C 1
ATOM 2527 O O . LEU A 1 323 ? 15.315 22.527 -15.541 1.00 85.94 323 LEU A O 1
ATOM 2531 N N . PRO A 1 324 ? 14.622 21.801 -17.562 1.00 78.50 324 PRO A N 1
ATOM 2532 C CA . PRO A 1 324 ? 13.538 22.768 -17.665 1.00 78.50 324 PRO A CA 1
ATOM 2533 C C . PRO A 1 324 ? 12.442 22.504 -16.622 1.00 78.50 324 PRO A C 1
ATOM 2535 O O . PRO A 1 324 ? 12.349 21.439 -16.026 1.00 78.50 324 PRO A O 1
ATOM 2538 N N . PHE A 1 325 ? 11.585 23.500 -16.419 1.00 74.88 325 PHE A N 1
ATOM 2539 C CA . PHE A 1 325 ? 10.370 23.357 -15.620 1.00 74.88 325 PHE A CA 1
ATOM 2540 C C . PHE A 1 325 ? 9.389 22.444 -16.378 1.00 74.88 325 PHE A C 1
ATOM 2542 O O . PHE A 1 325 ? 8.856 22.849 -17.415 1.00 74.88 325 PHE A O 1
ATOM 2549 N N . SER A 1 326 ? 9.199 21.215 -15.896 1.00 77.12 326 SER A N 1
ATOM 2550 C CA . SER A 1 326 ? 8.329 20.185 -16.478 1.00 77.12 326 SER A CA 1
ATOM 2551 C C . SER A 1 326 ? 7.732 19.317 -15.376 1.00 77.12 326 SER A C 1
ATOM 2553 O O . SER A 1 326 ? 8.253 19.285 -14.267 1.00 77.12 326 SER A O 1
ATOM 2555 N N . ASP A 1 327 ? 6.654 18.634 -15.731 1.00 77.44 327 ASP A N 1
ATOM 2556 C CA . ASP A 1 327 ? 6.167 17.476 -14.989 1.00 77.44 327 ASP A CA 1
ATOM 2557 C C . ASP A 1 327 ? 7.104 16.292 -15.270 1.00 77.44 327 ASP A C 1
ATOM 2559 O O . ASP A 1 327 ? 7.472 16.101 -16.441 1.00 77.44 327 ASP A O 1
ATOM 2563 N N . TYR A 1 328 ? 7.592 15.623 -14.227 1.00 83.75 328 TYR A N 1
ATOM 2564 C CA . TYR A 1 328 ? 8.623 14.584 -14.318 1.00 83.75 328 TYR A CA 1
ATOM 2565 C C . TYR A 1 328 ? 8.220 13.352 -13.513 1.00 83.75 328 TYR A C 1
ATOM 2567 O O . TYR A 1 328 ? 8.429 13.297 -12.305 1.00 83.75 328 TYR A O 1
ATOM 2575 N N . GLU A 1 329 ? 7.784 12.316 -14.212 1.00 86.12 329 GLU A N 1
ATOM 2576 C CA . GLU A 1 329 ? 7.352 11.048 -13.635 1.00 86.12 329 GLU A CA 1
ATOM 2577 C C . GLU A 1 329 ? 8.368 9.975 -13.978 1.00 86.12 329 GLU A C 1
ATOM 2579 O O . GLU A 1 329 ? 8.841 9.844 -15.118 1.00 86.12 329 GLU A O 1
ATOM 2584 N N . ILE A 1 330 ? 8.717 9.176 -12.979 1.00 90.44 330 ILE A N 1
ATOM 2585 C CA . ILE A 1 330 ? 9.661 8.085 -13.160 1.00 90.44 330 ILE A CA 1
ATOM 2586 C C . ILE A 1 330 ? 8.917 6.794 -13.494 1.00 90.44 330 ILE A C 1
ATOM 2588 O O . ILE A 1 330 ? 7.890 6.447 -12.914 1.00 90.44 330 ILE A O 1
ATOM 2592 N N . LEU A 1 331 ? 9.480 6.059 -14.444 1.00 92.06 331 LEU A N 1
ATOM 2593 C CA . LEU A 1 331 ? 8.968 4.799 -14.954 1.00 92.06 331 LEU A CA 1
ATOM 2594 C C . LEU A 1 331 ? 10.020 3.704 -14.732 1.00 92.06 331 LEU A C 1
ATOM 2596 O O . LEU A 1 331 ? 10.815 3.416 -15.636 1.00 92.06 331 LEU A O 1
ATOM 2600 N N . PRO A 1 332 ? 10.098 3.118 -13.525 1.00 95.31 332 PRO A N 1
ATOM 2601 C CA . PRO A 1 332 ? 10.844 1.891 -13.296 1.00 95.31 332 PRO A CA 1
ATOM 2602 C C . PRO A 1 332 ? 10.160 0.681 -13.944 1.00 95.31 332 PRO A C 1
ATOM 2604 O O . PRO A 1 332 ? 8.931 0.614 -14.027 1.00 95.31 332 PRO A O 1
ATOM 2607 N N . SER A 1 333 ? 10.951 -0.310 -14.350 1.00 95.31 333 SER A N 1
ATOM 2608 C CA . SER A 1 333 ? 10.450 -1.557 -14.927 1.00 95.31 333 SER A CA 1
ATOM 2609 C C . SER A 1 333 ? 11.164 -2.796 -14.402 1.00 95.31 333 SER A C 1
ATOM 2611 O O . SER A 1 333 ? 12.316 -2.743 -13.967 1.00 95.31 333 SER A O 1
ATOM 2613 N N . VAL A 1 334 ? 10.482 -3.933 -14.507 1.00 96.56 334 VAL A N 1
ATOM 2614 C CA . VAL A 1 334 ? 11.022 -5.283 -14.327 1.00 96.56 334 VAL A CA 1
ATOM 2615 C C . VAL A 1 334 ? 10.783 -6.101 -15.594 1.00 96.56 334 VAL A C 1
ATOM 2617 O O . VAL A 1 334 ? 9.792 -5.906 -16.303 1.00 96.56 334 VAL A O 1
ATOM 2620 N N . PHE A 1 335 ? 11.699 -7.022 -15.884 1.00 95.25 335 PHE A N 1
ATOM 2621 C CA . PHE A 1 335 ? 11.577 -7.959 -16.997 1.00 95.25 335 PHE A CA 1
ATOM 2622 C C . PHE A 1 335 ? 11.128 -9.322 -16.475 1.00 95.25 335 PHE A C 1
ATOM 2624 O O . PHE A 1 335 ? 11.821 -9.934 -15.667 1.00 95.25 335 PHE A O 1
ATOM 2631 N N . LEU A 1 336 ? 9.982 -9.795 -16.959 1.00 94.75 336 LEU A N 1
ATOM 2632 C CA . LEU A 1 336 ? 9.308 -11.005 -16.479 1.00 94.75 336 LEU A CA 1
ATOM 2633 C C . LEU A 1 336 ? 9.467 -12.191 -17.444 1.00 94.75 336 LEU A C 1
ATOM 2635 O O . LEU A 1 336 ? 9.158 -13.324 -17.090 1.00 94.75 336 LEU A O 1
ATOM 2639 N N . GLY A 1 337 ? 9.985 -11.955 -18.653 1.00 93.94 337 GLY A N 1
ATOM 2640 C CA . GLY A 1 337 ? 10.259 -13.013 -19.622 1.00 93.94 337 GLY A CA 1
ATOM 2641 C C . GLY A 1 337 ? 8.991 -13.581 -20.258 1.00 93.94 337 GLY A C 1
ATOM 2642 O O . GLY A 1 337 ? 8.157 -12.836 -20.765 1.00 93.94 337 GLY A O 1
ATOM 2643 N N . THR A 1 338 ? 8.877 -14.904 -20.307 1.00 95.94 338 THR A N 1
ATOM 2644 C CA . THR A 1 338 ? 7.762 -15.599 -20.963 1.00 95.94 338 THR A CA 1
ATOM 2645 C C . THR A 1 338 ? 6.772 -16.098 -19.911 1.00 95.94 338 THR A C 1
ATOM 2647 O O . THR A 1 338 ? 7.195 -16.727 -18.947 1.00 95.94 338 THR A O 1
ATOM 2650 N N . VAL A 1 339 ? 5.469 -15.888 -20.127 1.00 96.25 339 VAL A N 1
ATOM 2651 C CA . VAL A 1 339 ? 4.388 -16.369 -19.243 1.00 96.25 339 VAL A CA 1
ATOM 2652 C C . VAL A 1 339 ? 3.413 -17.210 -20.063 1.00 96.25 339 VAL A C 1
ATOM 2654 O O . VAL A 1 339 ? 2.778 -16.712 -20.999 1.00 96.25 339 VAL A O 1
ATOM 2657 N N . GLN A 1 340 ? 3.308 -18.500 -19.757 1.00 96.62 340 GLN A N 1
ATOM 2658 C CA . GLN A 1 340 ? 2.454 -19.439 -20.488 1.00 96.62 340 GLN A CA 1
ATOM 2659 C C . GLN A 1 340 ? 0.964 -19.256 -20.156 1.00 96.62 340 GLN A C 1
ATOM 2661 O O . GLN A 1 340 ? 0.632 -18.703 -19.111 1.00 96.62 340 GLN A O 1
ATOM 2666 N N . PRO A 1 341 ? 0.041 -19.740 -21.010 1.00 95.25 341 PRO A N 1
ATOM 2667 C CA . PRO A 1 341 ? -1.385 -19.750 -20.690 1.00 95.25 341 PRO A CA 1
ATOM 2668 C C . PRO A 1 341 ? -1.664 -20.410 -19.337 1.00 95.25 341 PRO A C 1
ATOM 2670 O O . PRO A 1 341 ? -1.230 -21.535 -19.080 1.00 95.25 341 PRO A O 1
ATOM 2673 N N . GLY A 1 342 ? -2.400 -19.706 -18.484 1.00 93.88 342 GLY A N 1
ATOM 2674 C CA . GLY A 1 342 ? -2.750 -20.109 -17.127 1.00 93.88 342 GLY A CA 1
ATOM 2675 C C . GLY A 1 342 ? -1.639 -19.941 -16.087 1.00 93.88 342 GLY A C 1
ATOM 2676 O O . GLY A 1 342 ? -1.912 -20.165 -14.907 1.00 93.88 342 GLY A O 1
ATOM 2677 N N . GLU A 1 343 ? -0.426 -19.555 -16.489 1.00 96.06 343 GLU A N 1
ATOM 2678 C CA . GLU A 1 343 ? 0.680 -19.245 -15.583 1.00 96.06 343 GLU A CA 1
ATOM 2679 C C . GLU A 1 343 ? 0.488 -17.863 -14.950 1.00 96.06 343 GLU A C 1
ATOM 2681 O O . GLU A 1 343 ? -0.105 -16.956 -15.544 1.00 96.06 343 GLU A O 1
ATOM 2686 N N . ALA A 1 344 ? 0.996 -17.717 -13.728 1.00 95.50 344 ALA A N 1
ATOM 2687 C CA . ALA A 1 344 ? 0.990 -16.471 -12.984 1.00 95.50 344 ALA A CA 1
ATOM 2688 C C . ALA A 1 344 ? 2.421 -16.057 -12.635 1.00 95.50 344 ALA A C 1
ATOM 2690 O O . ALA A 1 344 ? 3.241 -16.898 -12.269 1.00 95.50 344 ALA A O 1
ATOM 2691 N N . VAL A 1 345 ? 2.692 -14.758 -12.686 1.00 96.38 345 VAL A N 1
ATOM 2692 C CA . VAL A 1 345 ? 3.930 -14.151 -12.190 1.00 96.38 345 VAL A CA 1
ATOM 2693 C C . VAL A 1 345 ? 3.596 -13.159 -11.083 1.00 96.38 345 VAL A C 1
ATOM 2695 O O . VAL A 1 345 ? 2.619 -12.417 -11.187 1.00 96.38 345 VAL A O 1
ATOM 2698 N N . THR A 1 346 ? 4.385 -13.164 -10.008 1.00 96.44 346 THR A N 1
ATOM 2699 C CA . THR A 1 346 ? 4.205 -12.258 -8.870 1.00 96.44 346 THR A CA 1
ATOM 2700 C C . THR A 1 346 ? 5.282 -11.185 -8.841 1.00 96.44 346 THR A C 1
ATOM 2702 O O . THR A 1 346 ? 6.460 -11.468 -9.065 1.00 96.44 346 THR A O 1
ATOM 2705 N N . ILE A 1 347 ? 4.890 -9.952 -8.536 1.00 96.88 347 ILE A N 1
ATOM 2706 C CA . ILE A 1 347 ? 5.782 -8.815 -8.323 1.00 96.88 347 ILE A CA 1
ATOM 2707 C C . ILE A 1 347 ? 5.436 -8.204 -6.973 1.00 96.88 347 ILE A C 1
ATOM 2709 O O . ILE A 1 347 ? 4.335 -7.694 -6.782 1.00 96.88 347 ILE A O 1
ATOM 2713 N N . ASP A 1 348 ? 6.393 -8.252 -6.059 1.00 97.25 348 ASP A N 1
ATOM 2714 C CA . ASP A 1 348 ? 6.290 -7.671 -4.731 1.00 97.25 348 ASP A CA 1
ATOM 2715 C C . ASP A 1 348 ? 6.995 -6.324 -4.748 1.00 97.25 348 ASP A C 1
ATOM 2717 O O . ASP A 1 348 ? 8.160 -6.223 -5.146 1.00 97.25 348 ASP A O 1
ATOM 2721 N N . MET A 1 349 ? 6.297 -5.287 -4.314 1.00 97.44 349 MET A N 1
ATOM 2722 C CA . MET A 1 349 ? 6.819 -3.936 -4.226 1.00 97.44 349 MET A CA 1
ATOM 2723 C C . MET A 1 349 ? 6.583 -3.366 -2.833 1.00 97.44 349 MET A C 1
ATOM 2725 O O . MET A 1 349 ? 5.680 -3.785 -2.107 1.00 97.44 349 MET A O 1
ATOM 2729 N N . PHE A 1 350 ? 7.386 -2.372 -2.483 1.00 97.69 350 PHE A N 1
ATOM 2730 C CA . PHE A 1 350 ? 7.138 -1.509 -1.338 1.00 97.69 350 PHE A CA 1
ATOM 2731 C C . PHE A 1 350 ? 7.055 -0.060 -1.796 1.00 97.69 350 PHE A C 1
ATOM 2733 O O . PHE A 1 350 ? 7.685 0.318 -2.785 1.00 97.69 350 PHE A O 1
ATOM 2740 N N . THR A 1 351 ? 6.340 0.740 -1.021 1.00 96.88 351 THR A N 1
ATOM 2741 C CA . THR A 1 351 ? 6.394 2.195 -1.056 1.00 96.88 351 THR A CA 1
ATOM 2742 C C . THR A 1 351 ? 6.617 2.700 0.360 1.00 96.88 351 THR A C 1
ATOM 2744 O O . THR A 1 351 ? 5.879 2.306 1.262 1.00 96.88 351 THR A O 1
ATOM 2747 N N . ALA A 1 352 ? 7.614 3.561 0.562 1.00 95.94 352 ALA A N 1
ATOM 2748 C CA . ALA A 1 352 ? 8.009 4.029 1.885 1.00 95.94 352 ALA A CA 1
ATOM 2749 C C . ALA A 1 352 ? 8.202 5.548 1.957 1.00 95.94 352 ALA A C 1
ATOM 2751 O O . ALA A 1 352 ? 8.720 6.172 1.027 1.00 95.94 352 ALA A O 1
ATOM 2752 N N . PHE A 1 353 ? 7.822 6.124 3.099 1.00 92.31 353 PHE A N 1
ATOM 2753 C CA . PHE A 1 353 ? 8.034 7.535 3.426 1.00 92.31 353 PHE A CA 1
ATOM 2754 C C . PHE A 1 353 ? 9.266 7.704 4.323 1.00 92.31 353 PHE A C 1
ATOM 2756 O O . PHE A 1 353 ? 9.338 7.160 5.432 1.00 92.31 353 PHE A O 1
ATOM 2763 N N . HIS A 1 35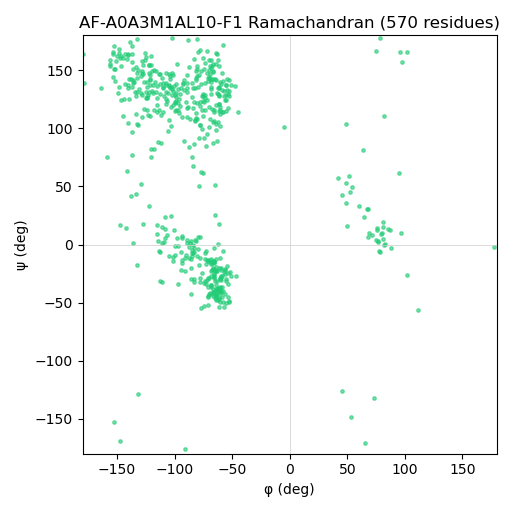4 ? 10.210 8.527 3.871 1.00 94.31 354 HIS A N 1
ATOM 2764 C CA . HIS A 1 354 ? 11.510 8.724 4.508 1.00 94.31 354 HIS A CA 1
ATOM 2765 C C . HIS A 1 354 ? 11.621 10.124 5.090 1.00 94.31 354 HIS A C 1
ATOM 2767 O O . HIS A 1 354 ? 11.685 11.125 4.364 1.00 94.31 354 HIS A O 1
ATOM 2773 N N . ARG A 1 355 ? 11.644 10.194 6.422 1.00 89.56 355 ARG A N 1
ATOM 2774 C CA . ARG A 1 355 ? 11.797 11.444 7.159 1.00 89.56 355 ARG A CA 1
ATOM 2775 C C . ARG A 1 355 ? 12.169 11.185 8.611 1.00 89.56 355 ARG A C 1
ATOM 2777 O O . ARG A 1 355 ? 11.484 10.439 9.301 1.00 89.56 355 ARG A O 1
ATOM 2784 N N . GLU A 1 356 ? 13.147 11.941 9.092 1.00 90.56 356 GLU A N 1
ATOM 2785 C CA . GLU A 1 356 ? 13.435 12.094 10.516 1.00 90.56 356 GLU A CA 1
ATOM 2786 C C . GLU A 1 356 ? 13.086 13.514 10.994 1.00 90.56 356 GLU A C 1
ATOM 2788 O O . GLU A 1 356 ? 13.251 14.513 10.280 1.00 90.56 356 GLU A O 1
ATOM 2793 N N . SER A 1 357 ? 12.566 13.628 12.215 1.00 85.88 357 SER A N 1
ATOM 2794 C CA . SER A 1 357 ? 12.189 14.918 12.788 1.00 85.88 357 SER A CA 1
ATOM 2795 C C . SER A 1 357 ? 13.430 15.767 13.074 1.00 85.88 357 SER A C 1
ATOM 2797 O O . SER A 1 357 ? 14.385 15.329 13.706 1.00 85.88 357 SER A O 1
ATOM 2799 N N . GLY A 1 358 ? 13.424 17.018 12.607 1.00 87.38 358 GLY A N 1
ATOM 2800 C CA . GLY A 1 358 ? 14.553 17.940 12.768 1.00 87.38 358 GLY A CA 1
ATOM 2801 C C . GLY A 1 358 ? 15.718 17.723 11.794 1.00 87.38 358 GLY A C 1
ATOM 2802 O O . GLY A 1 358 ? 16.604 18.577 11.750 1.00 87.38 358 GLY A O 1
ATOM 2803 N N . ALA A 1 359 ? 15.695 16.661 10.984 1.00 91.56 359 ALA A N 1
ATOM 2804 C CA . ALA A 1 359 ? 16.682 16.440 9.934 1.00 91.56 359 ALA A CA 1
ATOM 2805 C C . ALA A 1 359 ? 16.545 17.461 8.787 1.00 91.56 359 ALA A C 1
ATOM 2807 O O . ALA A 1 359 ? 15.473 18.038 8.555 1.00 91.56 359 ALA A O 1
ATOM 2808 N N . ASP A 1 360 ? 17.646 17.716 8.082 1.00 90.88 360 ASP A N 1
ATOM 2809 C CA . ASP A 1 360 ? 17.647 18.422 6.800 1.00 90.88 360 ASP A CA 1
ATOM 2810 C C . ASP A 1 360 ? 17.459 17.459 5.612 1.00 90.88 360 ASP A C 1
ATOM 2812 O O . ASP A 1 360 ? 17.369 16.241 5.772 1.00 90.88 360 ASP A O 1
ATOM 2816 N N . PHE A 1 361 ? 17.370 18.014 4.400 1.00 89.25 361 PHE A N 1
ATOM 2817 C CA . PHE A 1 361 ? 17.181 17.221 3.184 1.00 89.25 361 PHE A CA 1
ATOM 2818 C C . PHE A 1 361 ? 18.321 16.220 2.938 1.00 89.25 361 PHE A C 1
ATOM 2820 O O . PHE A 1 361 ? 18.065 15.089 2.542 1.00 89.25 361 PHE A O 1
ATOM 2827 N N . SER A 1 362 ? 19.575 16.608 3.194 1.00 92.88 362 SER A N 1
ATOM 2828 C CA . SER A 1 362 ? 20.740 15.746 2.958 1.00 92.88 362 SER A CA 1
ATOM 2829 C C . SER A 1 362 ? 20.740 14.546 3.903 1.00 92.88 362 SER A C 1
ATOM 2831 O O . SER A 1 362 ? 20.978 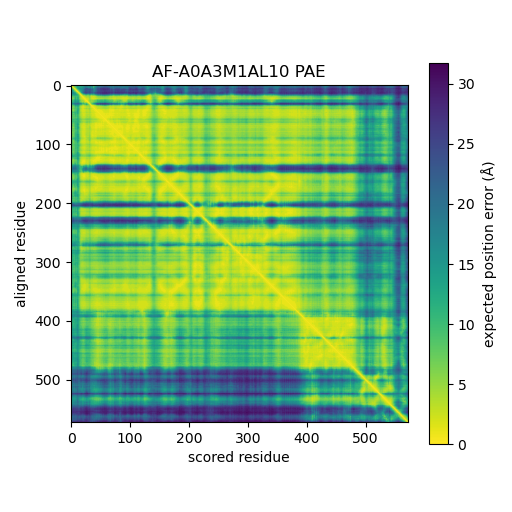13.410 3.489 1.00 92.88 362 SER A O 1
ATOM 2833 N N . GLN A 1 363 ? 20.389 14.784 5.166 1.00 95.44 363 GLN A N 1
ATOM 2834 C CA . GLN A 1 363 ? 20.222 13.740 6.169 1.00 95.44 363 GLN A CA 1
ATOM 2835 C C . GLN A 1 363 ? 19.078 12.786 5.811 1.00 95.44 363 GLN A C 1
ATOM 2837 O O . GLN A 1 363 ? 19.278 11.575 5.864 1.00 95.44 363 GLN A O 1
ATOM 2842 N N . ASN A 1 364 ? 17.922 13.303 5.383 1.00 95.19 364 ASN A N 1
ATOM 2843 C CA . ASN A 1 364 ? 16.798 12.459 4.964 1.00 95.19 364 ASN A CA 1
ATOM 2844 C C . ASN A 1 364 ? 17.088 11.688 3.668 1.00 95.19 364 ASN A C 1
ATOM 2846 O O . ASN A 1 364 ? 16.693 10.531 3.555 1.00 95.19 364 ASN A O 1
ATOM 2850 N N . ALA A 1 365 ? 17.837 12.264 2.723 1.00 95.06 365 ALA A N 1
ATOM 2851 C CA . ALA A 1 365 ? 18.288 11.545 1.533 1.00 95.06 365 ALA A CA 1
ATOM 2852 C C . ALA A 1 365 ? 19.215 10.376 1.903 1.00 95.06 365 ALA A C 1
ATOM 2854 O O . ALA A 1 365 ? 19.066 9.276 1.381 1.00 95.06 365 ALA A O 1
ATOM 2855 N N . GLN A 1 366 ? 20.146 10.575 2.842 1.00 96.38 366 GLN A N 1
ATOM 2856 C CA . GLN A 1 366 ? 21.005 9.494 3.332 1.00 96.38 366 GLN A CA 1
ATOM 2857 C C . GLN A 1 366 ? 20.226 8.426 4.115 1.00 96.38 366 GLN A C 1
ATOM 2859 O O . GLN A 1 366 ? 20.535 7.239 3.980 1.00 96.38 366 GLN A O 1
ATOM 2864 N N . LEU A 1 367 ? 19.242 8.842 4.918 1.00 96.94 367 LEU A N 1
ATOM 2865 C CA . LEU A 1 367 ? 18.338 7.954 5.650 1.00 96.94 367 LEU A CA 1
ATOM 2866 C C . LEU A 1 367 ? 17.534 7.078 4.687 1.00 96.94 367 LEU A C 1
ATOM 2868 O O . LEU A 1 367 ? 17.491 5.871 4.879 1.00 96.94 367 LEU A O 1
ATOM 2872 N N . MET A 1 368 ? 16.980 7.657 3.619 1.00 97.94 368 MET A N 1
ATOM 2873 C CA . MET A 1 368 ? 16.224 6.928 2.598 1.00 97.94 368 MET A CA 1
ATOM 2874 C C . MET A 1 368 ? 17.009 5.733 2.045 1.00 97.94 368 MET A C 1
ATOM 2876 O O . MET A 1 368 ? 16.482 4.627 2.019 1.00 97.94 368 MET A O 1
ATOM 2880 N N . TYR A 1 369 ? 18.275 5.918 1.648 1.00 98.19 369 TYR A N 1
ATOM 2881 C CA . TYR A 1 369 ? 19.097 4.807 1.146 1.00 98.19 369 TYR A CA 1
ATOM 2882 C C . TYR A 1 369 ? 19.263 3.685 2.184 1.00 98.19 369 TYR A C 1
ATOM 2884 O O . TYR A 1 369 ? 19.158 2.511 1.843 1.00 98.19 369 TYR A O 1
ATOM 2892 N N . GLN A 1 370 ? 19.477 4.043 3.455 1.00 97.88 370 GLN A N 1
ATOM 2893 C CA . GLN A 1 370 ? 19.617 3.075 4.551 1.00 97.88 370 GLN A CA 1
ATOM 2894 C C . GLN A 1 370 ? 18.305 2.335 4.828 1.00 97.88 370 GLN A C 1
ATOM 2896 O O . GLN A 1 370 ? 18.305 1.122 5.019 1.00 97.88 370 GLN A O 1
ATOM 2901 N N . GLU A 1 371 ? 17.191 3.062 4.832 1.00 98.25 371 GLU A N 1
ATOM 2902 C CA . GLU A 1 371 ? 15.857 2.523 5.077 1.00 98.25 371 GLU A CA 1
ATOM 2903 C C . GLU A 1 371 ? 15.389 1.620 3.931 1.00 98.25 371 GLU A C 1
ATOM 2905 O O . GLU A 1 371 ? 14.798 0.579 4.196 1.00 98.25 371 GLU A O 1
ATOM 2910 N N . ILE A 1 372 ? 15.711 1.942 2.672 1.00 98.62 372 ILE A N 1
ATOM 2911 C CA . ILE A 1 372 ? 15.459 1.050 1.529 1.00 98.62 372 ILE A CA 1
ATOM 2912 C C . ILE A 1 372 ? 16.206 -0.277 1.707 1.00 98.62 372 ILE A C 1
ATOM 2914 O O . ILE A 1 372 ? 15.602 -1.344 1.582 1.00 98.62 372 ILE A O 1
ATOM 2918 N N . ASP A 1 373 ? 17.503 -0.232 2.025 1.00 98.06 373 ASP A N 1
ATOM 2919 C CA . ASP A 1 373 ? 18.294 -1.444 2.270 1.00 98.06 373 ASP A CA 1
ATOM 2920 C C . ASP A 1 373 ? 17.723 -2.254 3.444 1.00 98.06 373 ASP A C 1
ATOM 2922 O O . ASP A 1 373 ? 17.617 -3.484 3.374 1.00 98.06 373 ASP A O 1
ATOM 2926 N N . GLN A 1 374 ? 17.297 -1.562 4.504 1.00 96.88 374 GLN A N 1
ATOM 2927 C CA . GLN A 1 374 ? 16.662 -2.166 5.667 1.00 96.88 374 GLN A CA 1
ATOM 2928 C C . GLN A 1 374 ? 15.353 -2.873 5.292 1.00 96.88 374 GLN A C 1
ATOM 2930 O O . GLN A 1 374 ? 15.248 -4.070 5.558 1.00 96.88 374 GLN A O 1
ATOM 2935 N N . ILE A 1 375 ? 14.409 -2.200 4.623 1.00 97.31 375 ILE A N 1
ATOM 2936 C CA . ILE A 1 375 ? 13.122 -2.775 4.185 1.00 97.31 375 ILE A CA 1
ATOM 2937 C C . ILE A 1 375 ? 13.353 -4.061 3.390 1.00 97.31 375 ILE A C 1
ATOM 2939 O O . ILE A 1 375 ? 12.757 -5.097 3.685 1.00 97.31 375 ILE A O 1
ATOM 2943 N N . ARG A 1 376 ? 14.263 -4.025 2.410 1.00 96.31 376 ARG A N 1
ATOM 2944 C CA . ARG A 1 376 ? 14.583 -5.195 1.581 1.00 96.31 376 ARG A CA 1
ATOM 2945 C C . ARG A 1 376 ? 15.137 -6.344 2.407 1.00 96.31 376 ARG A C 1
ATOM 2947 O O . ARG A 1 376 ? 14.710 -7.482 2.233 1.00 96.31 376 ARG A O 1
ATOM 2954 N N . SER A 1 377 ? 16.092 -6.054 3.289 1.00 95.00 377 SER A N 1
ATOM 2955 C CA . SER A 1 377 ? 16.715 -7.077 4.130 1.00 95.00 377 SER A CA 1
ATOM 2956 C C . SER A 1 377 ? 15.708 -7.727 5.082 1.00 95.00 377 SER A C 1
ATOM 2958 O O . SER A 1 377 ? 15.734 -8.942 5.252 1.00 95.00 377 SER A O 1
ATOM 2960 N N . GLN A 1 378 ? 14.785 -6.939 5.638 1.00 94.25 378 GLN A N 1
ATOM 2961 C CA . GLN A 1 378 ? 13.739 -7.406 6.545 1.00 94.25 378 GLN A CA 1
ATOM 2962 C C . GLN A 1 378 ? 12.699 -8.250 5.811 1.00 94.25 378 GLN A C 1
ATOM 2964 O O . GLN A 1 378 ? 12.350 -9.326 6.286 1.00 94.25 378 GLN A O 1
ATOM 2969 N N . TYR A 1 379 ? 12.280 -7.824 4.616 1.00 93.69 379 TYR A N 1
ATOM 2970 C CA . TYR A 1 379 ? 11.392 -8.613 3.764 1.00 93.69 379 TYR A CA 1
ATOM 2971 C C . TYR A 1 379 ? 12.002 -9.978 3.417 1.00 93.69 379 TYR A C 1
ATOM 2973 O O . TYR A 1 379 ? 11.351 -11.010 3.538 1.00 93.69 379 TYR A O 1
ATOM 2981 N N . GLN A 1 380 ? 13.284 -10.004 3.039 1.00 91.50 380 GLN A N 1
ATOM 2982 C CA . GLN A 1 380 ? 13.998 -11.240 2.698 1.00 91.50 380 GLN A CA 1
ATOM 2983 C C . GLN A 1 380 ? 14.244 -12.161 3.901 1.00 91.50 380 GLN A C 1
ATOM 2985 O O . GLN A 1 380 ? 14.387 -13.369 3.721 1.00 91.50 380 GLN A O 1
ATOM 2990 N N . ALA A 1 381 ? 14.333 -11.604 5.111 1.00 90.75 381 ALA A N 1
ATOM 2991 C CA . ALA A 1 381 ? 14.587 -12.354 6.339 1.00 90.75 381 ALA A CA 1
ATOM 2992 C C . ALA A 1 381 ? 13.323 -12.955 6.981 1.00 90.75 381 ALA A C 1
ATOM 2994 O O . ALA A 1 381 ? 13.462 -13.715 7.939 1.00 90.75 381 ALA A O 1
ATOM 2995 N N . GLY A 1 382 ? 12.129 -12.635 6.470 1.00 88.19 382 GLY A N 1
ATOM 2996 C CA . GLY A 1 382 ? 10.869 -12.870 7.174 1.00 88.19 382 GLY A CA 1
ATOM 2997 C C . GLY A 1 382 ? 10.623 -11.740 8.173 1.00 88.19 382 GLY A C 1
ATOM 2998 O O . GLY A 1 382 ? 11.365 -11.574 9.149 1.00 88.19 382 GLY A O 1
ATOM 2999 N N . ILE A 1 383 ? 9.614 -10.913 7.891 1.00 87.94 383 ILE A N 1
ATOM 3000 C CA . ILE A 1 383 ? 9.304 -9.668 8.611 1.00 87.94 383 ILE A CA 1
ATOM 3001 C C . ILE A 1 383 ? 9.123 -9.904 10.114 1.00 87.94 383 ILE A C 1
ATOM 3003 O O . ILE A 1 383 ? 9.511 -9.039 10.905 1.00 87.94 383 ILE A O 1
ATOM 3007 N N . SER A 1 384 ? 8.631 -11.082 10.511 1.00 82.44 384 SER A N 1
ATOM 3008 C CA . SER A 1 384 ? 8.386 -11.440 11.917 1.00 82.44 384 SER A CA 1
ATOM 3009 C C . SER A 1 384 ? 9.629 -11.291 12.803 1.00 82.44 384 SER A C 1
ATOM 3011 O O . SER A 1 384 ? 9.553 -10.945 13.979 1.00 82.44 384 SER A O 1
ATOM 3013 N N . THR A 1 385 ? 10.821 -11.476 12.231 1.00 80.19 385 THR A N 1
ATOM 3014 C CA . THR A 1 385 ? 12.096 -11.360 12.955 1.00 80.19 385 THR A CA 1
ATOM 3015 C C . THR A 1 385 ? 12.462 -9.926 13.341 1.00 80.19 385 THR A C 1
ATOM 3017 O O . THR A 1 385 ? 13.380 -9.719 14.136 1.00 80.19 385 THR A O 1
ATOM 3020 N N . SER A 1 386 ? 11.782 -8.942 12.753 1.00 81.81 386 SER A N 1
ATOM 3021 C CA . SER A 1 386 ? 12.072 -7.510 12.860 1.00 81.81 386 SER A CA 1
ATOM 3022 C C . SER A 1 386 ? 10.844 -6.694 13.278 1.00 81.81 386 SER A C 1
ATOM 3024 O O . SER A 1 386 ? 10.821 -5.484 13.039 1.00 81.81 386 SER A O 1
ATOM 3026 N N . CYS A 1 387 ? 9.819 -7.344 13.834 1.00 87.94 387 CYS A N 1
ATOM 3027 C CA . CYS A 1 387 ? 8.577 -6.706 14.245 1.00 87.94 387 CYS A CA 1
ATOM 3028 C C . CYS A 1 387 ? 8.173 -7.169 15.647 1.00 87.94 387 CYS A C 1
ATOM 3030 O O . CYS A 1 387 ? 7.833 -8.332 15.858 1.00 87.94 387 CYS A O 1
ATOM 3032 N N . SER A 1 388 ? 8.214 -6.259 16.616 1.00 86.38 388 SER A N 1
ATOM 3033 C CA . SER A 1 388 ? 7.601 -6.458 17.928 1.00 86.38 388 SER A CA 1
ATOM 3034 C C . SER A 1 388 ? 6.314 -5.649 18.062 1.00 86.38 388 SER A C 1
ATOM 3036 O O . SER A 1 388 ? 6.209 -4.542 17.532 1.00 86.38 388 SER A O 1
ATOM 3038 N N . HIS A 1 389 ? 5.359 -6.212 18.803 1.00 81.94 389 HIS A N 1
ATOM 3039 C CA . HIS A 1 389 ? 4.065 -5.601 19.093 1.00 81.94 389 HIS A CA 1
ATOM 3040 C C . HIS A 1 389 ? 3.900 -5.418 20.600 1.00 81.94 389 HIS A C 1
ATOM 3042 O O . HIS A 1 389 ? 4.144 -6.337 21.387 1.00 81.94 389 HIS A O 1
ATOM 3048 N N . LEU A 1 390 ? 3.474 -4.231 21.008 1.00 79.12 390 LEU A N 1
ATOM 3049 C CA . LEU A 1 390 ? 2.996 -3.926 22.342 1.00 79.12 390 LEU A CA 1
ATOM 3050 C C . LEU A 1 390 ? 1.482 -4.120 22.359 1.00 79.12 390 LEU A C 1
ATOM 3052 O O . LEU A 1 390 ? 0.716 -3.183 22.130 1.00 79.12 390 LEU A O 1
ATOM 3056 N N . ASP A 1 391 ? 1.058 -5.342 22.669 1.00 76.62 391 ASP A N 1
ATOM 3057 C CA . ASP A 1 391 ? -0.364 -5.657 22.744 1.00 76.62 391 ASP A CA 1
ATOM 3058 C C . ASP A 1 391 ? -1.042 -4.845 23.857 1.00 76.62 391 ASP A C 1
ATOM 3060 O O . ASP A 1 391 ? -0.598 -4.797 25.015 1.00 76.62 391 ASP A O 1
ATOM 3064 N N . CYS A 1 392 ? -2.152 -4.203 23.505 1.00 83.81 392 CYS A N 1
ATOM 3065 C CA . CYS A 1 392 ? -2.988 -3.530 24.478 1.00 83.81 392 CYS A CA 1
ATOM 3066 C C . CYS A 1 392 ? -3.840 -4.557 25.234 1.00 83.81 392 CYS A C 1
ATOM 3068 O O . CYS A 1 392 ? -4.615 -5.301 24.644 1.00 83.81 392 CYS A O 1
ATOM 3070 N N . THR A 1 393 ? -3.724 -4.582 26.563 1.00 79.94 393 THR A N 1
ATOM 3071 C CA . THR A 1 393 ? -4.362 -5.613 27.413 1.00 79.94 393 THR A CA 1
ATOM 3072 C C . THR A 1 393 ? -5.530 -5.089 28.251 1.00 79.94 393 THR A C 1
ATOM 3074 O O . THR A 1 393 ? -6.121 -5.832 29.035 1.00 79.94 393 THR A O 1
ATOM 3077 N N . GLY A 1 394 ? -5.890 -3.808 28.114 1.00 83.62 394 GLY A N 1
ATOM 3078 C CA . GLY A 1 394 ? -7.042 -3.242 28.813 1.00 83.62 394 GLY A CA 1
ATOM 3079 C C . GLY A 1 394 ? -7.301 -1.768 28.509 1.00 83.62 394 GLY A C 1
ATOM 3080 O O . GLY A 1 394 ? -6.372 -0.962 28.470 1.00 83.62 394 GLY A O 1
ATOM 3081 N N . ASP A 1 395 ? -8.587 -1.425 28.357 1.00 88.88 395 ASP A N 1
ATOM 3082 C CA . ASP A 1 395 ? -9.081 -0.073 28.041 1.00 88.88 395 ASP A CA 1
ATOM 3083 C C . ASP A 1 395 ? -8.330 0.560 26.855 1.00 88.88 395 ASP A C 1
ATOM 3085 O O . ASP A 1 395 ? -7.746 1.641 26.960 1.00 88.88 395 ASP A O 1
ATOM 3089 N N . CYS A 1 396 ? -8.286 -0.177 25.747 1.00 90.31 396 CYS A N 1
ATOM 3090 C CA . CYS A 1 396 ? -7.571 0.201 24.534 1.00 90.31 396 CYS A CA 1
ATOM 3091 C C . CYS A 1 396 ? -8.261 1.355 23.821 1.00 90.31 396 CYS A C 1
ATOM 3093 O O . CYS A 1 396 ? -9.488 1.387 23.746 1.00 90.31 396 CYS A O 1
ATOM 3095 N N . VAL A 1 397 ? -7.461 2.277 23.293 1.00 91.12 397 VAL A N 1
ATOM 3096 C CA . VAL A 1 397 ? -7.943 3.336 22.405 1.00 91.12 397 VAL A CA 1
ATOM 3097 C C . VAL A 1 397 ? -7.893 2.808 20.982 1.00 91.12 397 VAL A C 1
ATOM 3099 O O . VAL A 1 397 ? -6.869 2.266 20.566 1.00 91.12 397 VAL A O 1
ATOM 3102 N N . TRP A 1 398 ? -8.986 2.986 20.255 1.00 92.00 398 TRP A N 1
ATOM 3103 C CA . TRP A 1 398 ? -9.080 2.698 18.832 1.00 92.00 398 TRP A CA 1
ATOM 3104 C C . TRP A 1 398 ? -9.190 4.035 18.102 1.00 92.00 398 TRP A C 1
ATOM 3106 O O . TRP A 1 398 ? -10.158 4.759 18.341 1.00 92.00 398 TRP A O 1
ATOM 3116 N N . PRO A 1 399 ? -8.194 4.427 17.286 1.00 90.44 399 PRO A N 1
ATOM 3117 C CA . PRO A 1 399 ? -8.204 5.728 16.623 1.00 90.44 399 PRO A CA 1
ATOM 3118 C C . PRO A 1 399 ? -9.510 5.936 15.839 1.00 90.44 399 PRO A C 1
ATOM 3120 O O . PRO A 1 399 ? -9.797 5.184 14.916 1.00 90.44 399 PRO A O 1
ATOM 3123 N N . GLY A 1 400 ? -10.313 6.935 16.214 1.00 90.69 400 GLY A N 1
ATOM 3124 C CA . GLY A 1 400 ? -11.623 7.228 15.611 1.00 90.69 400 GLY A CA 1
ATOM 3125 C C . GLY A 1 400 ? -12.842 6.755 16.419 1.00 90.69 400 GLY A C 1
ATOM 3126 O O . GLY A 1 400 ? -13.882 7.395 16.333 1.00 90.69 400 GLY A O 1
ATOM 3127 N N . ASP A 1 401 ? -12.730 5.720 17.260 1.00 93.56 401 ASP A N 1
ATOM 3128 C CA . ASP A 1 401 ? -13.803 5.297 18.186 1.00 93.56 401 ASP A CA 1
ATOM 3129 C C . ASP A 1 401 ? -13.720 6.141 19.467 1.00 93.56 401 ASP A C 1
ATOM 3131 O O . ASP A 1 401 ? -13.304 5.697 20.542 1.00 93.56 401 ASP A O 1
ATOM 3135 N N . HIS A 1 402 ? -14.022 7.431 19.322 1.00 92.12 402 HIS A N 1
ATOM 3136 C CA . HIS A 1 402 ? -13.838 8.418 20.379 1.00 92.12 402 HIS A CA 1
ATOM 3137 C C . HIS A 1 402 ? -14.746 8.172 21.578 1.00 92.12 402 HIS A C 1
ATOM 3139 O O . HIS A 1 402 ? -14.404 8.561 22.702 1.00 92.12 402 HIS A O 1
ATOM 3145 N N . ASN A 1 403 ? -15.913 7.568 21.353 1.00 91.31 403 ASN A N 1
ATOM 3146 C CA . ASN A 1 403 ? -16.857 7.248 22.412 1.00 91.31 403 ASN A CA 1
ATOM 3147 C C . ASN A 1 403 ? -16.626 5.829 22.989 1.00 91.31 403 ASN A C 1
ATOM 3149 O O . ASN A 1 403 ? -17.142 5.521 24.066 1.00 91.31 403 ASN A O 1
ATOM 3153 N N . GLY A 1 404 ? -15.814 4.985 22.349 1.00 91.19 404 GLY A N 1
ATOM 3154 C CA . GLY A 1 404 ? -15.478 3.640 22.806 1.00 91.19 404 GLY A CA 1
ATOM 3155 C C . GLY A 1 404 ? -16.653 2.657 22.765 1.00 91.19 404 GLY A C 1
ATOM 3156 O O . GLY A 1 404 ? -16.723 1.788 23.652 1.00 91.19 404 GLY A O 1
ATOM 3157 N N . ASP A 1 405 ? -17.592 2.825 21.830 1.00 90.25 405 ASP A N 1
ATOM 3158 C CA . ASP A 1 405 ? -18.785 1.992 21.616 1.00 90.25 405 ASP A CA 1
ATOM 3159 C C . ASP A 1 405 ? -18.576 0.872 20.586 1.00 90.25 405 ASP A C 1
ATOM 3161 O O . ASP A 1 405 ? -19.503 0.107 20.305 1.00 90.25 405 ASP A O 1
ATOM 3165 N N . SER A 1 406 ? -17.328 0.689 20.139 1.00 91.00 406 SER A N 1
ATOM 3166 C CA . SER A 1 406 ? -16.887 -0.369 19.230 1.00 91.00 406 SER A CA 1
ATOM 3167 C C . SER A 1 406 ? -17.260 -0.164 17.758 1.00 91.00 406 SER A C 1
ATOM 3169 O O . SER A 1 406 ? -17.120 -1.112 16.979 1.00 91.00 406 SER A O 1
ATOM 3171 N N . ILE A 1 407 ? -17.717 1.028 17.362 1.00 89.88 407 ILE A N 1
ATOM 3172 C CA . ILE A 1 407 ? -17.966 1.394 15.965 1.00 89.88 407 ILE A CA 1
ATOM 3173 C C . ILE A 1 407 ? -17.622 2.864 15.712 1.00 89.88 407 ILE A C 1
ATOM 3175 O O . ILE A 1 407 ? -18.205 3.760 16.302 1.00 89.88 407 ILE A O 1
ATOM 3179 N N . VAL A 1 408 ? -16.765 3.127 14.727 1.00 90.19 408 VAL A N 1
ATOM 3180 C CA . VAL A 1 408 ? -16.506 4.504 14.292 1.00 90.19 408 VAL A CA 1
ATOM 3181 C C . VAL A 1 408 ? -17.671 4.990 13.448 1.00 90.19 408 VAL A C 1
ATOM 3183 O O . VAL A 1 408 ? -17.926 4.483 12.352 1.00 90.19 408 VAL A O 1
ATOM 3186 N N . ASN A 1 409 ? -18.386 5.992 13.923 1.00 86.00 409 ASN A N 1
ATOM 3187 C CA . ASN A 1 409 ? -19.478 6.611 13.201 1.00 86.00 409 ASN A CA 1
ATOM 3188 C C . ASN A 1 409 ? -19.592 8.106 13.534 1.00 86.00 409 ASN A C 1
ATOM 3190 O O . ASN A 1 409 ? -18.717 8.755 14.101 1.00 86.00 409 ASN A O 1
ATOM 3194 N N . HIS A 1 410 ? -20.694 8.705 13.107 1.00 81.12 410 HIS A N 1
ATOM 3195 C CA . HIS A 1 410 ? -20.904 10.137 13.223 1.00 81.12 410 HIS A CA 1
ATOM 3196 C C . HIS A 1 410 ? -21.126 10.605 14.686 1.00 81.12 410 HIS A C 1
ATOM 3198 O O . HIS A 1 410 ? -21.047 11.809 14.951 1.00 81.12 410 HIS A O 1
ATOM 3204 N N . CYS A 1 411 ? -21.367 9.690 15.634 1.00 85.25 411 CYS A N 1
ATOM 3205 C CA . CYS A 1 411 ? -21.520 9.950 17.071 1.00 85.25 411 CYS A CA 1
ATOM 3206 C C . CYS A 1 411 ? -20.183 10.154 17.801 1.00 85.25 411 CYS A C 1
ATOM 3208 O O . CYS A 1 411 ? -20.173 10.746 18.884 1.00 85.25 411 CYS A O 1
ATOM 3210 N N . ASP A 1 412 ? -19.059 9.744 17.214 1.00 88.12 412 ASP A N 1
ATOM 3211 C CA . ASP A 1 412 ? -17.716 9.948 17.779 1.00 88.12 412 ASP A CA 1
ATOM 3212 C C . ASP A 1 412 ? -17.297 11.422 17.824 1.00 88.12 412 ASP A C 1
ATOM 3214 O O . ASP A 1 412 ? -16.415 11.822 18.583 1.00 88.12 412 ASP A O 1
ATOM 3218 N N . LEU A 1 413 ? -18.018 12.286 17.107 1.00 84.94 413 LEU A N 1
ATOM 3219 C CA . LEU A 1 413 ? -17.855 13.731 17.216 1.00 84.94 413 LEU A CA 1
ATOM 3220 C C . LEU A 1 413 ? -18.260 14.277 18.601 1.00 84.94 413 LEU A C 1
ATOM 3222 O O . LEU A 1 413 ? -17.794 15.348 18.999 1.00 84.94 413 LEU A O 1
ATOM 3226 N N . PHE A 1 414 ? -19.140 13.595 19.346 1.00 84.56 414 PHE A N 1
ATOM 3227 C CA . PHE A 1 414 ? -19.678 14.141 20.596 1.00 84.56 414 PHE A CA 1
ATOM 3228 C C . PHE A 1 414 ? -18.663 14.206 21.738 1.00 84.56 414 PHE A C 1
ATOM 3230 O O . PHE A 1 414 ? -18.527 15.292 22.314 1.00 84.56 414 PHE A O 1
ATOM 3237 N N . PRO A 1 415 ? -17.942 13.121 22.092 1.00 86.56 415 PRO A N 1
ATOM 3238 C CA . PRO A 1 415 ? -16.904 13.205 23.115 1.00 86.56 415 PRO A CA 1
ATOM 3239 C C . PRO A 1 415 ? -15.852 14.256 22.781 1.00 86.56 415 PRO A C 1
ATOM 3241 O O . PRO A 1 415 ? -15.489 15.056 23.642 1.00 86.56 415 PRO A O 1
ATOM 3244 N N . LEU A 1 416 ? -15.432 14.311 21.517 1.00 85.12 416 LEU A N 1
ATOM 3245 C CA . LEU A 1 416 ? -14.477 15.293 21.028 1.00 85.12 416 LEU A CA 1
ATOM 3246 C C . LEU A 1 416 ? -14.977 16.722 21.278 1.00 85.12 416 LEU A C 1
ATOM 3248 O O . LEU A 1 416 ? -14.303 17.507 21.942 1.00 85.12 416 LEU A O 1
ATOM 3252 N N . ALA A 1 417 ? -16.196 17.049 20.832 1.00 82.56 417 ALA A N 1
ATOM 3253 C CA . ALA A 1 417 ? -16.762 18.394 20.956 1.00 82.56 417 ALA A CA 1
ATOM 3254 C C . ALA A 1 417 ? -16.945 18.843 22.418 1.00 82.56 417 ALA A C 1
ATOM 3256 O O . ALA A 1 417 ? -16.718 20.010 22.744 1.00 82.56 417 ALA A O 1
ATOM 3257 N N . VAL A 1 418 ? -17.337 17.927 23.308 1.00 86.06 418 VAL A N 1
ATOM 3258 C CA . VAL A 1 418 ? -17.549 18.210 24.740 1.00 86.06 418 VAL A CA 1
ATOM 3259 C C . VAL A 1 418 ? -16.224 18.437 25.476 1.00 86.06 418 VAL A C 1
ATOM 3261 O O . VAL A 1 418 ? -16.181 19.207 26.441 1.00 86.06 418 VAL A O 1
ATOM 3264 N N . HIS A 1 419 ? -15.145 17.799 25.021 1.00 89.25 419 HIS A N 1
ATOM 3265 C CA . HIS A 1 419 ? -13.853 17.771 25.707 1.00 89.25 419 HIS A CA 1
ATOM 326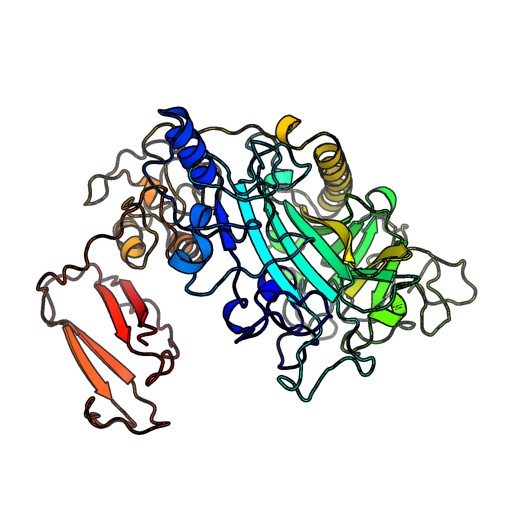6 C C . HIS A 1 419 ? -12.741 18.558 24.990 1.00 89.25 419 HIS A C 1
ATOM 3268 O O . HIS A 1 419 ? -11.575 18.451 25.370 1.00 89.25 419 HIS A O 1
ATOM 3274 N N . LEU A 1 420 ? -13.092 19.416 24.023 1.00 89.62 420 LEU A N 1
ATOM 3275 C CA . LEU A 1 420 ? -12.156 20.280 23.293 1.00 89.62 420 LEU A CA 1
ATOM 3276 C C . LEU A 1 420 ? -11.178 21.032 24.213 1.00 89.62 420 LEU A C 1
ATOM 3278 O O . LEU A 1 420 ? -11.564 21.656 25.207 1.00 89.62 420 LEU A O 1
ATOM 3282 N N . ASN A 1 421 ? -9.910 21.065 23.801 1.00 90.44 421 ASN A N 1
ATOM 3283 C CA . ASN A 1 421 ? -8.761 21.666 24.489 1.00 90.44 421 ASN A CA 1
ATOM 3284 C C . ASN A 1 421 ? -8.335 20.977 25.792 1.00 90.44 421 ASN A C 1
ATOM 3286 O O . ASN A 1 421 ? -7.461 21.499 26.495 1.00 90.44 421 ASN A O 1
ATOM 3290 N N . GLN A 1 422 ? -8.923 19.836 26.151 1.00 94.56 422 GLN A N 1
ATOM 3291 C CA . GLN A 1 422 ? -8.378 19.020 27.230 1.00 94.56 422 GLN A CA 1
ATOM 3292 C C . GLN A 1 422 ? -7.080 18.352 26.768 1.00 94.56 422 GLN A C 1
ATOM 3294 O O . GLN A 1 422 ? -6.885 18.067 25.589 1.00 94.56 422 GLN A O 1
ATOM 3299 N N . THR A 1 423 ? -6.158 18.159 27.706 1.00 95.19 423 THR A N 1
ATOM 3300 C CA . THR A 1 423 ? -4.815 17.644 27.427 1.00 95.19 423 THR A CA 1
ATOM 3301 C C . THR A 1 423 ? -4.469 16.544 28.410 1.00 95.19 423 THR A C 1
ATOM 3303 O O . THR A 1 423 ? -4.811 16.660 29.591 1.00 95.19 423 THR A O 1
ATOM 3306 N N . GLY A 1 424 ? -3.688 15.566 27.976 1.00 94.38 424 GLY A N 1
ATOM 3307 C CA . GLY A 1 424 ? -3.157 14.537 28.857 1.00 94.38 424 GLY A CA 1
ATOM 3308 C C . GLY A 1 424 ? -1.845 13.959 28.358 1.00 94.38 424 GLY A C 1
ATOM 3309 O O . GLY A 1 424 ? -1.042 14.640 27.717 1.00 94.38 424 GLY A O 1
ATOM 3310 N N . THR A 1 425 ? -1.580 12.711 28.734 1.00 93.94 425 THR A N 1
ATOM 3311 C CA . THR A 1 425 ? -0.357 12.034 28.309 1.00 93.94 425 THR A CA 1
ATOM 3312 C C . THR A 1 425 ? -0.478 11.623 26.846 1.00 93.94 425 THR A C 1
ATOM 3314 O O . THR A 1 425 ? -1.367 10.847 26.503 1.00 93.94 425 THR A O 1
ATOM 3317 N N . LYS A 1 426 ? 0.468 12.093 26.028 1.00 91.75 426 LYS A N 1
ATOM 3318 C CA . LYS A 1 426 ? 0.674 11.669 24.639 1.00 91.75 426 LYS A CA 1
ATOM 3319 C C . LYS A 1 426 ? 0.966 10.162 24.548 1.00 91.75 426 LYS A C 1
ATOM 3321 O O . LYS A 1 426 ? 1.753 9.647 25.348 1.00 91.75 426 LYS A O 1
ATOM 3326 N N . ARG A 1 427 ? 0.386 9.473 23.561 1.00 85.81 427 ARG A N 1
ATOM 3327 C CA . ARG A 1 427 ? 0.741 8.088 23.183 1.00 85.81 427 ARG A CA 1
ATOM 3328 C C . ARG A 1 427 ? 1.612 8.078 21.922 1.00 85.81 427 ARG A C 1
ATOM 3330 O O . ARG A 1 427 ? 1.914 9.133 21.366 1.00 85.81 427 ARG A O 1
ATOM 3337 N N . SER A 1 428 ? 2.057 6.899 21.486 1.00 75.44 428 SER A N 1
ATOM 3338 C CA . SER A 1 428 ? 2.606 6.766 20.133 1.00 75.44 428 SER A CA 1
ATOM 3339 C C . SER A 1 428 ? 1.519 7.194 19.149 1.00 75.44 428 SER A C 1
ATOM 3341 O O . SER A 1 428 ? 0.449 6.583 19.112 1.00 75.44 428 SER A O 1
ATOM 3343 N N . GLU A 1 429 ? 1.769 8.295 18.438 1.00 70.25 429 GLU A N 1
ATOM 3344 C CA . GLU A 1 429 ? 0.853 8.799 17.418 1.00 70.25 429 GLU A CA 1
ATOM 3345 C C . GLU A 1 429 ? 0.713 7.722 16.351 1.00 70.25 429 GLU A C 1
ATOM 3347 O O . GLU A 1 429 ? 1.696 7.311 15.730 1.00 70.25 429 GLU A O 1
ATOM 3352 N N . SER A 1 430 ? -0.509 7.242 16.181 1.00 70.44 430 SER A N 1
ATOM 3353 C CA . SER A 1 430 ? -0.834 6.245 15.177 1.00 70.44 430 SER A CA 1
ATOM 3354 C C . SER A 1 430 ? -2.226 6.563 14.662 1.00 70.44 430 SER A C 1
ATOM 3356 O O . SER A 1 430 ? -3.193 6.420 15.419 1.00 70.44 430 SER A O 1
ATOM 3358 N N . PRO A 1 431 ? -2.338 7.022 13.405 1.00 73.19 431 PRO A N 1
ATOM 3359 C CA . PRO A 1 431 ? -3.620 7.205 12.750 1.00 73.19 431 PRO A CA 1
ATOM 3360 C C . PRO A 1 431 ? -4.167 5.877 12.215 1.00 73.19 431 PRO A C 1
ATOM 3362 O O . PRO A 1 431 ? -5.135 5.903 11.472 1.00 73.19 431 PRO A O 1
ATOM 3365 N N . PHE A 1 432 ? -3.532 4.736 12.507 1.00 79.56 432 PHE A N 1
ATOM 3366 C CA . PHE A 1 432 ? -3.919 3.436 11.970 1.00 79.56 432 PHE A CA 1
ATOM 3367 C C . PHE A 1 432 ? -4.957 2.752 12.860 1.00 79.56 432 PHE A C 1
ATOM 3369 O O . PHE A 1 432 ? -4.911 2.855 14.084 1.00 79.56 432 PHE A O 1
ATOM 3376 N N . TRP A 1 433 ? -5.871 2.008 12.246 1.00 86.75 433 TRP A N 1
ATOM 3377 C CA . TRP A 1 433 ? -6.857 1.206 12.963 1.00 86.75 433 TRP A CA 1
ATOM 3378 C C . TRP A 1 433 ? -6.211 -0.020 13.619 1.00 86.75 433 TRP A C 1
ATOM 3380 O O . TRP A 1 433 ? -6.010 -1.048 12.973 1.00 86.75 433 TRP A O 1
ATOM 3390 N N . HIS A 1 434 ? -5.862 0.114 14.898 1.00 84.62 434 HIS A N 1
ATOM 3391 C CA . HIS A 1 434 ? -5.420 -0.979 15.760 1.00 84.62 434 HIS A CA 1
ATOM 3392 C C . HIS A 1 434 ? -5.653 -0.634 17.232 1.00 84.62 434 HIS A C 1
ATOM 3394 O O . HIS A 1 434 ? -5.709 0.544 17.614 1.00 84.62 434 HIS A O 1
ATOM 3400 N N . ALA A 1 435 ? -5.705 -1.658 18.081 1.00 88.00 435 ALA A N 1
ATOM 3401 C CA . ALA A 1 435 ? -5.736 -1.462 19.523 1.00 88.00 435 ALA A CA 1
ATOM 3402 C C . ALA A 1 435 ? -4.463 -0.738 20.008 1.00 88.00 435 ALA A C 1
ATOM 3404 O O . ALA A 1 435 ? -3.344 -1.224 19.835 1.00 88.00 435 ALA A O 1
ATOM 3405 N N . SER A 1 436 ? -4.622 0.423 20.650 1.00 86.69 436 SER A N 1
ATOM 3406 C CA . SER A 1 436 ? -3.509 1.216 21.187 1.00 86.69 436 SER A CA 1
ATOM 3407 C C . SER A 1 436 ? -3.552 1.334 22.710 1.00 86.69 436 SER A C 1
ATOM 3409 O O . SER A 1 436 ? -4.564 1.720 23.305 1.00 86.69 436 SER A O 1
ATOM 3411 N N . GLN A 1 437 ? -2.414 1.075 23.359 1.00 88.25 437 GLN A N 1
ATOM 3412 C CA . GLN A 1 437 ? -2.250 1.310 24.792 1.00 88.25 437 GLN A CA 1
ATOM 3413 C C . GLN A 1 437 ? -2.086 2.814 25.072 1.00 88.25 437 GLN A C 1
ATOM 3415 O O . GLN A 1 437 ? -1.224 3.481 24.501 1.00 88.25 437 GLN A O 1
ATOM 3420 N N . ALA A 1 438 ? -2.866 3.346 26.017 1.00 89.56 438 ALA A N 1
ATOM 3421 C CA . ALA A 1 438 ? -2.775 4.743 26.446 1.00 89.56 438 ALA A CA 1
ATOM 3422 C C . ALA A 1 438 ? -2.892 4.880 27.970 1.00 89.56 438 ALA A C 1
ATOM 3424 O O . ALA A 1 438 ? -3.676 4.177 28.621 1.00 89.56 438 ALA A O 1
ATOM 3425 N N . GLN A 1 439 ? -2.119 5.806 28.546 1.00 91.94 439 GLN A N 1
ATOM 3426 C CA . GLN A 1 439 ? -2.241 6.150 29.963 1.00 91.94 439 GLN A CA 1
ATOM 3427 C C . GLN A 1 439 ? -3.575 6.855 30.231 1.00 91.94 439 GLN A C 1
ATOM 3429 O O . GLN A 1 439 ? -4.027 7.663 29.430 1.00 91.94 439 GLN A O 1
ATOM 3434 N N . THR A 1 440 ? -4.180 6.569 31.381 1.00 93.00 440 THR A N 1
ATOM 3435 C CA . THR A 1 440 ? -5.411 7.212 31.860 1.00 93.00 440 THR A CA 1
ATOM 3436 C C . THR A 1 440 ? -5.197 8.712 32.082 1.00 93.00 440 THR A C 1
ATOM 3438 O O . THR A 1 440 ? -4.260 9.113 32.778 1.00 93.00 440 THR A O 1
ATOM 3441 N N . TRP A 1 441 ? -6.081 9.547 31.534 1.00 94.94 441 TRP A N 1
ATOM 3442 C CA . TRP A 1 441 ? -6.046 11.005 31.696 1.00 94.94 441 TRP A CA 1
ATOM 3443 C C . TRP A 1 441 ? -6.729 11.480 32.987 1.00 94.94 441 TRP A C 1
ATOM 3445 O O . TRP A 1 441 ? -6.590 12.640 33.372 1.00 94.94 441 TRP A O 1
ATOM 3455 N N . ASN A 1 442 ? -7.394 10.576 33.714 1.00 89.12 442 ASN A N 1
ATOM 3456 C CA . ASN A 1 442 ? -8.092 10.824 34.985 1.00 89.12 442 ASN A CA 1
ATOM 3457 C C . ASN A 1 442 ? -9.284 11.785 34.855 1.00 89.12 442 ASN A C 1
ATOM 3459 O O . ASN A 1 442 ? -9.703 12.400 35.839 1.00 89.12 442 ASN A O 1
ATOM 3463 N N . GLY A 1 443 ? -9.848 11.893 33.655 1.00 90.56 443 GLY A N 1
ATOM 3464 C CA . GLY A 1 443 ? -11.150 12.503 33.422 1.00 90.56 443 GLY A CA 1
ATOM 3465 C C . GLY A 1 443 ? -12.049 11.525 32.682 1.00 90.56 443 GLY A C 1
ATOM 3466 O O . GLY A 1 443 ? -11.567 10.563 32.089 1.00 90.56 443 GLY A O 1
ATOM 3467 N N . GLN A 1 444 ? -13.356 11.762 32.733 1.00 93.69 444 GLN A N 1
ATOM 3468 C CA . GLN A 1 444 ? -14.343 10.840 32.182 1.00 93.69 444 GLN A CA 1
ATOM 3469 C C . GLN A 1 444 ? -15.286 11.540 31.213 1.00 93.69 444 GLN A C 1
ATOM 3471 O O . GLN A 1 444 ? -15.744 12.656 31.469 1.00 93.69 444 GLN A O 1
ATOM 3476 N N . GLN A 1 445 ? -15.597 10.831 30.135 1.00 93.19 445 GLN A N 1
ATOM 3477 C CA . GLN A 1 445 ? -16.708 11.110 29.242 1.00 93.19 445 GLN A CA 1
ATOM 3478 C C . GLN A 1 445 ? -18.045 10.771 29.919 1.00 93.19 445 GLN A C 1
ATOM 3480 O O . GLN A 1 445 ? -18.098 10.069 30.933 1.00 93.19 445 GLN A O 1
ATOM 3485 N N . ALA A 1 446 ? -19.155 11.222 29.329 1.00 87.56 446 ALA A N 1
ATOM 3486 C CA . ALA A 1 446 ? -20.501 10.985 29.862 1.00 87.56 446 ALA A CA 1
ATOM 3487 C C . ALA A 1 446 ? -20.877 9.493 29.970 1.00 87.56 446 ALA A C 1
ATOM 3489 O O . ALA A 1 446 ? -21.651 9.113 30.848 1.00 87.56 446 ALA A O 1
ATOM 3490 N N . ASN A 1 447 ? -20.312 8.645 29.109 1.00 87.94 447 ASN A N 1
ATOM 3491 C CA . ASN A 1 447 ? -20.502 7.193 29.123 1.00 87.94 447 ASN A CA 1
ATOM 3492 C C . ASN A 1 447 ? -19.533 6.453 30.074 1.00 87.94 447 ASN A C 1
ATOM 3494 O O . ASN A 1 447 ? -19.559 5.226 30.148 1.00 87.94 447 ASN A O 1
ATOM 3498 N N . GLY A 1 448 ? -18.689 7.180 30.816 1.00 92.50 448 GLY A N 1
ATOM 3499 C CA . GLY A 1 448 ? -17.737 6.629 31.781 1.00 92.50 448 GLY A CA 1
ATOM 3500 C C . GLY A 1 448 ? -16.370 6.241 31.208 1.00 92.50 448 GLY A C 1
ATOM 3501 O O . GLY A 1 448 ? -15.498 5.857 31.992 1.00 92.50 448 GLY A O 1
ATOM 3502 N N . LYS A 1 449 ? -16.152 6.362 29.892 1.00 94.38 449 LYS A N 1
ATOM 3503 C CA . LYS A 1 449 ? -14.834 6.165 29.268 1.00 94.38 449 LYS A CA 1
ATOM 3504 C C . LYS A 1 449 ? -13.857 7.251 29.700 1.00 94.38 449 LYS A C 1
ATOM 3506 O O . LYS A 1 449 ? -14.259 8.377 29.987 1.00 94.38 449 LYS A O 1
ATOM 3511 N N . ASP A 1 450 ? -12.572 6.916 29.758 1.00 95.62 450 ASP A N 1
ATOM 3512 C CA . ASP A 1 450 ? -11.534 7.911 30.026 1.00 95.62 450 ASP A CA 1
ATOM 3513 C C . ASP A 1 450 ? -11.396 8.890 28.844 1.00 95.62 450 ASP A C 1
ATOM 3515 O O . ASP A 1 450 ? -11.679 8.557 27.693 1.00 95.62 450 ASP A O 1
ATOM 3519 N N . LEU A 1 451 ? -10.964 10.120 29.114 1.00 95.31 451 LEU A N 1
ATOM 3520 C CA . LEU A 1 451 ? -10.815 11.140 28.069 1.00 95.31 451 LEU A CA 1
ATOM 3521 C C . LEU A 1 451 ? -9.784 10.788 27.002 1.00 95.31 451 LEU A C 1
ATOM 3523 O O . LEU A 1 451 ? -9.899 11.291 25.891 1.00 95.31 451 LEU A O 1
ATOM 3527 N N . LYS A 1 452 ? -8.825 9.905 27.301 1.00 93.75 452 LYS A N 1
ATOM 3528 C CA . LYS A 1 452 ? -7.824 9.444 26.331 1.00 93.75 452 LYS A CA 1
ATOM 3529 C C . LYS A 1 452 ? -8.428 8.881 25.035 1.00 93.75 452 LYS A C 1
ATOM 3531 O O . LYS A 1 452 ? -7.749 8.872 24.022 1.00 93.75 452 LYS A O 1
ATOM 3536 N N . HIS A 1 453 ? -9.675 8.397 25.068 1.00 94.12 453 HIS A N 1
ATOM 3537 C CA . HIS A 1 453 ? -10.373 7.881 23.883 1.00 94.12 453 HIS A CA 1
ATOM 3538 C C . HIS A 1 453 ? -10.735 9.000 22.892 1.00 94.12 453 HIS A C 1
ATOM 3540 O O . HIS A 1 453 ? -10.750 8.778 21.689 1.00 94.12 453 HIS A O 1
ATOM 3546 N N . ALA A 1 454 ? -10.953 10.226 23.374 1.00 93.12 454 ALA A N 1
ATOM 3547 C CA . ALA A 1 454 ? -11.262 11.369 22.517 1.00 93.12 454 ALA A CA 1
ATOM 3548 C C . ALA A 1 454 ? -10.021 11.968 21.814 1.00 93.12 454 ALA A C 1
ATOM 3550 O O . ALA A 1 454 ? -10.196 12.764 20.901 1.00 93.12 454 ALA A O 1
ATOM 3551 N N . ASP A 1 455 ? -8.802 11.575 22.212 1.00 92.25 455 ASP A N 1
ATOM 3552 C CA . ASP A 1 455 ? -7.527 11.909 21.547 1.00 92.25 455 ASP A CA 1
ATOM 3553 C C . ASP A 1 455 ? -7.232 10.862 20.450 1.00 92.25 455 ASP A C 1
ATOM 3555 O O . ASP A 1 455 ? -6.582 9.823 20.664 1.00 92.25 455 ASP A O 1
ATOM 3559 N N . GLY A 1 456 ? -7.831 11.095 19.282 1.00 88.31 456 GLY A N 1
ATOM 3560 C CA . GLY A 1 456 ? -7.867 10.161 18.160 1.00 88.31 456 GLY A CA 1
ATOM 3561 C C . GLY A 1 456 ? -6.532 9.997 17.462 1.00 88.31 456 GLY A C 1
ATOM 3562 O O . GLY A 1 456 ? -6.204 8.878 17.062 1.00 88.31 456 GLY A O 1
ATOM 3563 N N . ASP A 1 457 ? -5.744 11.063 17.342 1.00 88.00 457 ASP A N 1
ATOM 3564 C CA . ASP A 1 457 ? -4.399 10.985 16.762 1.00 88.00 457 ASP A CA 1
ATOM 3565 C C . ASP A 1 457 ? -3.336 10.587 17.807 1.00 88.00 457 ASP A C 1
ATOM 3567 O O . ASP A 1 457 ? -2.296 10.013 17.463 1.00 88.00 457 ASP A O 1
ATOM 3571 N N . GLY A 1 458 ? -3.647 10.764 19.095 1.00 90.12 458 GLY A N 1
ATOM 3572 C CA . GLY A 1 458 ? -2.809 10.383 20.221 1.00 90.12 458 GLY A CA 1
ATOM 3573 C C . GLY A 1 458 ? -1.767 11.427 20.606 1.00 90.12 458 GLY A C 1
ATOM 3574 O O . GLY A 1 458 ? -0.837 11.088 21.352 1.00 90.12 458 GLY A O 1
ATOM 3575 N N . ASN A 1 459 ? -1.867 12.658 20.101 1.00 90.62 459 ASN A N 1
ATOM 3576 C CA . ASN A 1 459 ? -0.867 13.710 20.258 1.00 90.62 459 ASN A CA 1
ATOM 3577 C C . ASN A 1 459 ? -0.832 14.322 21.676 1.00 90.62 459 ASN A C 1
ATOM 3579 O O . ASN A 1 459 ? 0.100 15.067 22.017 1.00 90.62 459 ASN A O 1
ATOM 3583 N N . GLY A 1 460 ? -1.785 13.953 22.540 1.00 93.25 460 GLY A N 1
ATOM 3584 C CA . GLY A 1 460 ? -1.913 14.424 23.916 1.00 93.25 460 GLY A CA 1
ATOM 3585 C C . GLY A 1 460 ? -2.896 15.583 24.096 1.00 93.25 460 GLY A C 1
ATOM 3586 O O . GLY A 1 460 ? -2.908 16.198 25.173 1.00 93.25 460 GLY A O 1
ATOM 3587 N N . ARG A 1 461 ? -3.690 15.925 23.077 1.00 93.31 461 ARG A N 1
ATOM 3588 C CA . ARG A 1 461 ? -4.682 17.008 23.092 1.00 93.31 461 ARG A CA 1
ATOM 3589 C C . ARG A 1 461 ? -5.947 16.569 22.369 1.00 93.31 461 ARG A C 1
ATOM 3591 O O . ARG A 1 461 ? -5.856 15.911 21.358 1.00 93.31 461 ARG A O 1
ATOM 3598 N N . ILE A 1 462 ? -7.102 16.980 22.888 1.00 92.44 462 ILE A N 1
ATOM 3599 C CA . ILE A 1 462 ? -8.387 16.803 22.203 1.00 92.44 462 ILE A CA 1
ATOM 3600 C C . ILE A 1 462 ? -8.669 18.072 21.399 1.00 92.44 462 ILE A C 1
ATOM 3602 O O . ILE A 1 462 ? -8.943 19.137 21.973 1.00 92.44 462 ILE A O 1
ATOM 3606 N N . GLU A 1 463 ? -8.591 17.967 20.084 1.00 89.62 463 GLU A N 1
ATOM 3607 C CA . GLU A 1 463 ? -8.805 19.035 19.114 1.00 89.62 463 GLU A CA 1
ATOM 3608 C C . GLU A 1 463 ? -9.737 18.595 17.978 1.00 89.62 463 GLU A C 1
ATOM 3610 O O . GLU A 1 463 ? -10.272 17.492 17.981 1.00 89.62 463 GLU A O 1
ATOM 3615 N N . ILE A 1 464 ? -10.066 19.500 17.053 1.00 82.25 464 ILE A N 1
ATOM 3616 C CA . ILE A 1 464 ? -11.041 19.161 16.003 1.00 82.25 464 ILE A CA 1
ATOM 3617 C C . ILE A 1 464 ? -10.423 18.264 14.932 1.00 82.25 464 ILE A C 1
ATOM 3619 O O . ILE A 1 464 ? -11.123 17.494 14.281 1.00 82.25 464 ILE A O 1
ATOM 3623 N N . GLU A 1 465 ? -9.106 18.342 14.792 1.00 85.62 465 GLU A N 1
ATOM 3624 C CA . GLU A 1 465 ? -8.289 17.556 13.888 1.00 85.62 465 GLU A CA 1
ATOM 3625 C C . GLU A 1 465 ? -8.297 16.063 14.246 1.00 85.62 465 GLU A C 1
ATOM 3627 O O . GLU A 1 465 ? -8.120 15.242 13.347 1.00 85.62 465 GLU A O 1
ATOM 3632 N N . ASP A 1 466 ? -8.614 15.700 15.495 1.00 86.94 466 ASP A N 1
ATOM 3633 C CA . ASP A 1 466 ? -8.851 14.310 15.908 1.00 86.94 466 ASP A CA 1
ATOM 3634 C C . ASP A 1 466 ? -10.003 13.662 15.129 1.00 86.94 466 ASP A C 1
ATOM 3636 O O . ASP A 1 466 ? -9.967 12.466 14.839 1.00 86.94 466 ASP A O 1
ATOM 3640 N N . PHE A 1 467 ? -11.001 14.450 14.709 1.00 84.38 467 PHE A N 1
ATOM 3641 C CA . PHE A 1 467 ? -12.122 13.935 13.924 1.00 84.38 467 PHE A CA 1
ATOM 3642 C C . PHE A 1 467 ? -11.697 13.494 12.516 1.00 84.38 467 PHE A C 1
ATOM 3644 O O . PHE A 1 467 ? -12.339 12.622 11.935 1.00 84.38 467 PHE A O 1
ATOM 3651 N N . ASN A 1 468 ? -10.579 14.004 11.982 1.00 83.88 468 ASN A N 1
ATOM 3652 C CA . ASN A 1 468 ? -10.044 13.524 10.703 1.00 83.88 468 ASN A CA 1
ATOM 3653 C C . ASN A 1 468 ? -9.711 12.021 10.769 1.00 83.88 468 ASN A C 1
ATOM 3655 O O . ASN A 1 468 ? -9.783 11.319 9.762 1.00 83.88 468 ASN A O 1
ATOM 3659 N N . ILE A 1 469 ? -9.376 11.506 11.958 1.00 85.19 469 ILE A N 1
ATOM 3660 C CA . ILE A 1 469 ? -9.154 10.073 12.179 1.00 85.19 469 ILE A CA 1
ATOM 3661 C C . ILE A 1 469 ? -10.471 9.296 12.073 1.00 85.19 469 ILE A C 1
ATOM 3663 O O . ILE A 1 469 ? -10.508 8.245 11.434 1.00 85.19 469 ILE A O 1
ATOM 3667 N N . SER A 1 470 ? -11.563 9.832 12.629 1.00 86.69 470 SER A N 1
ATOM 3668 C CA . SER A 1 470 ? -12.903 9.243 12.490 1.00 86.69 470 SER A CA 1
ATOM 3669 C C . SER A 1 470 ? -13.342 9.156 11.028 1.00 86.69 470 SER A C 1
ATOM 3671 O O . SER A 1 470 ? -13.920 8.152 10.620 1.00 86.69 470 SER A O 1
ATOM 3673 N N . GLU A 1 471 ? -13.045 10.174 10.214 1.00 80.38 471 GLU A N 1
ATOM 3674 C CA . GLU A 1 471 ? -13.366 10.155 8.780 1.00 80.38 471 GLU A CA 1
ATOM 3675 C C . GLU A 1 471 ? -12.621 9.034 8.038 1.00 80.38 471 GLU A C 1
ATOM 3677 O O . GLU A 1 471 ? -13.207 8.363 7.187 1.00 80.38 471 GLU A O 1
ATOM 3682 N N . ASN A 1 472 ? -11.359 8.779 8.396 1.00 81.25 472 ASN A N 1
ATOM 3683 C CA . ASN A 1 472 ? -10.550 7.718 7.788 1.00 81.25 472 ASN A CA 1
ATOM 3684 C C . ASN A 1 472 ? -10.998 6.304 8.186 1.00 81.25 472 ASN A C 1
ATOM 3686 O O . ASN A 1 472 ? -10.812 5.366 7.410 1.00 81.25 472 ASN A O 1
ATOM 3690 N N . HIS A 1 473 ? -11.576 6.144 9.377 1.00 86.50 473 HIS A N 1
ATOM 3691 C CA . HIS A 1 473 ? -12.006 4.850 9.919 1.00 86.50 473 HIS A CA 1
ATOM 3692 C C . HIS A 1 473 ? -13.518 4.679 9.949 1.00 86.50 473 HIS A C 1
ATOM 3694 O O . HIS A 1 473 ? -14.028 3.769 10.592 1.00 86.50 473 HIS A O 1
ATOM 3700 N N . TYR A 1 474 ? -14.253 5.546 9.261 1.00 85.56 474 TYR A N 1
ATOM 3701 C CA . TYR A 1 474 ? -15.701 5.548 9.312 1.00 85.56 474 TYR A CA 1
ATOM 3702 C C . TYR A 1 474 ? -16.294 4.175 8.950 1.00 85.56 474 TYR A C 1
ATOM 3704 O O . TYR A 1 474 ? -15.982 3.603 7.903 1.00 85.56 474 TYR A O 1
ATOM 3712 N N . ARG A 1 475 ? -17.184 3.670 9.815 1.00 84.56 475 ARG A N 1
ATOM 3713 C CA . ARG A 1 475 ? -17.794 2.325 9.825 1.00 84.56 475 ARG A CA 1
ATOM 3714 C C . ARG A 1 475 ? -16.865 1.164 10.162 1.00 84.56 475 ARG A C 1
ATOM 3716 O O . ARG A 1 475 ? -17.282 0.014 10.029 1.00 84.56 475 ARG A O 1
ATOM 3723 N N . PHE A 1 476 ? -15.642 1.421 10.607 1.00 87.25 476 PHE A N 1
ATOM 3724 C CA . PHE A 1 476 ? -14.826 0.358 11.178 1.00 87.25 476 PHE A CA 1
ATOM 3725 C C . PHE A 1 476 ? -15.399 -0.050 12.528 1.00 87.25 476 PHE A C 1
ATOM 3727 O O . PHE A 1 476 ? -15.912 0.773 13.287 1.00 87.25 476 PHE A O 1
ATOM 3734 N N . THR A 1 477 ? -15.330 -1.344 12.806 1.00 88.56 477 THR A N 1
ATOM 3735 C CA . THR A 1 477 ? -15.872 -1.947 14.018 1.00 88.56 477 THR A CA 1
ATOM 3736 C C . THR A 1 477 ? -14.804 -2.783 14.694 1.00 88.56 477 THR A C 1
ATOM 3738 O O . THR A 1 477 ? -13.975 -3.392 14.016 1.00 88.56 477 THR A O 1
ATOM 3741 N N . LEU A 1 478 ? -14.836 -2.852 16.022 1.00 88.62 478 LEU A N 1
ATOM 3742 C CA . LEU A 1 478 ? -13.988 -3.795 16.750 1.00 88.62 478 LEU A CA 1
ATOM 3743 C C . LEU A 1 478 ? -14.430 -5.244 16.454 1.00 88.62 478 LEU A C 1
ATOM 3745 O O . LEU A 1 478 ? -15.608 -5.474 16.144 1.00 88.62 478 LEU A O 1
ATOM 3749 N N . PRO A 1 479 ? -13.522 -6.231 16.586 1.00 79.88 479 PRO A N 1
ATOM 3750 C CA . PRO A 1 479 ? -13.878 -7.645 16.504 1.00 79.88 479 PRO A CA 1
ATOM 3751 C C . PRO A 1 479 ? -15.060 -7.993 17.421 1.00 79.88 479 PRO A C 1
ATOM 3753 O O . PRO A 1 479 ? -15.153 -7.512 18.551 1.00 79.88 479 PRO A O 1
ATOM 3756 N N . GLY A 1 480 ? -16.000 -8.794 16.909 1.00 72.38 480 GLY A N 1
ATOM 3757 C CA . GLY A 1 480 ? -17.205 -9.189 17.646 1.00 72.38 480 GLY A CA 1
ATOM 3758 C C . GLY A 1 480 ? -18.281 -8.101 17.782 1.00 72.38 480 GLY A C 1
ATOM 3759 O O . GLY A 1 480 ? -19.302 -8.34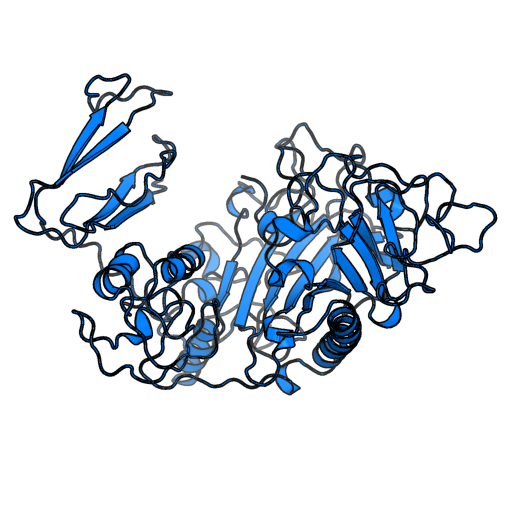5 18.430 1.00 72.38 480 GLY A O 1
ATOM 3760 N N . HIS A 1 481 ? -18.116 -6.918 17.170 1.00 81.81 481 HIS A N 1
ATOM 3761 C CA . HIS A 1 481 ? -19.185 -5.920 17.124 1.00 81.81 481 HIS A CA 1
ATOM 3762 C C . HIS A 1 481 ? -20.428 -6.509 16.450 1.00 81.81 481 HIS A C 1
ATOM 3764 O O . HIS A 1 481 ? -20.450 -6.799 15.252 1.00 81.81 481 HIS A O 1
ATOM 3770 N N . LEU A 1 482 ? -21.496 -6.645 17.229 1.00 70.25 482 LEU A N 1
ATOM 3771 C CA . LEU A 1 482 ? -22.808 -6.978 16.707 1.00 70.25 482 LEU A CA 1
ATOM 3772 C C . LEU A 1 482 ? -23.569 -5.669 16.502 1.00 70.25 482 LEU A C 1
ATOM 3774 O O . LEU A 1 482 ? -23.803 -4.965 17.492 1.00 70.25 482 LEU A O 1
ATOM 3778 N N . PRO A 1 483 ? -23.985 -5.339 15.263 1.00 67.12 483 PRO A N 1
ATOM 3779 C CA . PRO A 1 483 ? -24.778 -4.147 15.033 1.00 67.12 483 PRO A CA 1
ATOM 3780 C C . PRO A 1 483 ? -26.009 -4.220 15.928 1.00 67.12 483 PRO A C 1
ATOM 3782 O O . PRO A 1 483 ? -26.758 -5.206 15.912 1.00 67.12 483 PRO A O 1
ATOM 3785 N N . SER A 1 484 ? -26.195 -3.186 16.749 1.00 63.75 484 SER A N 1
ATOM 3786 C CA . SER A 1 484 ? -27.385 -3.105 17.583 1.00 63.75 484 SER A CA 1
ATOM 3787 C C . SER A 1 484 ? -28.611 -3.206 16.674 1.00 63.75 484 SER A C 1
ATOM 3789 O O . SER A 1 484 ? -28.622 -2.590 15.604 1.00 63.75 484 SER A O 1
ATOM 3791 N N . PRO A 1 485 ? -29.652 -3.974 17.052 1.00 59.75 485 PRO A N 1
ATOM 3792 C CA . PRO A 1 485 ? -30.895 -3.940 16.303 1.00 59.75 485 PRO A CA 1
ATOM 3793 C C . PRO A 1 485 ? -31.322 -2.480 16.184 1.00 59.75 485 PRO A C 1
ATOM 3795 O O . PRO A 1 485 ? -31.290 -1.750 17.177 1.00 59.75 485 PRO A O 1
ATOM 3798 N N . ILE A 1 486 ? -31.676 -2.051 14.972 1.00 55.50 486 ILE A N 1
ATOM 3799 C CA . ILE A 1 486 ? -32.080 -0.670 14.724 1.00 55.50 486 ILE A CA 1
ATOM 3800 C C . ILE A 1 486 ? -33.365 -0.428 15.510 1.00 55.50 486 ILE A C 1
ATOM 3802 O O . ILE A 1 486 ? -34.463 -0.824 15.114 1.00 55.50 486 ILE A O 1
ATOM 3806 N N . VAL A 1 487 ? -33.215 0.182 16.679 1.00 56.47 487 VAL A N 1
ATOM 3807 C CA . VAL A 1 487 ? -34.322 0.617 17.513 1.00 56.47 487 VAL A CA 1
ATOM 3808 C C . VAL A 1 487 ? -34.373 2.125 17.376 1.00 56.47 487 VAL A C 1
ATOM 3810 O O . VAL A 1 487 ? -33.646 2.842 18.059 1.00 56.47 487 VAL A O 1
ATOM 3813 N N . TYR A 1 488 ? -35.260 2.610 16.508 1.00 57.12 488 TYR A N 1
ATOM 3814 C CA . TYR A 1 488 ? -35.609 4.026 16.470 1.00 57.12 488 TYR A CA 1
ATOM 3815 C C . TYR A 1 488 ? -36.334 4.378 17.776 1.00 57.12 488 TYR A C 1
ATOM 3817 O O . TYR A 1 488 ? -37.557 4.269 17.893 1.00 57.12 488 TYR A O 1
ATOM 3825 N N . GLN A 1 489 ? -35.565 4.737 18.803 1.00 53.03 489 GLN A N 1
ATOM 3826 C CA . GLN A 1 489 ? -36.100 5.317 20.028 1.00 53.03 489 GLN A CA 1
ATOM 3827 C C . GLN A 1 489 ? -36.844 6.599 19.641 1.00 53.03 489 GLN A C 1
ATOM 3829 O O . GLN A 1 489 ? -36.329 7.413 18.874 1.00 53.03 489 GLN A O 1
ATOM 3834 N N . ALA A 1 490 ? -38.061 6.785 20.150 1.00 53.91 490 ALA A N 1
ATOM 3835 C CA . ALA A 1 490 ? -38.794 8.023 19.917 1.00 53.91 490 ALA A CA 1
ATOM 3836 C C . ALA A 1 490 ? -38.034 9.190 20.575 1.00 53.91 490 ALA A C 1
ATOM 3838 O O . ALA A 1 490 ? -38.036 9.323 21.799 1.00 53.91 490 ALA A O 1
ATOM 3839 N N . GLY A 1 491 ? -37.349 9.995 19.762 1.00 59.12 491 GLY A N 1
ATOM 3840 C CA . GLY A 1 491 ? -36.664 11.217 20.177 1.00 59.12 491 GLY A CA 1
ATOM 3841 C C . GLY A 1 491 ? -37.555 12.461 20.064 1.00 59.12 491 GLY A C 1
ATOM 3842 O O . GLY A 1 491 ? -38.736 12.349 19.720 1.00 59.12 491 GLY A O 1
ATOM 3843 N N . PRO A 1 492 ? -37.005 13.659 20.337 1.00 62.31 492 PRO A N 1
ATOM 3844 C CA . PRO A 1 492 ? -37.645 14.914 19.950 1.00 62.31 492 PRO A CA 1
ATOM 3845 C C . PRO A 1 492 ? -37.985 14.882 18.454 1.00 62.31 492 PRO A C 1
ATOM 3847 O O . PRO A 1 492 ? -37.207 14.351 17.661 1.00 62.31 492 PRO A O 1
ATOM 3850 N N . GLU A 1 493 ? -39.136 15.429 18.059 1.00 65.75 493 GLU A N 1
ATOM 3851 C CA . GLU A 1 493 ? -39.534 15.431 16.649 1.00 65.75 493 GLU A CA 1
ATOM 3852 C C . GLU A 1 493 ? -38.508 16.201 15.803 1.00 65.75 493 GLU A C 1
ATOM 3854 O O . GLU A 1 493 ? -38.369 17.423 15.904 1.00 65.75 493 GLU A O 1
ATOM 3859 N N . LEU A 1 494 ? -37.792 15.463 14.950 1.00 69.44 494 LEU A N 1
ATOM 3860 C CA . LEU A 1 494 ? -37.059 16.022 13.825 1.00 69.44 494 LEU A CA 1
ATOM 3861 C C . LEU A 1 494 ? -38.048 16.274 12.689 1.00 69.44 494 LEU A C 1
ATOM 3863 O O . LEU A 1 494 ? -38.719 15.362 12.202 1.00 69.44 494 LEU A O 1
ATOM 3867 N N . TYR A 1 495 ? -38.126 17.521 12.245 1.00 71.12 495 TYR A N 1
ATOM 3868 C CA . TYR A 1 495 ? -38.965 17.913 11.125 1.00 71.12 495 TYR A CA 1
ATOM 3869 C C . TYR A 1 495 ? -38.125 17.967 9.856 1.00 71.12 495 TYR A C 1
ATOM 3871 O O . TYR A 1 495 ? -37.180 18.749 9.743 1.00 71.12 495 TYR A O 1
ATOM 3879 N N . PHE A 1 496 ? -38.522 17.178 8.863 1.00 70.31 496 PHE A N 1
ATOM 3880 C CA . PHE A 1 496 ? -37.917 17.192 7.538 1.00 70.31 496 PHE A CA 1
ATOM 3881 C C . PHE A 1 496 ? -38.803 17.983 6.576 1.00 70.31 496 PHE A C 1
ATOM 3883 O O . PHE A 1 496 ? -40.016 17.784 6.498 1.00 70.31 496 PHE A O 1
ATOM 3890 N N . THR A 1 497 ? -38.205 18.894 5.813 1.00 70.44 497 THR A N 1
ATOM 3891 C CA . THR A 1 497 ? -38.885 19.576 4.708 1.00 70.44 497 THR A CA 1
ATOM 3892 C C . THR A 1 497 ? -38.041 19.491 3.454 1.00 70.44 497 THR A C 1
ATOM 3894 O O . THR A 1 497 ? -36.859 19.822 3.468 1.00 70.44 497 THR A O 1
ATOM 3897 N N . ILE A 1 498 ? -38.664 19.083 2.353 1.00 72.06 498 ILE A N 1
ATOM 3898 C CA . ILE A 1 498 ? -38.015 19.027 1.049 1.00 72.06 498 ILE A CA 1
ATOM 3899 C C . ILE A 1 498 ? -38.324 20.314 0.286 1.00 72.06 498 ILE A C 1
ATOM 3901 O O . ILE A 1 498 ? -39.483 20.715 0.170 1.00 72.06 498 ILE A O 1
ATOM 3905 N N . ILE A 1 499 ? -37.292 20.971 -0.242 1.00 71.69 499 ILE A N 1
ATOM 3906 C CA . ILE A 1 499 ? -37.410 22.227 -0.989 1.00 71.69 499 ILE A CA 1
ATOM 3907 C C . ILE A 1 499 ? -36.760 22.081 -2.363 1.00 71.69 499 ILE A C 1
ATOM 3909 O O . ILE A 1 499 ? -35.582 21.766 -2.468 1.00 71.69 499 ILE A O 1
ATOM 3913 N N . GLY A 1 500 ? -37.498 22.378 -3.428 1.00 64.56 500 GLY A N 1
ATOM 3914 C CA . GLY A 1 500 ? -37.024 22.392 -4.812 1.00 64.56 500 GLY A CA 1
ATOM 3915 C C . GLY A 1 500 ? -37.283 23.760 -5.432 1.00 64.56 500 GLY A C 1
ATOM 3916 O O . GLY A 1 500 ? -38.402 24.266 -5.365 1.00 64.56 500 GLY A O 1
ATOM 3917 N N . ALA A 1 501 ? -36.248 24.388 -5.998 1.00 63.59 501 ALA A N 1
ATOM 3918 C CA . ALA A 1 501 ? -36.323 25.733 -6.589 1.00 63.59 501 ALA A CA 1
ATOM 3919 C C . ALA A 1 501 ? -37.009 26.791 -5.685 1.00 63.59 501 ALA A C 1
ATOM 3921 O O . ALA A 1 501 ? -37.732 27.662 -6.164 1.00 63.59 501 ALA A O 1
ATOM 3922 N N . GLY A 1 502 ? -36.803 26.702 -4.365 1.00 60.94 502 GLY A N 1
ATOM 3923 C CA . GLY A 1 502 ? -37.384 27.627 -3.384 1.00 60.94 502 GLY A CA 1
ATOM 3924 C C . GLY A 1 502 ? -38.841 27.350 -2.987 1.00 60.94 502 GLY A C 1
ATOM 3925 O O . GLY A 1 502 ? -39.400 28.129 -2.219 1.00 60.94 502 GLY A O 1
ATOM 3926 N N . MET A 1 503 ? -39.453 26.257 -3.455 1.00 63.41 503 MET A N 1
ATOM 3927 C CA . MET A 1 503 ? -40.802 25.826 -3.065 1.00 63.41 503 MET A CA 1
ATOM 3928 C C . MET A 1 503 ? -40.768 24.483 -2.337 1.00 63.41 503 MET A C 1
ATOM 3930 O O . MET A 1 503 ? -39.918 23.642 -2.623 1.00 63.41 503 MET A O 1
ATOM 3934 N N . GLN A 1 504 ? -41.709 24.273 -1.415 1.00 68.25 504 GLN A N 1
ATOM 3935 C CA . GLN A 1 504 ? -41.894 22.977 -0.768 1.00 68.25 504 GLN A CA 1
ATOM 3936 C C . GLN A 1 504 ? -42.264 21.928 -1.826 1.00 68.25 504 GLN A C 1
ATOM 3938 O O . GLN A 1 504 ? -43.158 22.150 -2.645 1.00 68.25 504 GLN A O 1
ATOM 3943 N N . VAL A 1 505 ? -41.546 20.810 -1.829 1.00 70.25 505 VAL A N 1
ATOM 3944 C CA . VAL A 1 505 ? -41.781 19.678 -2.729 1.00 70.25 505 VAL A CA 1
ATOM 3945 C C . VAL A 1 505 ? -42.537 18.615 -1.953 1.00 70.25 505 VAL A C 1
ATOM 3947 O O . VAL A 1 505 ? -42.207 18.332 -0.803 1.00 70.25 505 VAL A O 1
ATOM 3950 N N . ASP A 1 506 ? -43.552 18.032 -2.583 1.00 75.00 506 ASP A N 1
ATOM 3951 C CA . ASP A 1 506 ? -44.221 16.858 -2.038 1.00 75.00 506 ASP A CA 1
ATOM 3952 C C . ASP A 1 506 ? -43.301 15.634 -2.207 1.00 75.00 506 ASP A C 1
ATOM 3954 O O . ASP A 1 506 ? -43.016 15.259 -3.352 1.00 75.00 506 ASP A O 1
ATOM 3958 N N . PRO A 1 507 ? -42.832 15.009 -1.108 1.00 68.00 507 PRO A N 1
ATOM 3959 C CA . PRO A 1 507 ? -41.962 13.834 -1.168 1.00 68.00 507 PRO A CA 1
ATOM 3960 C C . PRO A 1 507 ? -42.599 12.649 -1.906 1.00 68.00 507 PRO A C 1
ATOM 3962 O O . PRO A 1 507 ? -41.879 11.807 -2.429 1.00 68.00 507 PRO A O 1
ATOM 3965 N N . ASN A 1 508 ? -43.931 12.591 -2.009 1.00 74.62 508 ASN A N 1
ATOM 3966 C CA . ASN A 1 508 ? -44.632 11.512 -2.710 1.00 74.62 508 ASN A CA 1
ATOM 3967 C C . ASN A 1 508 ? -44.714 11.726 -4.231 1.00 74.62 508 ASN A C 1
ATOM 3969 O O . ASN A 1 508 ? -45.198 10.855 -4.951 1.00 74.62 508 ASN A O 1
ATOM 3973 N N . HIS A 1 509 ? -44.273 12.884 -4.733 1.00 76.69 509 HIS A N 1
ATOM 3974 C CA . HIS A 1 509 ? -44.408 13.274 -6.139 1.00 76.69 509 HIS A CA 1
ATOM 3975 C C . HIS A 1 509 ? -43.098 13.833 -6.716 1.00 76.69 509 HIS A C 1
ATOM 3977 O O . HIS A 1 509 ? -43.092 14.838 -7.436 1.00 76.69 509 HIS A O 1
ATOM 3983 N N . LEU A 1 510 ? -41.979 13.173 -6.410 1.00 77.19 510 LEU A N 1
ATOM 3984 C CA . LEU A 1 510 ? -40.672 13.490 -6.987 1.00 77.19 510 LEU A CA 1
ATOM 3985 C C . LEU A 1 510 ? -40.632 13.141 -8.483 1.00 77.19 510 LEU A C 1
ATOM 3987 O O . LEU A 1 510 ? -41.159 12.115 -8.917 1.00 77.19 510 LEU A O 1
ATOM 3991 N N . LYS A 1 511 ? -40.004 14.001 -9.291 1.00 79.25 511 LYS A N 1
ATOM 3992 C CA . LYS A 1 511 ? -39.800 13.768 -10.730 1.00 79.25 511 LYS A CA 1
ATOM 3993 C C . LYS A 1 511 ? -38.362 13.354 -11.017 1.00 79.25 511 LYS A C 1
ATOM 3995 O O . LYS A 1 511 ? -37.430 13.884 -10.421 1.00 79.25 511 LYS A O 1
ATOM 4000 N N . ALA A 1 512 ? -38.174 12.469 -11.995 1.00 78.94 512 ALA A N 1
ATOM 4001 C CA . ALA A 1 512 ? -36.842 12.099 -12.467 1.00 78.94 512 ALA A CA 1
ATOM 4002 C C . ALA A 1 512 ? -36.034 13.344 -12.887 1.00 78.94 512 ALA A C 1
ATOM 4004 O O . ALA A 1 512 ? -36.544 14.215 -13.595 1.00 78.94 512 ALA A O 1
ATOM 4005 N N . GLY A 1 513 ? -34.782 13.430 -12.426 1.00 78.19 513 GLY A N 1
ATOM 4006 C CA . GLY A 1 513 ? -33.889 14.569 -12.670 1.00 78.19 513 GLY A CA 1
ATOM 4007 C C . GLY A 1 513 ? -34.167 15.817 -11.820 1.00 78.19 513 GLY A C 1
ATOM 4008 O O . GLY A 1 513 ? -33.487 16.825 -11.994 1.00 78.19 513 GLY A O 1
ATOM 4009 N N . GLN A 1 514 ? -35.146 15.784 -10.910 1.00 78.44 514 GLN A N 1
ATOM 4010 C CA . GLN A 1 514 ? -35.422 16.894 -10.001 1.00 78.44 514 GLN A CA 1
ATOM 4011 C C . GLN A 1 514 ? -34.387 16.954 -8.872 1.00 78.44 514 GLN A C 1
ATOM 4013 O O . GLN A 1 514 ? -34.193 15.984 -8.148 1.00 78.44 514 GLN A O 1
ATOM 4018 N N . THR A 1 515 ? -33.782 18.125 -8.674 1.00 74.81 515 THR A N 1
ATOM 4019 C CA . THR A 1 515 ? -32.942 18.414 -7.503 1.00 74.81 515 THR A CA 1
ATOM 4020 C C . THR A 1 515 ? -33.774 19.063 -6.403 1.00 74.81 515 THR A C 1
ATOM 4022 O O . THR A 1 515 ? -34.605 19.941 -6.665 1.00 74.81 515 THR A O 1
ATOM 4025 N N . PHE A 1 516 ? -33.530 18.661 -5.163 1.00 73.81 516 PHE A N 1
ATOM 4026 C CA . PHE A 1 516 ? -34.143 19.247 -3.981 1.00 73.81 516 PHE A CA 1
ATOM 4027 C C . PHE A 1 516 ? -33.149 19.292 -2.819 1.00 73.81 516 PHE A C 1
ATOM 4029 O O . PHE A 1 516 ? -32.115 18.634 -2.838 1.00 73.81 516 PHE A O 1
ATOM 4036 N N . VAL A 1 517 ? -33.477 20.090 -1.811 1.00 73.81 517 VAL A N 1
ATOM 4037 C CA . VAL A 1 517 ? -32.739 20.234 -0.558 1.00 73.81 517 VAL A CA 1
ATOM 4038 C C . VAL A 1 517 ? -33.607 19.681 0.561 1.00 73.81 517 VAL A C 1
ATOM 4040 O O . VAL A 1 517 ? -34.770 20.072 0.678 1.00 73.81 517 VAL A O 1
ATOM 4043 N N . ILE A 1 518 ? -33.044 18.806 1.390 1.00 73.94 518 ILE A N 1
ATOM 4044 C CA . ILE A 1 518 ? -33.672 18.361 2.634 1.00 73.94 518 ILE A CA 1
ATOM 4045 C C . ILE A 1 518 ? -33.251 19.343 3.728 1.00 73.94 518 ILE A C 1
ATOM 4047 O O . ILE A 1 518 ? -32.066 19.500 4.008 1.00 73.94 518 ILE A O 1
ATOM 4051 N N . LYS A 1 519 ? -34.215 20.041 4.326 1.00 72.44 519 LYS A N 1
ATOM 4052 C CA . LYS A 1 519 ? -34.004 20.816 5.549 1.00 72.44 519 LYS A CA 1
ATOM 4053 C C . LYS A 1 519 ? -34.421 19.984 6.743 1.00 72.44 519 LYS A C 1
ATOM 4055 O O . LYS A 1 519 ? -35.568 19.542 6.797 1.00 72.44 519 LYS A O 1
ATOM 4060 N N . VAL A 1 520 ? -33.502 19.842 7.685 1.00 72.44 520 VAL A N 1
ATOM 4061 C CA . VAL A 1 520 ? -33.723 19.187 8.971 1.00 72.44 520 VAL A CA 1
ATOM 4062 C C . VAL A 1 520 ? -33.895 20.275 10.025 1.00 72.44 520 VAL A C 1
ATOM 4064 O O . VAL A 1 520 ? -33.085 21.200 10.097 1.00 72.44 520 VAL A O 1
ATOM 4067 N N . TRP A 1 521 ? -34.966 20.193 10.806 1.00 71.50 521 TRP A N 1
ATOM 4068 C CA . TRP A 1 521 ? -35.233 21.087 11.927 1.00 71.50 521 TRP A CA 1
ATOM 4069 C C . TRP A 1 521 ? -35.422 20.262 13.190 1.00 71.50 521 TRP A C 1
ATOM 4071 O O . TRP A 1 521 ? -36.088 19.231 13.164 1.00 71.50 521 TRP A O 1
ATOM 4081 N N . LEU A 1 522 ? -34.884 20.757 14.293 1.00 70.56 522 LEU A N 1
ATOM 4082 C CA . LEU A 1 522 ? -35.144 20.245 15.629 1.00 70.56 522 LEU A CA 1
ATOM 4083 C C . LEU A 1 522 ? -35.996 21.287 16.356 1.00 70.56 522 LEU A C 1
ATOM 4085 O O . LEU A 1 522 ? -35.625 22.465 16.356 1.00 70.56 522 LEU A O 1
ATOM 4089 N N . ASP A 1 523 ? -37.127 20.887 16.943 1.00 68.00 523 ASP A N 1
ATOM 4090 C CA . ASP A 1 523 ? -37.885 21.796 17.810 1.00 68.00 523 ASP A CA 1
ATOM 4091 C C . ASP A 1 523 ? -37.036 22.093 19.054 1.00 68.00 523 ASP A C 1
ATOM 4093 O O . ASP A 1 523 ? -36.625 21.183 19.774 1.00 68.00 523 ASP A O 1
ATOM 4097 N N . ALA A 1 524 ? -36.648 23.359 19.201 1.00 61.03 524 ALA A N 1
ATOM 4098 C CA . ALA A 1 524 ? -35.426 23.756 19.890 1.00 61.03 524 ALA A CA 1
ATOM 4099 C C . ALA A 1 524 ? -35.455 23.422 21.397 1.00 61.03 524 ALA A C 1
ATOM 4101 O O . ALA A 1 524 ? -36.224 24.047 22.135 1.00 61.03 524 ALA A O 1
ATOM 4102 N N . PRO A 1 525 ? -34.600 22.506 21.895 1.00 63.25 525 PRO A N 1
ATOM 4103 C CA . PRO A 1 525 ? -34.394 22.366 23.333 1.00 63.25 525 PRO A CA 1
ATOM 4104 C C . PRO A 1 525 ? -33.698 23.620 23.896 1.00 63.25 525 PRO A C 1
ATOM 4106 O O . PRO A 1 525 ? -32.974 24.308 23.177 1.00 63.25 525 PRO A O 1
ATOM 4109 N N . GLU A 1 526 ? -33.906 23.921 25.186 1.00 60.88 526 GLU A N 1
ATOM 4110 C CA . GLU A 1 526 ? -33.290 25.088 25.855 1.00 60.88 526 GLU A CA 1
ATOM 4111 C C . GLU A 1 526 ? -31.747 25.051 25.810 1.00 60.88 526 GLU A C 1
ATOM 4113 O O . GLU A 1 526 ? -31.113 26.105 25.788 1.00 60.88 526 GLU A O 1
ATOM 4118 N N . GLU A 1 527 ? -31.152 23.853 25.733 1.00 65.12 527 GLU A N 1
ATOM 4119 C CA . GLU A 1 527 ? -29.713 23.618 25.582 1.00 65.12 527 GLU A CA 1
ATOM 4120 C C . GLU A 1 527 ? -29.473 22.458 24.593 1.00 65.12 527 GLU A C 1
ATOM 4122 O O . GLU A 1 527 ? -30.006 21.362 24.774 1.00 65.12 527 GLU A O 1
ATOM 4127 N N . LEU A 1 528 ? -28.678 22.693 23.540 1.00 68.06 528 LEU A N 1
ATOM 4128 C CA . LEU A 1 528 ? -28.270 21.682 22.555 1.00 68.06 528 LEU A CA 1
ATOM 4129 C C . LEU A 1 528 ? -26.740 21.613 22.508 1.00 68.06 528 LEU A C 1
ATOM 4131 O O . LEU A 1 528 ? -26.098 22.555 22.048 1.00 68.06 528 LEU A O 1
ATOM 4135 N N . TYR A 1 529 ? -26.171 20.499 22.971 1.00 63.94 529 TYR A N 1
ATOM 4136 C CA . TYR A 1 529 ? -24.722 20.255 22.930 1.00 63.94 529 TYR A CA 1
ATOM 4137 C C . TYR A 1 529 ? -24.251 19.715 21.572 1.00 63.94 529 TYR A C 1
ATOM 4139 O O . TYR A 1 529 ? -23.134 19.997 21.153 1.00 63.94 529 TYR A O 1
ATOM 4147 N N . GLY A 1 530 ? -25.114 18.988 20.861 1.00 68.00 530 GLY A N 1
ATOM 4148 C CA . GLY A 1 530 ? -24.854 18.496 19.514 1.00 68.00 530 GLY A CA 1
ATOM 4149 C C . GLY A 1 530 ? -26.042 17.704 18.966 1.00 68.00 530 GLY A C 1
ATOM 4150 O O . GLY A 1 530 ? -26.938 17.320 19.721 1.00 68.00 530 GLY A O 1
ATOM 4151 N N . LEU A 1 531 ? -26.064 17.494 17.649 1.00 73.94 531 LEU A N 1
ATOM 4152 C CA . LEU A 1 531 ? -27.087 16.711 16.952 1.00 73.94 531 LEU A CA 1
ATOM 4153 C C . LEU A 1 531 ? -26.429 15.733 15.970 1.00 73.94 531 LEU A C 1
ATOM 4155 O O . LEU A 1 531 ? -25.646 16.147 15.119 1.00 73.94 531 LEU A O 1
ATOM 4159 N N . ALA A 1 532 ? -26.808 14.463 16.075 1.00 74.81 532 ALA A N 1
ATOM 4160 C CA . ALA A 1 532 ? -26.421 13.370 15.190 1.00 74.81 532 ALA A CA 1
ATOM 4161 C C . ALA A 1 532 ? -27.700 12.739 14.646 1.00 74.81 532 ALA A C 1
ATOM 4163 O O . ALA A 1 532 ? -28.664 12.552 15.396 1.00 74.81 532 ALA A O 1
ATOM 4164 N N . PHE A 1 533 ? -27.736 12.468 13.346 1.00 73.56 533 PHE A N 1
ATOM 4165 C CA . PHE A 1 533 ? -28.857 11.787 12.716 1.00 73.56 533 PHE A CA 1
ATOM 4166 C C . PHE A 1 533 ? -28.410 11.020 11.472 1.00 73.56 533 PHE A C 1
ATOM 4168 O O . PHE A 1 533 ? -27.500 11.434 10.749 1.00 73.56 533 PHE A O 1
ATOM 4175 N N . GLU A 1 534 ? -29.135 9.943 11.187 1.00 74.12 534 GLU A N 1
ATOM 4176 C CA . GLU A 1 534 ? -28.994 9.145 9.974 1.00 74.12 534 GLU A CA 1
ATOM 4177 C C . GLU A 1 534 ? -30.191 9.394 9.051 1.00 74.12 534 GLU A C 1
ATOM 4179 O O . GLU A 1 534 ? -31.341 9.457 9.497 1.00 74.12 534 GLU A O 1
ATOM 4184 N N . LEU A 1 535 ? -29.928 9.546 7.753 1.00 73.62 535 LEU A N 1
ATOM 4185 C CA . LEU A 1 535 ? -30.945 9.604 6.710 1.00 73.62 535 LEU A CA 1
ATOM 4186 C C . LEU A 1 535 ? -30.788 8.402 5.776 1.00 73.62 535 LEU A C 1
ATOM 4188 O O . LEU A 1 535 ? -29.814 8.293 5.031 1.00 73.62 535 LEU A O 1
ATOM 4192 N N . GLU A 1 536 ? -31.779 7.519 5.784 1.00 71.62 536 GLU A N 1
ATOM 4193 C CA . GLU A 1 536 ? -31.816 6.342 4.916 1.00 71.62 536 GLU A CA 1
ATOM 4194 C C . GLU A 1 536 ? -32.611 6.645 3.639 1.00 71.62 536 GLU A C 1
ATOM 4196 O O . GLU A 1 536 ? -33.685 7.255 3.688 1.00 71.62 536 GLU A O 1
ATOM 4201 N N . TYR A 1 537 ? -32.086 6.243 2.480 1.00 71.19 537 TYR A N 1
ATOM 4202 C CA . TYR A 1 537 ? -32.790 6.372 1.204 1.00 71.19 537 TYR A CA 1
ATOM 4203 C C . TYR A 1 537 ? -32.402 5.291 0.194 1.00 71.19 537 TYR A C 1
ATOM 4205 O O . TYR A 1 537 ? -31.325 4.699 0.245 1.00 71.19 537 TYR A O 1
ATOM 4213 N N . ASP A 1 538 ? -33.299 5.076 -0.766 1.00 68.56 538 ASP A N 1
ATOM 4214 C CA . ASP A 1 538 ? -33.132 4.113 -1.849 1.00 68.56 538 ASP A CA 1
ATOM 4215 C C . ASP A 1 538 ? -32.426 4.765 -3.051 1.00 68.56 538 ASP A C 1
ATOM 4217 O O . ASP A 1 538 ? -32.929 5.711 -3.678 1.00 68.56 538 ASP A O 1
ATOM 4221 N N . THR A 1 539 ? -31.241 4.250 -3.374 1.00 65.69 539 THR A N 1
ATOM 4222 C CA . THR A 1 539 ? -30.380 4.751 -4.453 1.00 65.69 539 THR A CA 1
ATOM 4223 C C . THR A 1 539 ? -30.879 4.409 -5.850 1.00 65.69 539 THR A C 1
ATOM 4225 O O . THR A 1 539 ? -30.435 5.029 -6.821 1.00 65.69 539 THR A O 1
ATOM 4228 N N . ALA A 1 540 ? -31.853 3.504 -5.987 1.00 63.84 540 ALA A N 1
ATOM 4229 C CA . ALA A 1 540 ? -32.553 3.293 -7.250 1.00 63.84 540 ALA A CA 1
ATOM 4230 C C . ALA A 1 540 ? -33.371 4.530 -7.656 1.00 63.84 540 ALA A C 1
ATOM 4232 O O . ALA A 1 540 ? -33.605 4.756 -8.847 1.00 63.84 540 ALA A O 1
ATOM 4233 N N . TYR A 1 541 ? -33.787 5.347 -6.680 1.00 70.94 541 TYR A N 1
ATOM 4234 C CA . TYR A 1 541 ? -34.616 6.532 -6.907 1.00 70.94 541 TYR A CA 1
ATOM 4235 C C . TYR A 1 541 ? -33.884 7.851 -6.651 1.00 70.94 541 TYR A C 1
ATOM 4237 O O . TYR A 1 541 ? -34.178 8.845 -7.322 1.00 70.94 541 TYR A O 1
ATOM 4245 N N . LEU A 1 542 ? -32.946 7.886 -5.700 1.00 71.75 542 LEU A N 1
ATOM 4246 C CA . LEU A 1 542 ? -32.272 9.106 -5.261 1.00 71.75 542 LEU A CA 1
ATOM 4247 C C . LEU A 1 542 ? -30.755 9.001 -5.420 1.00 71.75 542 LEU A C 1
ATOM 4249 O O . LEU A 1 542 ? -30.124 8.048 -4.982 1.00 71.75 542 LEU A O 1
ATOM 4253 N N . LYS A 1 543 ? -30.152 10.028 -6.023 1.00 65.50 543 LYS A N 1
ATOM 4254 C CA . LYS A 1 543 ? -28.693 10.183 -6.010 1.00 65.50 543 LYS A CA 1
ATOM 4255 C C . LYS A 1 543 ? -28.250 10.812 -4.687 1.00 65.50 543 LYS A C 1
ATOM 4257 O O . LYS A 1 543 ? -29.010 11.626 -4.152 1.00 65.50 543 LYS A O 1
ATOM 4262 N N . PRO A 1 544 ? -27.039 10.488 -4.196 1.00 61.09 544 PRO A N 1
ATOM 4263 C CA . PRO A 1 544 ? -26.540 11.056 -2.959 1.00 61.09 544 PRO A CA 1
ATOM 4264 C C . PRO A 1 544 ? -26.572 12.588 -2.992 1.00 61.09 544 PRO A C 1
ATOM 4266 O O . PRO A 1 544 ? -26.307 13.193 -4.039 1.00 61.09 544 PRO A O 1
ATOM 4269 N N . PRO A 1 545 ? -26.903 13.237 -1.867 1.00 60.62 545 PRO A N 1
ATOM 4270 C CA . PRO A 1 545 ? -26.823 14.683 -1.776 1.00 60.62 545 PRO A CA 1
ATOM 4271 C C . PRO A 1 545 ? -25.371 15.134 -1.968 1.00 60.62 545 PRO A C 1
ATOM 4273 O O . PRO A 1 545 ? -24.453 14.590 -1.361 1.00 60.62 545 PRO A O 1
ATOM 4276 N N . HIS A 1 546 ? -25.154 16.172 -2.781 1.00 48.28 546 HIS A N 1
ATOM 4277 C CA . HIS A 1 546 ? -23.899 16.920 -2.728 1.00 48.28 546 HIS A CA 1
ATOM 4278 C C . HIS A 1 546 ? -23.853 17.639 -1.376 1.00 48.28 546 HIS A C 1
ATOM 4280 O O . HIS A 1 546 ? -24.579 18.616 -1.169 1.00 48.28 546 HIS A O 1
ATOM 4286 N N . ALA A 1 547 ? -23.039 17.145 -0.444 1.00 44.75 547 ALA A N 1
ATOM 4287 C CA . ALA A 1 547 ? -22.818 17.816 0.826 1.00 44.75 547 ALA A CA 1
ATOM 4288 C C . ALA A 1 547 ? -22.102 19.151 0.572 1.00 44.75 547 ALA A C 1
ATOM 4290 O O . ALA A 1 547 ? -20.910 19.198 0.275 1.00 44.75 547 ALA A O 1
ATOM 4291 N N . TYR A 1 548 ? -22.830 20.260 0.691 1.00 36.06 548 TYR A N 1
ATOM 4292 C CA . TYR A 1 548 ? -22.203 21.548 0.958 1.00 36.06 548 TYR A CA 1
ATOM 4293 C C . TYR A 1 548 ? -21.878 21.570 2.449 1.00 36.06 548 TYR A C 1
ATOM 4295 O O . TYR A 1 548 ? -22.730 21.923 3.262 1.00 36.06 548 TYR A O 1
ATOM 4303 N N . ASN A 1 549 ? -20.666 21.143 2.804 1.00 36.66 549 ASN A N 1
ATOM 4304 C CA . ASN A 1 549 ? -20.150 21.260 4.162 1.00 36.66 549 ASN A CA 1
ATOM 4305 C C . ASN A 1 549 ? -20.107 22.750 4.537 1.00 36.66 549 ASN A C 1
ATOM 4307 O O . ASN A 1 549 ? -19.235 23.497 4.093 1.00 36.66 549 ASN A O 1
ATOM 4311 N N . THR A 1 550 ? -21.077 23.214 5.322 1.00 33.50 550 THR A N 1
ATOM 4312 C CA . THR A 1 550 ? -20.984 24.502 6.011 1.00 33.50 550 THR A CA 1
ATOM 4313 C C . THR A 1 550 ? -20.662 24.205 7.462 1.00 33.50 550 THR A C 1
ATOM 4315 O O . THR A 1 550 ? -21.535 23.782 8.222 1.00 33.50 550 THR A O 1
ATOM 4318 N N . GLY A 1 551 ? -19.387 24.383 7.803 1.00 34.59 551 GLY A N 1
ATOM 4319 C CA . GLY A 1 551 ? -18.859 24.196 9.146 1.00 34.59 551 GLY A CA 1
ATOM 4320 C C . GLY A 1 551 ? -19.531 25.069 10.206 1.00 34.59 551 GLY A C 1
ATOM 4321 O O . GLY A 1 551 ? -20.332 25.956 9.901 1.00 34.59 551 GLY A O 1
ATOM 4322 N N . LEU A 1 552 ? -19.165 24.764 11.453 1.00 37.69 552 LEU A N 1
ATOM 4323 C CA . LEU A 1 552 ? -19.418 25.491 12.701 1.00 37.69 552 LEU A CA 1
ATOM 4324 C C . LEU A 1 552 ? -20.124 26.842 12.509 1.00 37.69 552 LEU A C 1
ATOM 4326 O O . LEU A 1 552 ? -19.515 27.864 12.180 1.00 37.69 552 LEU A O 1
ATOM 4330 N N . GLY A 1 553 ? -21.431 26.858 12.762 1.00 31.69 553 GLY A N 1
ATOM 4331 C CA . GLY A 1 553 ? -22.157 28.107 12.922 1.00 31.69 553 GLY A CA 1
ATOM 4332 C C . GLY A 1 553 ? -21.734 28.756 14.235 1.00 31.69 553 GLY A C 1
ATOM 4333 O O . GLY A 1 553 ? -22.216 28.356 15.289 1.00 31.69 553 GLY A O 1
ATOM 4334 N N . ASN A 1 554 ? -20.854 29.761 14.181 1.00 29.88 554 ASN A N 1
ATOM 4335 C CA . ASN A 1 554 ? -20.543 30.615 15.329 1.00 29.88 554 ASN A CA 1
ATOM 4336 C C . ASN A 1 554 ? -21.801 31.394 15.748 1.00 29.88 554 ASN A C 1
ATOM 4338 O O . ASN A 1 554 ? -22.037 32.516 15.289 1.00 29.88 554 ASN A O 1
ATOM 4342 N N . TYR A 1 555 ? -22.611 30.812 16.631 1.00 34.81 555 TYR A N 1
ATOM 4343 C CA . TYR A 1 555 ? -23.596 31.561 17.396 1.00 34.81 555 TYR A CA 1
ATOM 4344 C C . TYR A 1 555 ? -22.898 32.158 18.627 1.00 34.81 555 TYR A C 1
ATOM 4346 O O . TYR A 1 555 ? -22.158 31.446 19.300 1.00 34.81 555 TYR A O 1
ATOM 4354 N N . PRO A 1 556 ? -23.121 33.444 18.963 1.00 31.25 556 PRO A N 1
ATOM 4355 C CA . PRO A 1 556 ? -22.314 34.182 19.941 1.00 31.25 556 PRO A CA 1
ATOM 4356 C C . PRO A 1 556 ? -22.231 33.603 21.366 1.00 31.25 556 PRO A C 1
ATOM 4358 O O . PRO A 1 556 ? -21.493 34.159 22.170 1.00 31.25 556 PRO A O 1
ATOM 4361 N N . ASN A 1 557 ? -22.972 32.538 21.690 1.00 30.73 557 ASN A N 1
ATOM 4362 C CA . ASN A 1 557 ? -23.018 31.930 23.021 1.00 30.73 557 ASN A CA 1
ATOM 4363 C C . ASN A 1 557 ? -22.958 30.386 23.025 1.00 30.73 557 ASN A C 1
ATOM 4365 O O . ASN A 1 557 ? -23.037 29.816 24.109 1.00 30.73 557 ASN A O 1
ATOM 4369 N N . TYR A 1 558 ? -22.837 29.710 21.872 1.00 32.53 558 TYR A N 1
ATOM 4370 C CA . TYR A 1 558 ? -22.862 28.240 21.802 1.00 32.53 558 TYR A CA 1
ATOM 4371 C C . TYR A 1 558 ? -22.005 27.711 20.648 1.00 32.53 558 TYR A C 1
ATOM 4373 O O . TYR A 1 558 ? -22.163 28.146 19.506 1.00 32.53 558 TYR A O 1
ATOM 4381 N N . THR A 1 559 ? -21.144 26.739 20.945 1.00 33.53 559 THR A N 1
ATOM 4382 C CA . THR A 1 559 ? -20.522 25.870 19.942 1.00 33.53 559 THR A CA 1
ATOM 4383 C C . THR A 1 559 ? -21.484 24.707 19.721 1.00 33.53 559 THR A C 1
ATOM 4385 O O . THR A 1 559 ? -21.659 23.890 20.617 1.00 33.53 559 THR A O 1
ATOM 4388 N N . ALA A 1 560 ? -22.160 24.665 18.576 1.00 33.75 560 ALA A N 1
ATOM 4389 C CA . ALA A 1 560 ? -22.998 23.532 18.197 1.00 33.75 560 ALA A CA 1
ATOM 4390 C C . ALA A 1 560 ? -22.291 22.754 17.080 1.00 33.75 560 ALA A C 1
ATOM 4392 O O . ALA A 1 560 ? -21.908 23.342 16.065 1.00 33.75 560 ALA A O 1
ATOM 4393 N N . SER A 1 561 ? -22.091 21.454 17.295 1.00 39.47 561 SER A N 1
ATOM 4394 C CA . SER A 1 561 ? -21.576 20.509 16.304 1.00 39.47 561 SER A CA 1
ATOM 4395 C C . SER A 1 561 ? -22.718 19.649 15.759 1.00 39.47 561 SER A C 1
ATOM 4397 O O . SER A 1 561 ? -23.657 19.289 16.477 1.00 39.47 561 SER A O 1
ATOM 4399 N N . TRP A 1 562 ? -22.661 19.349 14.464 1.00 42.75 562 TRP A N 1
ATOM 4400 C CA . TRP A 1 562 ? -23.618 18.477 13.791 1.00 42.75 562 TRP A CA 1
ATOM 4401 C C . TRP A 1 562 ? -22.900 17.585 12.789 1.00 42.75 562 TRP A C 1
ATOM 4403 O O . TRP A 1 562 ? -22.044 18.053 12.037 1.00 42.75 562 TRP A O 1
ATOM 4413 N N . SER A 1 563 ? -23.288 16.316 12.777 1.00 41.75 563 SER A N 1
ATOM 4414 C CA . SER A 1 563 ? -22.854 15.302 11.822 1.00 41.75 563 SER A CA 1
ATOM 4415 C C . SER A 1 563 ? -24.096 14.615 11.246 1.00 41.75 563 SER A C 1
ATOM 4417 O O . SER A 1 563 ? -25.127 14.494 11.912 1.00 41.75 563 SER A O 1
ATOM 4419 N N . SER A 1 564 ? -24.035 14.234 9.971 1.00 44.91 564 SER A N 1
ATOM 4420 C CA . SER A 1 564 ? -25.145 13.573 9.283 1.00 44.91 564 SER A CA 1
ATOM 4421 C C . SER A 1 564 ? -24.631 12.391 8.486 1.00 44.91 564 SER A C 1
ATOM 4423 O O . SER A 1 564 ? -23.698 12.554 7.698 1.00 44.91 564 SER A O 1
ATOM 4425 N N . GLU A 1 565 ? -25.277 11.246 8.638 1.00 45.25 565 GLU A N 1
ATOM 4426 C CA . GLU A 1 565 ? -24.974 10.031 7.889 1.00 45.25 565 GLU A CA 1
ATOM 4427 C C . GLU A 1 565 ? -26.057 9.740 6.846 1.00 45.25 565 GLU A C 1
ATOM 4429 O O . GLU A 1 565 ? -27.240 10.031 7.034 1.00 45.25 565 GLU A O 1
ATOM 4434 N N . TYR A 1 566 ? -25.635 9.147 5.731 1.00 46.28 566 TYR A N 1
ATOM 4435 C CA . TYR A 1 566 ? -26.501 8.698 4.651 1.00 46.28 566 TYR A CA 1
ATOM 4436 C C . TYR A 1 566 ? -26.379 7.182 4.503 1.00 46.28 566 TYR A C 1
ATOM 4438 O O . TYR A 1 566 ? -25.313 6.668 4.152 1.00 46.28 566 TYR A O 1
ATOM 4446 N N . ARG A 1 567 ? -27.469 6.453 4.745 1.00 37.03 567 ARG A N 1
ATOM 4447 C CA . ARG A 1 567 ? -27.496 4.996 4.578 1.00 37.03 567 ARG A CA 1
ATOM 4448 C C . ARG A 1 567 ? -28.137 4.628 3.244 1.00 37.03 567 ARG A C 1
ATOM 4450 O O . ARG A 1 567 ? -29.230 5.092 2.922 1.00 37.03 567 ARG A O 1
ATOM 4457 N N . VAL A 1 568 ? -27.428 3.800 2.481 1.00 37.88 568 VAL A N 1
ATOM 4458 C CA . VAL A 1 568 ? -27.852 3.279 1.177 1.00 37.88 568 VAL A CA 1
ATOM 4459 C C . VAL A 1 568 ? -28.410 1.879 1.379 1.00 37.88 568 VAL A C 1
ATOM 4461 O O . VAL A 1 568 ? -27.663 0.975 1.748 1.00 37.88 568 VAL A O 1
ATOM 4464 N N . GLU A 1 569 ? -29.695 1.682 1.106 1.00 31.84 569 GLU A N 1
ATOM 4465 C CA . GLU A 1 569 ? -30.261 0.338 0.981 1.00 31.84 569 GLU A CA 1
ATOM 4466 C C . GLU A 1 569 ? -30.386 -0.034 -0.498 1.00 31.84 569 GLU A C 1
ATOM 4468 O O . GLU A 1 569 ? -31.168 0.559 -1.238 1.00 31.84 569 GLU A O 1
ATOM 4473 N N . ASN A 1 570 ? -29.635 -1.052 -0.926 1.00 28.73 570 ASN A N 1
ATOM 4474 C CA . ASN A 1 570 ? -29.885 -1.739 -2.191 1.00 28.73 570 ASN A CA 1
ATOM 4475 C C . ASN A 1 570 ? -30.949 -2.817 -1.953 1.00 28.73 570 ASN A C 1
ATOM 4477 O O . ASN A 1 570 ? -30.629 -4.001 -1.868 1.00 28.73 570 ASN A O 1
ATOM 4481 N N . ASN A 1 571 ? -32.215 -2.423 -1.824 1.00 25.91 571 ASN A N 1
ATOM 4482 C CA . ASN A 1 571 ? -33.299 -3.400 -1.820 1.00 25.91 571 ASN A CA 1
ATOM 4483 C C . ASN A 1 571 ? -33.543 -3.888 -3.259 1.00 25.91 571 ASN A C 1
ATOM 4485 O O . ASN A 1 571 ? -34.045 -3.148 -4.107 1.00 25.91 571 ASN A O 1
ATOM 4489 N N . ARG A 1 572 ? -33.195 -5.151 -3.532 1.00 26.95 572 ARG A N 1
ATOM 4490 C CA . ARG A 1 572 ? -33.868 -5.961 -4.554 1.00 26.95 572 ARG A CA 1
ATOM 4491 C C . ARG A 1 572 ? -34.595 -7.116 -3.898 1.00 26.95 572 ARG A C 1
ATOM 4493 O O . ARG A 1 572 ? -33.934 -7.849 -3.133 1.00 26.95 572 ARG A O 1
#

Nearest PDB structures (foldseek):
  8i5u-assembly1_A  TM=4.829E-01  e=2.703E-04  Thermoanaerobacterium xylanolyticum LX-11
  7dkw-assembly1_A  TM=4.891E-01  e=4.292E-04  Thermoanaerobacterium xylanolyticum LX-11
  8rfg-assembly1_A  TM=4.837E-01  e=2.863E-04  Agrobacterium tumefaciens
  7w2x-assembly1_A  TM=4.708E-01  e=4.818E-04  Thermoanaerobacterium xylanolyticum LX-11
  8ho9-assembly1_B  TM=3.116E-01  e=3.341E-06  Acetivibrio thermocellus

Solvent-accessible surface area (backbone atoms only — not comparable to full-atom values): 32796 Å² total; per-residue (Å²): 137,76,43,51,62,44,81,85,50,72,63,73,92,63,98,48,58,54,62,28,28,21,59,53,30,89,81,33,45,69,57,67,90,62,45,70,76,39,46,45,70,49,58,45,41,31,69,48,52,51,53,46,48,53,43,12,69,75,76,70,38,49,84,75,82,49,64,52,61,46,36,34,63,26,28,78,32,84,46,21,31,81,68,69,74,49,80,78,80,92,55,99,82,54,61,45,57,48,47,63,88,86,71,82,72,56,40,47,43,57,72,53,32,43,81,36,59,83,94,54,74,47,86,38,41,33,39,33,35,37,38,26,20,34,52,50,70,85,80,51,94,53,59,59,57,94,75,69,67,72,22,38,27,38,37,39,39,39,35,32,43,71,24,78,84,25,68,65,45,56,37,30,45,37,36,35,41,38,44,28,31,24,28,97,57,60,48,69,76,39,69,53,64,51,85,46,75,83,74,79,56,81,87,80,57,42,44,56,28,47,30,27,39,74,91,54,22,26,35,36,39,36,62,43,95,61,88,51,91,88,60,80,52,56,85,77,75,55,57,77,70,61,65,34,33,33,41,37,42,29,41,72,80,53,69,59,60,19,27,32,52,30,38,34,97,32,34,61,54,70,91,48,87,57,67,79,75,31,44,86,24,45,34,83,64,57,45,34,16,57,54,72,79,26,56,50,80,88,41,60,78,36,62,51,41,30,61,28,55,64,72,40,78,87,31,51,11,54,70,53,21,91,63,78,87,36,51,57,32,39,33,40,14,36,73,68,40,66,42,45,54,71,36,70,50,78,48,37,33,40,37,35,63,26,69,58,90,92,56,51,55,54,55,20,55,56,46,37,60,53,49,46,48,46,53,51,54,38,59,74,67,33,44,46,83,64,48,46,77,76,80,49,90,69,84,53,34,39,35,14,25,20,64,68,81,46,52,14,49,66,67,27,54,52,49,29,66,77,42,56,78,41,71,52,67,56,40,82,68,44,80,55,80,49,71,33,61,61,66,85,53,86,46,66,44,97,88,66,43,50,46,51,27,28,26,13,43,21,78,24,50,20,49,77,71,24,51,57,33,22,68,76,35,55,73,42,60,46,77,85,63,69,81,73,78,90,70,86,70,90,67,81,67,69,46,76,45,43,34,35,97,89,37,82,46,60,87,92,68,75,55,92,92,65,71,69,43,82,45,81,43,67,76,78,63,99,74,70,77,60,51,70,52,78,47,74,49,48,59,93,81,43,76,82,79,83,79,78,84,76,72,76,62,85,48,102,87,49,79,50,54,74,40,78,46,78,45,77,51,87,85,125

Radius of gyration: 26.27 Å; Cα contacts (8 Å, |Δi|>4): 1188; chains: 1; bounding box: 73×63×64 Å

Sequence (572 aa):
DGPVIDAAAQFPVLHFTDFCPGPLAADGSTAGEDCSRWNRKWQVFRDEILHHIEDYADDAFVNEPILNIFGWPGNGNPYFEQINGFPLPDSPQGFAPFFDADGDGIYEPQFGEYPMVEGVDEIPSQIAWAVANDYCGDLFDDVTSYFGDMNAEVQLTLFSFYCDDNPILNRTVFNRWKIINKHSTGWDSLFMGAFLDWDFECLAGRDEGAGTYPQGQSVFHYLRSIPNPMGTPCDTLLPDTIKKTLISTGFLNHELHKSNVLGLPCTPPPFLKQPFKFLDGTTTSGHLTYGEDGCNPDAPPAQFAFDGNPADPNAWSMASANLPFSDYEILPSVFLGTVQPGEAVTIDMFTAFHRESGADFSQNAQLMYQEIDQIRSQYQAGISTSCSHLDCTGDCVWPGDHNGDSIVNHCDLFPLAVHLNQTGTKRSESPFWHASQAQTWNGQQANGKDLKHADGDGNGRIEIEDFNISENHYRFTLPGHLPSPIVYQAGPELYFTIIGAGMQVDPNHLKAGQTFVIKVWLDAPEELYGLAFELEYDTAYLKPPHAYNTGLGNYPNYTASWSSEYRVENNR

Secondary structure (DSSP, 8-state):
---GGGGTS---SSS--S-EESPBPTTSSB-SS-GGGG-S-EEEEHHHHHHHHHHHHHHSS-SS--HHHHTS-BTT-TTHHHHHSSPPPP-TT-SB-B--SSSSS---GGGT--B--TT--SPPSEEEEEEEES--GGG-S--SSTT----EEEEEEEEE---SS-TTGGGEEEEEEEEEE-SSS-EEEEEEE--B-----SSSS--EEEEEETTTTEEEEEE-----TTSS-GGGTS-HHHHT-EEEEEESSS---EEEETTSTTS--TTSS-GGGGTTSEETTEE-BSSTTS--TTSPB-SSTT-S-TTSTTSSSTTTS---S----EEEEEEEEEE-TT-EEEEEEEEEEE--TT--HHHHHHHHHHHHHHHHHHHHH-GGGG-------SS-B-TT-TT-SSB-SGGGHHHHHHHTT-B--------SSS-B-----S-B-TTS-BGGGG-SS-SSB--GGGHHHHHHTTT-B-TT-PPPP------S-EEEEEEETTEE--GGGPPTT---EEEEEE---S--SEEEEEEEEETTT-PPP---------BTTB--EEEEEEEEE---

pLDDT: mean 81.47, std 17.48, range [25.91, 98.62]

Mean predicted aligned error: 10.51 Å

Foldseek 3Di:
DAALVCVVANDPPDLADLKFFDAADLLLHGDDPDSVLLSDKQKDFLLQLVVLLVCCVVPQFNPQDDLSFLCDQQAQRPSVCVSSVHDNDHAPVTAAAKPDPPPPRHRDSRRSIGGDDPLFPDRFRMKMKGKMASCPDPVRPRHPPPPDGQSKIWIKMKTAHDFPQFVFSLFKIKMKIKIWRSHPWKDFFDKDKRWFAPCLDPPDQFQKWKWDAQVLQKIKIAGAQDDDPVDDTPVVRDDPQSNQKMKMKHWQPFHFQAKDKAPQPFAHHDPPSPPVVCQNQQTNLGHFADDASRRDVPHHGDRYQANFQLLDCPGRTPNVHPTDGGNIIMMIMGTDGMAGSRGIDMIMMMMGMFDDPPDHNNVSSVRVVVSSVVVSVCSVVRVVVVGDDDDDDDLWAFQQPLVVLFWLAQCSVQLLLVFAFQFADAFPFDLRGDTGDDDARPDADPVGRGNCNQQRRRGGGRHPVSNVSSVVCHGHGRRSDDPDDPDPDDDQDWDKFKAFPRDTDDPVDDDPPTDIDIDIDGPDDPDASEDEDEDEDECVRDDDDPDPDDDFDPDPPHTYYYDYHYHYDPDD